Protein AF-0000000082835661 (afdb_homodimer)

Organism: NCBI:txid1287738

Structure (mmCIF, N/CA/C/O backbone):
data_AF-0000000082835661-model_v1
#
loop_
_entity.id
_entity.type
_entity.pdbx_description
1 polymer 'Putative HTH-type transcriptional regulator'
#
loop_
_atom_site.group_PDB
_atom_site.id
_atom_site.type_symbol
_atom_site.label_atom_id
_atom_site.label_alt_id
_atom_site.label_comp_id
_atom_site.label_asym_id
_atom_site.label_entity_id
_atom_site.label_seq_id
_atom_site.pdbx_PDB_ins_code
_atom_site.Cartn_x
_atom_site.Cartn_y
_atom_site.Cartn_z
_atom_site.occupancy
_atom_site.B_iso_or_equiv
_atom_site.auth_seq_id
_atom_site.auth_comp_id
_atom_site.auth_asym_id
_atom_site.auth_atom_id
_atom_site.pdbx_PDB_model_num
ATOM 1 N N . MET A 1 1 ? 3.049 42.062 -9.664 1 43.53 1 MET A N 1
ATOM 2 C CA . MET A 1 1 ? 1.678 41.594 -9.812 1 43.53 1 MET A CA 1
ATOM 3 C C . MET A 1 1 ? 1.308 40.625 -8.672 1 43.53 1 MET A C 1
ATOM 5 O O . MET A 1 1 ? 2.068 39.719 -8.344 1 43.53 1 MET A O 1
ATOM 9 N N . LYS A 1 2 ? 0.375 41.031 -7.73 1 69.31 2 LYS A N 1
ATOM 10 C CA . LYS A 1 2 ? 0.129 40.438 -6.422 1 69.31 2 LYS A CA 1
ATOM 11 C C . LYS A 1 2 ? -0.75 39.188 -6.543 1 69.31 2 LYS A C 1
ATOM 13 O O . LYS A 1 2 ? -1.845 39.25 -7.105 1 69.31 2 LYS A O 1
ATOM 18 N N . ILE A 1 3 ? -0.264 38 -6.688 1 73.69 3 ILE A N 1
ATOM 19 C CA . ILE A 1 3 ? -1.029 36.75 -6.645 1 73.69 3 ILE A CA 1
ATOM 20 C C . ILE A 1 3 ? -1.834 36.688 -5.352 1 73.69 3 ILE A C 1
ATOM 22 O O . ILE A 1 3 ? -1.287 36.875 -4.262 1 73.69 3 ILE A O 1
ATOM 26 N N . ASP A 1 4 ? -3.166 36.656 -5.594 1 86.62 4 ASP A N 1
ATOM 27 C CA . ASP A 1 4 ? -4.059 36.531 -4.441 1 86.62 4 ASP A CA 1
ATOM 28 C C . ASP A 1 4 ? -3.84 35.219 -3.725 1 86.62 4 ASP A C 1
ATOM 30 O O . ASP A 1 4 ? -3.916 34.156 -4.34 1 86.62 4 ASP A O 1
ATOM 34 N N . HIS A 1 5 ? -3.609 35.312 -2.51 1 85.31 5 HIS A N 1
ATOM 35 C CA . HIS A 1 5 ? -3.301 34.125 -1.708 1 85.31 5 HIS A CA 1
ATOM 36 C C . HIS A 1 5 ? -4.484 33.156 -1.66 1 85.31 5 HIS A C 1
ATOM 38 O O . HIS A 1 5 ? -4.301 31.938 -1.654 1 85.31 5 HIS A O 1
ATOM 44 N N . GLY A 1 6 ? -5.629 33.688 -1.641 1 89.12 6 GLY A N 1
ATOM 45 C CA . GLY A 1 6 ? -6.82 32.875 -1.661 1 89.12 6 GLY A CA 1
ATOM 46 C C . GLY A 1 6 ? -6.945 32.031 -2.922 1 89.12 6 GLY A C 1
ATOM 47 O O . GLY A 1 6 ? -7.32 30.859 -2.863 1 89.12 6 GLY A O 1
ATOM 48 N N . ASN A 1 7 ? -6.605 32.656 -4.012 1 92.81 7 ASN A N 1
ATOM 49 C CA . ASN A 1 7 ? -6.652 31.969 -5.293 1 92.81 7 ASN A CA 1
ATOM 50 C C . ASN A 1 7 ? -5.609 30.844 -5.367 1 92.81 7 ASN A C 1
ATOM 52 O O . ASN A 1 7 ? -5.883 29.766 -5.883 1 92.81 7 ASN A O 1
ATOM 56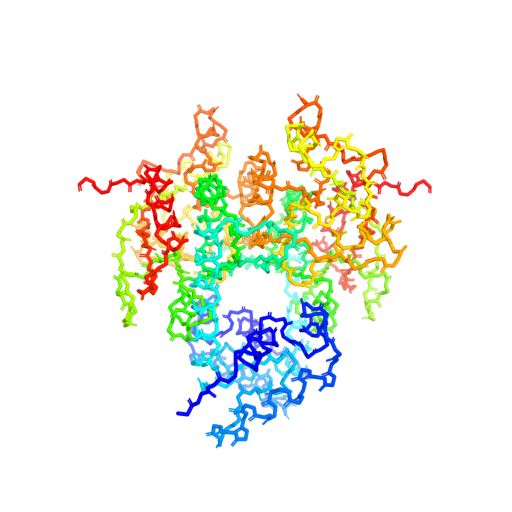 N N . LEU A 1 8 ? -4.48 31.125 -4.828 1 90.88 8 LEU A N 1
ATOM 57 C CA . LEU A 1 8 ? -3.406 30.141 -4.793 1 90.88 8 LEU A CA 1
ATOM 58 C C . LEU A 1 8 ? -3.795 28.938 -3.936 1 90.88 8 LEU A C 1
ATOM 60 O O . LEU A 1 8 ? -3.551 27.797 -4.32 1 90.88 8 LEU A O 1
ATOM 64 N N . ARG A 1 9 ? -4.395 29.219 -2.881 1 89.88 9 ARG A N 1
ATOM 65 C CA . ARG A 1 9 ? -4.84 28.156 -1.976 1 89.88 9 ARG A CA 1
ATOM 66 C C . ARG A 1 9 ? -5.918 27.297 -2.625 1 89.88 9 ARG A C 1
ATOM 68 O O . ARG A 1 9 ? -5.938 26.078 -2.443 1 89.88 9 ARG A O 1
ATOM 75 N N . ALA A 1 10 ? -6.762 27.953 -3.301 1 93.38 10 ALA A N 1
ATOM 76 C CA . ALA A 1 10 ? -7.816 27.234 -4.004 1 93.38 10 ALA A CA 1
ATOM 77 C C . ALA A 1 10 ? -7.23 26.281 -5.039 1 93.38 10 ALA A C 1
ATOM 79 O O . ALA A 1 10 ? -7.672 25.141 -5.16 1 93.38 10 ALA A O 1
ATOM 80 N N . LEU A 1 11 ? -6.258 26.75 -5.781 1 93.75 11 LEU A N 1
ATOM 81 C CA . LEU A 1 11 ? -5.59 25.922 -6.781 1 93.75 11 LEU A CA 1
ATOM 82 C C . LEU A 1 11 ? -4.953 24.688 -6.137 1 93.75 11 LEU A C 1
ATOM 84 O O . LEU A 1 11 ? -5.156 23.562 -6.598 1 93.75 11 LEU A O 1
ATOM 88 N N . ALA A 1 12 ? -4.234 24.922 -5.086 1 91.12 12 ALA A N 1
ATOM 89 C CA . ALA A 1 12 ? -3.566 23.828 -4.387 1 91.12 12 ALA A CA 1
ATOM 90 C C . ALA A 1 12 ? -4.578 22.812 -3.863 1 91.12 12 ALA A C 1
ATOM 92 O O . ALA A 1 12 ? -4.352 21.609 -3.943 1 91.12 12 ALA A O 1
ATOM 93 N N . ALA A 1 13 ? -5.664 23.281 -3.369 1 91 13 ALA A N 1
ATOM 94 C CA . ALA A 1 13 ? -6.699 22.406 -2.818 1 91 13 ALA A CA 1
ATOM 95 C C . ALA A 1 13 ? -7.324 21.547 -3.91 1 91 13 ALA A C 1
ATOM 97 O O . ALA A 1 13 ? -7.555 20.359 -3.709 1 91 13 ALA A O 1
ATOM 98 N N . VAL A 1 14 ? -7.609 22.156 -5.027 1 93.88 14 VAL A N 1
ATOM 99 C CA . VAL A 1 14 ? -8.219 21.422 -6.137 1 93.88 14 VAL A CA 1
ATOM 100 C C . VAL A 1 14 ? -7.297 20.297 -6.594 1 93.88 14 VAL A C 1
ATOM 102 O O . VAL A 1 14 ? -7.746 19.172 -6.84 1 93.88 14 VAL A O 1
ATOM 105 N N . VAL A 1 15 ? -6.059 20.609 -6.695 1 91.44 15 VAL A N 1
ATOM 106 C CA . VAL A 1 15 ? -5.09 19.625 -7.168 1 91.44 15 VAL A CA 1
ATOM 107 C C . VAL A 1 15 ? -4.906 18.531 -6.117 1 91.44 15 VAL A C 1
ATOM 109 O O . VAL A 1 15 ? -4.891 17.344 -6.449 1 91.44 15 VAL A O 1
ATOM 112 N N . ARG A 1 16 ? -4.816 18.906 -4.891 1 87.25 16 ARG A N 1
ATOM 113 C CA . ARG A 1 16 ? -4.609 17.969 -3.789 1 87.25 16 ARG A CA 1
ATOM 114 C C . ARG A 1 16 ? -5.797 17.031 -3.645 1 87.25 16 ARG A C 1
ATOM 116 O O . ARG A 1 16 ? -5.617 15.82 -3.486 1 87.25 16 ARG A O 1
ATOM 123 N N . GLU A 1 17 ? -6.98 17.594 -3.73 1 88 17 GLU A N 1
ATOM 124 C CA . GLU A 1 17 ? -8.195 16.812 -3.518 1 88 17 GLU A CA 1
ATOM 125 C C . GLU A 1 17 ? -8.648 16.125 -4.805 1 88 17 GLU A C 1
ATOM 127 O O . GLU A 1 17 ? -9.477 15.219 -4.77 1 88 17 GLU A O 1
ATOM 132 N N . GLY A 1 18 ? -8.148 16.609 -5.922 1 90.12 18 GLY A N 1
ATOM 133 C CA . GLY A 1 18 ? -8.492 16.062 -7.227 1 90.12 18 GLY A CA 1
ATOM 134 C C . GLY A 1 18 ? -9.898 16.438 -7.672 1 90.12 18 GLY A C 1
ATOM 135 O O . GLY A 1 18 ? -10.461 15.805 -8.562 1 90.12 18 GLY A O 1
ATOM 136 N N . SER A 1 19 ? -10.5 17.391 -6.969 1 92.69 19 SER A N 1
ATOM 137 C CA . SER A 1 19 ? -11.883 17.766 -7.25 1 92.69 19 SER A CA 1
ATOM 138 C C . SER A 1 19 ? -12.18 19.188 -6.773 1 92.69 19 SER A C 1
ATOM 140 O O . SER A 1 19 ? -11.719 19.594 -5.711 1 92.69 19 SER A O 1
ATOM 142 N N . PHE A 1 20 ? -13.062 19.906 -7.559 1 93.44 20 PHE A N 1
ATOM 143 C CA . PHE A 1 20 ? -13.492 21.25 -7.18 1 93.44 20 PHE A CA 1
ATOM 144 C C . PHE A 1 20 ? -14.438 21.188 -5.98 1 93.44 20 PHE A C 1
ATOM 146 O O . PHE A 1 20 ? -14.352 22.031 -5.082 1 93.44 20 PHE A O 1
ATOM 153 N N . GLU A 1 21 ? -15.195 20.172 -5.957 1 91.44 21 GLU A N 1
ATOM 154 C CA . GLU A 1 21 ? -16.172 20.016 -4.875 1 91.44 21 GLU A CA 1
ATOM 155 C C . GLU A 1 21 ? -15.477 19.688 -3.555 1 91.44 21 GLU A C 1
ATOM 157 O O . GLU A 1 21 ? -15.789 20.281 -2.521 1 91.44 21 GLU A O 1
ATOM 162 N N . ARG A 1 22 ? -14.539 18.844 -3.607 1 89.06 22 ARG A N 1
ATOM 163 C CA . ARG A 1 22 ? -13.82 18.484 -2.393 1 89.06 22 ARG A CA 1
ATOM 164 C C . ARG A 1 22 ? -12.945 19.625 -1.907 1 89.06 22 ARG A C 1
ATOM 166 O O . ARG A 1 22 ? -12.773 19.812 -0.701 1 89.06 22 ARG A O 1
ATOM 173 N N . ALA A 1 23 ? -12.406 20.281 -2.85 1 92.06 23 ALA A N 1
ATOM 174 C CA . ALA A 1 23 ? -11.617 21.453 -2.494 1 92.06 23 ALA A CA 1
ATOM 175 C C . ALA A 1 23 ? -12.477 22.484 -1.778 1 92.06 23 ALA A C 1
ATOM 177 O O . ALA A 1 23 ? -12.039 23.094 -0.8 1 92.06 23 ALA A O 1
ATOM 178 N N . ALA A 1 24 ? -13.68 22.703 -2.258 1 92.62 24 ALA A N 1
ATOM 179 C CA . ALA A 1 24 ? -14.602 23.656 -1.65 1 92.62 24 ALA A CA 1
ATOM 180 C C . ALA A 1 24 ? -14.906 23.281 -0.205 1 92.62 24 ALA A C 1
ATOM 182 O O . ALA A 1 24 ? -14.914 24.141 0.68 1 92.62 24 ALA A O 1
ATOM 183 N N . LEU A 1 25 ? -15.078 22 0.034 1 84.75 25 LEU A N 1
ATOM 184 C CA . LEU A 1 25 ? -15.336 21.5 1.38 1 84.75 25 LEU A CA 1
ATOM 185 C C . LEU A 1 25 ? -14.125 21.719 2.281 1 84.75 25 LEU A C 1
ATOM 187 O O . LEU A 1 25 ? -14.266 22.203 3.41 1 84.75 25 LEU A O 1
ATOM 191 N N . ALA A 1 26 ? -13.008 21.438 1.757 1 83.62 26 ALA A N 1
ATOM 192 C CA . ALA A 1 26 ? -11.773 21.578 2.527 1 83.62 26 ALA A CA 1
ATOM 193 C C . ALA A 1 26 ? -11.508 23.031 2.906 1 83.62 26 ALA A C 1
ATOM 195 O O . ALA A 1 26 ? -10.961 23.312 3.975 1 83.62 26 ALA A O 1
ATOM 196 N N . LEU A 1 27 ? -11.961 23.953 2.029 1 87.12 27 LEU A N 1
ATOM 197 C CA . LEU A 1 27 ? -11.695 25.359 2.236 1 87.12 27 LEU A CA 1
ATOM 198 C C . LEU A 1 27 ? -12.891 26.047 2.889 1 87.12 27 LEU A C 1
ATOM 200 O O . LEU A 1 27 ? -12.828 27.234 3.213 1 87.12 27 LEU A O 1
ATOM 204 N N . SER A 1 28 ? -13.922 25.25 3.072 1 86.19 28 SER A N 1
ATOM 205 C CA . SER A 1 28 ? -15.156 25.766 3.646 1 86.19 28 SER A CA 1
ATOM 206 C C . SER A 1 28 ? -15.711 26.922 2.816 1 86.19 28 SER A C 1
ATOM 208 O O . SER A 1 28 ? -16.031 27.984 3.355 1 86.19 28 SER A O 1
ATOM 210 N N . VAL A 1 29 ? -15.75 26.781 1.509 1 91.44 29 VAL A N 1
ATOM 211 C CA . VAL A 1 29 ? -16.344 27.703 0.554 1 91.44 29 VAL A CA 1
ATOM 212 C C . VAL A 1 29 ? -17.219 26.953 -0.434 1 91.44 29 VAL A C 1
ATOM 214 O O . VAL A 1 29 ? -17.328 25.719 -0.358 1 91.44 29 VAL A O 1
ATOM 217 N N . THR A 1 30 ? -17.938 27.641 -1.215 1 91.62 30 THR A N 1
ATOM 218 C CA . THR A 1 30 ? -18.766 26.984 -2.215 1 91.62 30 THR A CA 1
ATOM 219 C C . THR A 1 30 ? -17.938 26.547 -3.418 1 91.62 30 THR A C 1
ATOM 221 O O . THR A 1 30 ? -16.906 27.156 -3.721 1 91.62 30 THR A O 1
ATOM 224 N N . PRO A 1 31 ? -18.375 25.516 -4.094 1 92.31 31 PRO A N 1
ATOM 225 C CA . PRO A 1 31 ? -17.688 25.125 -5.316 1 92.31 31 PRO A CA 1
ATOM 226 C C . PRO A 1 31 ? -17.578 26.25 -6.336 1 92.31 31 PRO A C 1
ATOM 228 O O . PRO A 1 31 ? -16.562 26.391 -7.016 1 92.31 31 PRO A O 1
ATOM 231 N N . SER A 1 32 ? -18.562 27.016 -6.367 1 94.06 32 SER A N 1
ATOM 232 C CA . SER A 1 32 ? -18.547 28.156 -7.281 1 94.06 32 SER A CA 1
ATOM 233 C C . SER A 1 32 ? -17.438 29.141 -6.926 1 94.06 32 SER A C 1
ATOM 235 O O . SER A 1 32 ? -16.797 29.703 -7.812 1 94.06 32 SER A O 1
ATOM 237 N N . ALA A 1 33 ? -17.234 29.328 -5.691 1 94.88 33 ALA A N 1
ATOM 238 C CA . ALA A 1 33 ? -16.156 30.219 -5.234 1 94.88 33 ALA A CA 1
ATOM 239 C C . ALA A 1 33 ? -14.789 29.672 -5.633 1 94.88 33 ALA A C 1
ATOM 241 O O . ALA A 1 33 ? -13.914 30.438 -6.043 1 94.88 33 ALA A O 1
ATOM 242 N N . VAL A 1 34 ? -14.648 28.406 -5.516 1 95.44 34 VAL A N 1
ATOM 243 C CA . VAL A 1 34 ? -13.398 27.781 -5.906 1 95.44 34 VAL A CA 1
ATOM 244 C C . VAL A 1 34 ? -13.164 27.969 -7.406 1 95.44 34 VAL A C 1
ATOM 246 O O . VAL A 1 34 ? -12.07 28.344 -7.828 1 95.44 34 VAL A O 1
ATOM 249 N N . SER A 1 35 ? -14.188 27.703 -8.195 1 95.94 35 SER A N 1
ATOM 250 C CA . SER A 1 35 ? -14.086 27.844 -9.641 1 95.94 35 SER A CA 1
ATOM 251 C C . SER A 1 35 ? -13.734 29.266 -10.039 1 95.94 35 SER A C 1
ATOM 253 O O . SER A 1 35 ? -12.922 29.484 -10.938 1 95.94 35 SER A O 1
ATOM 255 N N . GLN A 1 36 ? -14.312 30.188 -9.383 1 95.75 36 GLN A N 1
ATOM 256 C CA . GLN A 1 36 ? -14.062 31.609 -9.672 1 95.75 36 GLN A CA 1
ATOM 257 C C . GLN A 1 36 ? -12.633 31.984 -9.328 1 95.75 36 GLN A C 1
ATOM 259 O O . GLN A 1 36 ? -11.992 32.75 -10.07 1 95.75 36 GLN A O 1
ATOM 264 N N . ARG A 1 37 ? -12.211 31.516 -8.266 1 95.12 37 ARG A N 1
ATOM 265 C CA . ARG A 1 37 ? -10.844 31.797 -7.836 1 95.12 37 ARG A CA 1
ATOM 266 C C . ARG A 1 37 ? -9.828 31.234 -8.82 1 95.12 37 ARG A C 1
ATOM 268 O O . ARG A 1 37 ? -8.852 31.906 -9.164 1 95.12 37 ARG A O 1
ATOM 275 N N . ILE A 1 38 ? -10.102 30.047 -9.266 1 95.5 38 ILE A N 1
ATOM 276 C CA . ILE A 1 38 ? -9.211 29.406 -10.227 1 95.5 38 ILE A CA 1
ATOM 277 C C . ILE A 1 38 ? -9.227 30.188 -11.547 1 95.5 38 ILE A C 1
ATOM 279 O O . ILE A 1 38 ? -8.18 30.438 -12.141 1 95.5 38 ILE A O 1
ATOM 283 N N . LYS A 1 39 ? -10.414 30.484 -11.977 1 95.44 39 LYS A N 1
ATOM 284 C CA . LYS A 1 39 ? -10.555 31.25 -13.211 1 95.44 39 LYS A CA 1
ATOM 285 C C . LYS A 1 39 ? -9.812 32.562 -13.125 1 95.44 39 LYS A C 1
ATOM 287 O O . LYS A 1 39 ? -9.141 32.969 -14.078 1 95.44 39 LYS A O 1
ATOM 292 N N . ALA A 1 40 ? -10.016 33.219 -12.023 1 95.12 40 ALA A N 1
ATOM 293 C CA . ALA A 1 40 ? -9.344 34.5 -11.828 1 95.12 40 ALA A CA 1
ATOM 294 C C . ALA A 1 40 ? -7.828 34.344 -11.906 1 95.12 40 ALA A C 1
ATOM 296 O O . ALA A 1 40 ? -7.133 35.188 -12.492 1 95.12 40 ALA A O 1
ATOM 297 N N . LEU A 1 41 ? -7.34 33.344 -11.281 1 94.06 41 LEU A N 1
ATOM 298 C CA . LEU A 1 41 ? -5.91 33.062 -11.289 1 94.06 41 LEU A CA 1
ATOM 299 C C . LEU A 1 41 ? -5.43 32.719 -12.703 1 94.06 41 LEU A C 1
ATOM 301 O O . LEU A 1 41 ? -4.371 33.188 -13.125 1 94.06 41 LEU A O 1
ATOM 305 N N . GLU A 1 42 ? -6.16 31.906 -13.43 1 95.94 42 GLU A N 1
ATOM 306 C CA . GLU A 1 42 ? -5.824 31.562 -14.805 1 95.94 42 GLU A CA 1
ATOM 307 C C . GLU A 1 42 ? -5.84 32.781 -15.711 1 95.94 42 GLU A C 1
ATOM 309 O O . GLU A 1 42 ? -4.953 32.969 -16.547 1 95.94 42 GLU A O 1
ATOM 314 N N . ASP A 1 43 ? -6.855 33.625 -15.516 1 94.44 43 ASP A N 1
ATOM 315 C CA . ASP A 1 43 ? -6.949 34.875 -16.297 1 94.44 43 ASP A CA 1
ATOM 316 C C . ASP A 1 43 ? -5.727 35.75 -16.062 1 94.44 43 ASP A C 1
ATOM 318 O O . ASP A 1 43 ? -5.156 36.312 -17 1 94.44 43 ASP A O 1
ATOM 322 N N . ARG A 1 44 ? -5.414 35.875 -14.883 1 92.88 44 ARG A N 1
ATOM 323 C CA . ARG A 1 44 ? -4.285 36.719 -14.516 1 92.88 44 ARG A CA 1
ATOM 324 C C . ARG A 1 44 ? -2.984 36.188 -15.094 1 92.88 44 ARG A C 1
ATOM 326 O O . ARG A 1 44 ? -2.135 36.938 -15.555 1 92.88 44 ARG A O 1
ATOM 333 N N . MET A 1 45 ? -2.828 34.875 -15.07 1 92.06 45 MET A N 1
ATOM 334 C CA . MET A 1 45 ? -1.601 34.25 -15.539 1 92.06 45 MET A CA 1
ATOM 335 C C . MET A 1 45 ? -1.62 34.062 -17.047 1 92.06 45 MET A C 1
ATOM 337 O O . MET A 1 45 ? -0.58 33.812 -17.672 1 92.06 45 MET A O 1
ATOM 341 N N . GLY A 1 46 ? -2.787 34.125 -17.641 1 93.31 46 GLY A N 1
ATOM 342 C CA . GLY A 1 46 ? -2.938 33.906 -19.062 1 93.31 46 GLY A CA 1
ATOM 343 C C . GLY A 1 46 ? -2.73 32.469 -19.484 1 93.31 46 GLY A C 1
ATOM 344 O O . GLY A 1 46 ? -2.264 32.219 -20.609 1 93.31 46 GLY A O 1
ATOM 345 N N . ARG A 1 47 ? -2.879 31.625 -18.562 1 94.25 47 ARG A N 1
ATOM 346 C CA . ARG A 1 47 ? -2.686 30.203 -18.828 1 94.25 47 ARG A CA 1
ATOM 347 C C . ARG A 1 47 ? -3.672 29.344 -18.031 1 94.25 47 ARG A C 1
ATOM 349 O O . ARG A 1 47 ? -4.172 29.781 -17 1 94.25 47 ARG A O 1
ATOM 356 N N . LEU A 1 48 ? -3.932 28.219 -18.594 1 95 48 LEU A N 1
ATOM 357 C CA . LEU A 1 48 ? -4.699 27.234 -17.844 1 95 48 LEU A CA 1
ATOM 358 C C . LEU A 1 48 ? -3.836 26.578 -16.766 1 95 48 LEU A C 1
ATOM 360 O O . LEU A 1 48 ? -2.664 26.266 -17 1 95 48 LEU A O 1
ATOM 364 N N . LEU A 1 49 ? -4.469 26.422 -15.648 1 95.94 49 LEU A N 1
ATOM 365 C CA . LEU A 1 49 ? -3.684 25.938 -14.523 1 95.94 49 LEU A CA 1
ATOM 366 C C . LEU A 1 49 ? -4.184 24.562 -14.07 1 95.94 49 LEU A C 1
ATOM 368 O O . LEU A 1 49 ? -3.469 23.828 -13.383 1 95.94 49 LEU A O 1
ATOM 372 N N . VAL A 1 50 ? -5.434 24.234 -14.391 1 96.06 50 VAL A N 1
ATOM 373 C CA . VAL A 1 50 ? -6.031 22.969 -13.969 1 96.06 50 VAL A CA 1
ATOM 374 C C . VAL A 1 50 ? -6.527 22.203 -15.188 1 96.06 50 VAL A C 1
ATOM 376 O O . VAL A 1 50 ? -7.141 22.781 -16.094 1 96.06 50 VAL A O 1
ATOM 379 N N . GLN A 1 51 ? -6.082 20.969 -15.227 1 94.06 51 GLN A N 1
ATOM 380 C CA . GLN A 1 51 ? -6.691 20.031 -16.156 1 94.06 51 GLN A CA 1
ATOM 381 C C . GLN A 1 51 ? -7.961 19.422 -15.578 1 94.06 51 GLN A C 1
ATOM 383 O O . GLN A 1 51 ? -7.918 18.797 -14.508 1 94.06 51 GLN A O 1
ATOM 388 N N . ARG A 1 52 ? -9.047 19.531 -16.266 1 86.69 52 ARG A N 1
ATOM 389 C CA . ARG A 1 52 ? -10.328 19.062 -15.75 1 86.69 52 ARG A CA 1
ATOM 390 C C . ARG A 1 52 ? -10.523 17.578 -16.031 1 86.69 52 ARG A C 1
ATOM 392 O O . ARG A 1 52 ? -11.516 17.172 -16.641 1 86.69 52 ARG A O 1
ATOM 399 N N . THR A 1 53 ? -9.57 16.828 -15.664 1 88.06 53 THR A N 1
ATOM 400 C CA . THR A 1 53 ? -9.656 15.375 -15.688 1 88.06 53 THR A CA 1
ATOM 401 C C . THR A 1 53 ? -10.281 14.852 -14.398 1 88.06 53 THR A C 1
ATOM 403 O O . 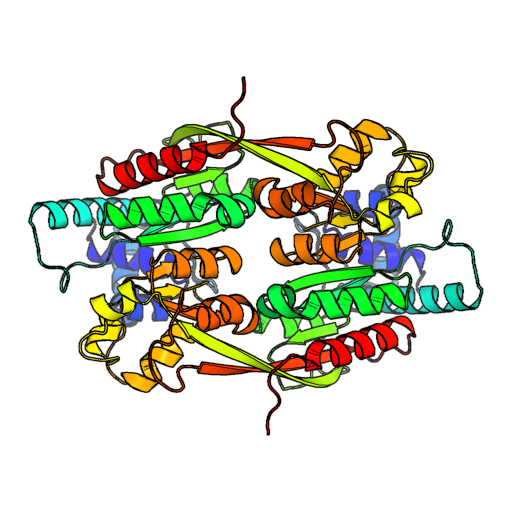THR A 1 53 ? -10.586 15.617 -13.492 1 88.06 53 THR A O 1
ATOM 406 N N . VAL A 1 54 ? -10.617 13.633 -14.461 1 83.56 54 VAL A N 1
ATOM 407 C CA . VAL A 1 54 ? -11.062 12.953 -13.25 1 83.56 54 VAL A CA 1
ATOM 408 C C . VAL A 1 54 ? -10.008 11.938 -12.805 1 83.56 54 VAL A C 1
ATOM 410 O O . VAL A 1 54 ? -9.867 10.875 -13.406 1 83.56 54 VAL A O 1
ATOM 413 N N . PRO A 1 55 ? -9.258 12.352 -11.859 1 88.25 55 PRO A N 1
ATOM 414 C CA . PRO A 1 55 ? -9.32 13.516 -10.977 1 88.25 55 PRO A CA 1
ATOM 415 C C . PRO A 1 55 ? -8.719 14.766 -11.602 1 88.25 55 PRO A C 1
ATOM 417 O O . PRO A 1 55 ? -7.945 14.672 -12.555 1 88.25 55 PRO A O 1
ATOM 420 N N . ALA A 1 56 ? -9.102 15.867 -11.031 1 92.81 56 ALA A N 1
ATOM 421 C CA . ALA A 1 56 ? -8.5 17.125 -11.461 1 92.81 56 ALA A CA 1
ATOM 422 C C . ALA A 1 56 ? -7 17.141 -11.195 1 92.81 56 ALA A C 1
ATOM 424 O O . ALA A 1 56 ? -6.539 16.656 -10.156 1 92.81 56 ALA A O 1
ATOM 425 N N . ALA A 1 57 ? -6.242 17.656 -12.164 1 92.25 57 ALA A N 1
ATOM 426 C CA . ALA A 1 57 ? -4.789 17.703 -12.039 1 92.25 57 ALA A CA 1
ATOM 427 C C . ALA A 1 57 ? -4.242 19.062 -12.469 1 92.25 57 ALA A C 1
ATOM 429 O O . ALA A 1 57 ? -4.914 19.812 -13.18 1 92.25 57 ALA A O 1
ATOM 430 N N . ALA A 1 58 ? -3.068 19.344 -11.992 1 93.5 58 ALA A N 1
ATOM 431 C CA . ALA A 1 58 ? -2.424 20.594 -12.391 1 93.5 58 ALA A CA 1
ATOM 432 C C . ALA A 1 58 ? -1.776 20.453 -13.766 1 93.5 58 ALA A C 1
ATOM 434 O O . ALA A 1 58 ? -1.247 19.391 -14.109 1 93.5 58 ALA A O 1
ATOM 435 N N . THR A 1 59 ? -1.861 21.516 -14.555 1 93 59 THR A N 1
ATOM 436 C CA . THR A 1 59 ? -0.955 21.641 -15.688 1 93 59 THR A CA 1
ATOM 437 C C . THR A 1 59 ? 0.478 21.859 -15.211 1 93 59 THR A C 1
ATOM 439 O O . THR A 1 59 ? 0.724 22.016 -14.016 1 93 59 THR A O 1
ATOM 442 N N . ALA A 1 60 ? 1.356 21.906 -16.172 1 89.56 60 ALA A N 1
ATOM 443 C CA . ALA A 1 60 ? 2.746 22.188 -15.812 1 89.56 60 ALA A CA 1
ATOM 444 C C . ALA A 1 60 ? 2.873 23.531 -15.117 1 89.56 60 ALA A C 1
ATOM 446 O O . ALA A 1 60 ? 3.547 23.656 -14.086 1 89.56 60 ALA A O 1
ATOM 447 N N . ASP A 1 61 ? 2.182 24.547 -15.664 1 91.62 61 ASP A N 1
ATOM 448 C CA . ASP A 1 61 ? 2.184 25.875 -15.062 1 91.62 61 ASP A CA 1
ATOM 449 C C . ASP A 1 61 ? 1.448 25.875 -13.727 1 91.62 61 ASP A C 1
ATOM 451 O O . ASP A 1 61 ? 1.862 26.547 -12.781 1 91.62 61 ASP A O 1
ATOM 455 N N . GLY A 1 62 ? 0.417 25.078 -13.695 1 93.25 62 GLY A N 1
ATOM 456 C CA . GLY A 1 62 ? -0.327 24.953 -12.453 1 93.25 62 GLY A CA 1
ATOM 457 C C . GLY A 1 62 ? 0.505 24.391 -11.32 1 93.25 62 GLY A C 1
ATOM 458 O O . GLY A 1 62 ? 0.376 24.828 -10.172 1 93.25 62 GLY A O 1
ATOM 459 N N . GLN A 1 63 ? 1.367 23.531 -11.648 1 91.38 63 GLN A N 1
ATOM 460 C CA . GLN A 1 63 ? 2.191 22.875 -10.633 1 91.38 63 GLN A CA 1
ATOM 461 C C . GLN A 1 63 ? 3.154 23.875 -9.984 1 91.38 63 GLN A C 1
ATOM 463 O O . GLN A 1 63 ? 3.445 23.766 -8.797 1 91.38 63 GLN A O 1
ATOM 468 N N . VAL A 1 64 ? 3.602 24.781 -10.75 1 88.88 64 VAL A N 1
ATOM 469 C CA . VAL A 1 64 ? 4.484 25.812 -10.227 1 88.88 64 VAL A CA 1
ATOM 470 C C . VAL A 1 64 ? 3.752 26.625 -9.156 1 88.88 64 VAL A C 1
ATOM 472 O O . VAL A 1 64 ? 4.301 26.891 -8.086 1 88.88 64 VAL A O 1
ATOM 475 N N . LEU A 1 65 ? 2.545 26.906 -9.453 1 91.62 65 LEU A N 1
ATOM 476 C CA . LEU A 1 65 ? 1.768 27.719 -8.531 1 91.62 65 LEU A CA 1
ATOM 477 C C . LEU A 1 65 ? 1.305 26.906 -7.332 1 91.62 65 LEU A C 1
ATOM 479 O O . LEU A 1 65 ? 1.188 27.422 -6.223 1 91.62 65 LEU A O 1
ATOM 483 N N . VAL A 1 66 ? 1.069 25.625 -7.551 1 91.62 66 VAL A N 1
ATOM 484 C CA . VAL A 1 66 ? 0.743 24.734 -6.438 1 91.62 66 VAL A CA 1
ATOM 485 C C . VAL A 1 66 ? 1.911 24.688 -5.453 1 91.62 66 VAL A C 1
ATOM 487 O O . VAL A 1 66 ? 1.714 24.781 -4.238 1 91.62 66 VAL A O 1
ATOM 490 N N . GLN A 1 67 ? 3.084 24.594 -5.965 1 88.44 67 GLN A N 1
ATOM 491 C CA . GLN A 1 67 ? 4.273 24.578 -5.117 1 88.44 67 GLN A CA 1
ATOM 492 C C . GLN A 1 67 ? 4.387 25.875 -4.316 1 88.44 67 GLN A C 1
ATOM 494 O O . GLN A 1 67 ? 4.688 25.844 -3.121 1 88.44 67 GLN A O 1
ATOM 499 N N . LEU A 1 68 ? 4.141 26.938 -4.973 1 88.75 68 LEU A N 1
ATOM 500 C CA . LEU A 1 68 ? 4.176 28.219 -4.297 1 88.75 68 LEU A CA 1
ATOM 501 C C . LEU A 1 68 ? 3.148 28.266 -3.166 1 88.75 68 LEU A C 1
ATOM 503 O O . LEU A 1 68 ? 3.447 28.75 -2.07 1 88.75 68 LEU A O 1
ATOM 507 N N . ALA A 1 69 ? 2.006 27.781 -3.49 1 89.62 69 ALA A N 1
ATOM 508 C CA . ALA A 1 69 ? 0.946 27.781 -2.486 1 89.62 69 ALA A CA 1
ATOM 509 C C . ALA A 1 69 ? 1.367 26.984 -1.255 1 89.62 69 ALA A C 1
ATOM 511 O O . ALA A 1 69 ? 1.168 27.422 -0.122 1 89.62 69 ALA A O 1
ATOM 512 N N . GLU A 1 70 ? 1.946 25.844 -1.462 1 88.38 70 GLU A N 1
ATOM 513 C CA . GLU A 1 70 ? 2.359 24.969 -0.367 1 88.38 70 GLU A CA 1
ATOM 514 C C . GLU A 1 70 ? 3.465 25.609 0.465 1 88.38 70 GLU A C 1
ATOM 516 O O . GLU A 1 70 ? 3.432 25.547 1.696 1 88.38 70 GLU A O 1
ATOM 521 N N . GLN A 1 71 ? 4.402 26.188 -0.159 1 86.75 71 GLN A N 1
ATOM 522 C CA . GLN A 1 71 ? 5.504 26.844 0.543 1 86.75 71 GLN A CA 1
ATOM 523 C C . GLN A 1 71 ? 5.008 28.031 1.354 1 86.75 71 GLN A C 1
ATOM 525 O O . GLN A 1 71 ? 5.398 28.219 2.508 1 86.75 71 GLN A O 1
ATOM 530 N N . THR A 1 72 ? 4.148 28.766 0.748 1 86.5 72 THR A N 1
ATOM 531 C CA . THR A 1 72 ? 3.59 29.938 1.421 1 86.5 72 THR A CA 1
ATOM 532 C C . THR A 1 72 ? 2.787 29.516 2.65 1 86.5 72 THR A C 1
ATOM 534 O O . THR A 1 72 ? 2.852 30.172 3.691 1 86.5 72 THR A O 1
ATOM 537 N N . ALA A 1 73 ? 2.051 28.484 2.492 1 85.75 73 ALA A N 1
ATOM 538 C CA . ALA A 1 73 ? 1.268 27.984 3.617 1 85.75 73 ALA A CA 1
ATOM 539 C C . ALA A 1 73 ? 2.166 27.641 4.801 1 85.75 73 ALA A C 1
ATOM 541 O O . ALA A 1 73 ? 1.812 27.906 5.953 1 85.75 73 ALA A O 1
ATOM 542 N N . LEU A 1 74 ? 3.309 27.125 4.574 1 86.62 74 LEU A N 1
ATOM 543 C CA . LEU A 1 74 ? 4.25 26.766 5.629 1 86.62 74 LEU A CA 1
ATOM 544 C C . LEU A 1 74 ? 4.816 28.016 6.301 1 86.62 74 LEU A C 1
ATOM 546 O O . LEU A 1 74 ? 4.945 28.062 7.527 1 86.62 74 LEU A O 1
ATOM 550 N N . LEU A 1 75 ? 5.09 28.938 5.469 1 85.25 75 LEU A N 1
ATOM 551 C CA . LEU A 1 75 ? 5.621 30.188 6.004 1 85.25 75 LEU A CA 1
ATOM 552 C C . LEU A 1 75 ? 4.586 30.891 6.871 1 85.25 75 LEU A C 1
ATOM 554 O O . LEU A 1 75 ? 4.918 31.438 7.93 1 85.25 75 LEU A O 1
ATOM 558 N N . GLU A 1 76 ? 3.441 30.844 6.367 1 83.88 76 GLU A N 1
ATOM 559 C CA . GLU A 1 76 ? 2.352 31.438 7.145 1 83.88 76 GLU A CA 1
ATOM 560 C C . GLU A 1 76 ? 2.17 30.703 8.477 1 83.88 76 GLU A C 1
ATOM 562 O O . GLU A 1 76 ? 1.981 31.344 9.516 1 83.88 76 GLU A O 1
ATOM 567 N N . HIS A 1 77 ? 2.199 29.453 8.43 1 84.81 77 HIS A N 1
ATOM 568 C CA . HIS A 1 77 ? 2.105 28.641 9.633 1 84.81 77 HIS A CA 1
ATOM 569 C C . HIS A 1 77 ? 3.195 29.016 10.633 1 84.81 77 HIS A C 1
ATOM 571 O O . HIS A 1 77 ? 2.916 29.203 11.82 1 84.81 77 HIS A O 1
ATOM 577 N N . ASP A 1 78 ? 4.348 29.188 10.203 1 87 78 ASP A N 1
ATOM 578 C CA . ASP A 1 78 ? 5.473 29.562 11.055 1 87 78 ASP A CA 1
ATOM 579 C C . ASP A 1 78 ? 5.242 30.922 11.703 1 87 78 ASP A C 1
ATOM 581 O O . ASP A 1 78 ? 5.496 31.109 12.891 1 87 78 ASP A O 1
ATOM 585 N N . ALA A 1 79 ? 4.812 31.781 10.867 1 84.44 79 ALA A N 1
ATOM 586 C CA . ALA A 1 79 ? 4.574 33.125 11.344 1 84.44 79 ALA A CA 1
ATOM 587 C C . ALA A 1 79 ? 3.504 33.156 12.43 1 84.44 79 ALA A C 1
ATOM 589 O O . ALA A 1 79 ? 3.672 33.812 13.461 1 84.44 79 ALA A O 1
ATOM 590 N N . LEU A 1 80 ? 2.5 32.469 12.164 1 83 80 LEU A N 1
ATOM 591 C CA . LEU A 1 80 ? 1.398 32.406 13.125 1 83 80 LEU A CA 1
ATOM 592 C C . LEU A 1 80 ? 1.832 31.75 14.422 1 83 80 LEU A C 1
ATOM 594 O O . LEU A 1 80 ? 1.427 32.188 15.508 1 83 80 LEU A O 1
ATOM 598 N N . ASN A 1 81 ? 2.564 30.734 14.297 1 82.06 81 ASN A N 1
ATOM 599 C CA . ASN A 1 81 ? 3.1 30.062 15.484 1 82.06 81 ASN A CA 1
ATOM 600 C C . ASN A 1 81 ? 3.975 31.016 16.312 1 82.06 81 ASN A C 1
ATOM 602 O O . ASN A 1 81 ? 3.896 31.016 17.531 1 82.06 81 ASN A O 1
ATOM 606 N N . ARG A 1 82 ? 4.742 31.797 15.672 1 82.19 82 ARG A N 1
ATOM 607 C CA . ARG A 1 82 ? 5.609 32.75 16.359 1 82.19 82 ARG A CA 1
ATOM 608 C C . ARG A 1 82 ? 4.789 33.812 17.062 1 82.19 82 ARG A C 1
ATOM 610 O O . ARG A 1 82 ? 5.184 34.312 18.141 1 82.19 82 ARG A O 1
ATOM 617 N N . LEU A 1 83 ? 3.652 34.094 16.484 1 83.5 83 LEU A N 1
ATOM 618 C CA . LEU A 1 83 ? 2.791 35.125 17.047 1 83.5 83 LEU A CA 1
ATOM 619 C C . LEU A 1 83 ? 1.924 34.562 18.156 1 83.5 83 LEU A C 1
ATOM 621 O O . LEU A 1 83 ? 1.248 35.312 18.875 1 83.5 83 LEU A O 1
ATOM 625 N N . GLY A 1 84 ? 1.953 33.281 18.359 1 75.38 84 GLY A N 1
ATOM 626 C CA . GLY A 1 84 ? 1.199 32.656 19.422 1 75.38 84 GLY A CA 1
ATOM 627 C C . GLY A 1 84 ? -0.295 32.625 19.156 1 75.38 84 GLY A C 1
ATOM 628 O O . GLY A 1 84 ? -1.095 32.625 20.094 1 75.38 84 GLY A O 1
ATOM 629 N N . VAL A 1 85 ? -0.664 32.906 17.906 1 66.94 85 VAL A N 1
ATOM 630 C CA . VAL A 1 85 ? -2.086 32.875 17.578 1 66.94 85 VAL A CA 1
ATOM 631 C C . VAL A 1 85 ? -2.668 31.5 17.906 1 66.94 85 VAL A C 1
ATOM 633 O O . VAL A 1 85 ? -2.025 30.484 17.672 1 66.94 85 VAL A O 1
ATOM 636 N N . ALA A 1 86 ? -3.787 31.641 18.75 1 58.88 86 ALA A N 1
ATOM 637 C CA . ALA A 1 86 ? -4.434 30.438 19.266 1 58.88 86 ALA A CA 1
ATOM 638 C C . ALA A 1 86 ? -4.887 29.516 18.141 1 58.88 86 ALA A C 1
ATOM 640 O O . ALA A 1 86 ? -5.137 29.969 17.016 1 58.88 86 ALA A O 1
ATOM 641 N N . ASP A 1 87 ? -4.918 28.094 18.281 1 56.12 87 ASP A N 1
ATOM 642 C CA . ASP A 1 87 ? -5.062 26.875 17.5 1 56.12 87 ASP A CA 1
ATOM 643 C C . ASP A 1 87 ? -6.324 26.922 16.641 1 56.12 87 ASP A C 1
ATOM 645 O O . ASP A 1 87 ? -6.316 26.469 15.484 1 56.12 87 ASP A O 1
ATOM 649 N N . ASP A 1 88 ? -7.418 27.562 17.234 1 54.88 88 ASP A N 1
ATOM 650 C CA . ASP A 1 88 ? -8.734 27.359 16.625 1 54.88 88 ASP A CA 1
ATOM 651 C C . ASP A 1 88 ? -8.852 28.094 15.297 1 54.88 88 ASP A C 1
ATOM 653 O O . ASP A 1 88 ? -9.688 27.734 14.461 1 54.88 88 ASP A O 1
ATOM 657 N N . ASP A 1 89 ? -7.91 29.062 15.062 1 53.81 89 ASP A N 1
ATOM 658 C CA . ASP A 1 89 ? -8.141 29.891 13.891 1 53.81 89 ASP A CA 1
ATOM 659 C C . ASP A 1 89 ? -7.074 29.656 12.828 1 53.81 89 ASP A C 1
ATOM 661 O O . ASP A 1 89 ? -7.109 30.266 11.758 1 53.81 89 ASP A O 1
ATOM 665 N N . VAL A 1 90 ? -6.141 28.891 13.156 1 54.88 90 VAL A N 1
ATOM 666 C CA . VAL A 1 90 ? -5.039 28.734 12.211 1 54.88 90 VAL A CA 1
ATOM 667 C C . VAL A 1 90 ? -5.254 27.484 11.352 1 54.88 90 VAL A C 1
ATOM 669 O O . VAL A 1 90 ? -5.539 26.406 11.875 1 54.88 90 VAL A O 1
ATOM 672 N N . PRO A 1 91 ? -5.359 27.719 10.062 1 60.41 91 PRO A N 1
ATOM 673 C CA . PRO A 1 91 ? -5.406 26.531 9.195 1 60.41 91 PRO A CA 1
ATOM 674 C C . PRO A 1 91 ? -4.266 25.562 9.484 1 60.41 91 PRO A C 1
ATOM 676 O O . PRO A 1 91 ? -3.129 25.984 9.711 1 60.41 91 PRO A O 1
ATOM 679 N N . HIS A 1 92 ? -4.637 24.406 9.789 1 70.94 92 HIS A N 1
ATOM 680 C CA . HIS A 1 92 ? -3.623 23.375 10.031 1 70.94 92 HIS A CA 1
ATOM 681 C C . HIS A 1 92 ? -2.773 23.141 8.789 1 70.94 92 HIS A C 1
ATOM 683 O O . HIS A 1 92 ? -3.305 22.984 7.688 1 70.94 92 HIS A O 1
ATOM 689 N N . ALA A 1 93 ? -1.49 23.484 8.945 1 84.56 93 ALA A N 1
ATOM 690 C CA . ALA A 1 93 ? -0.578 23.234 7.836 1 84.56 93 ALA A CA 1
ATOM 691 C C . ALA A 1 93 ? -0.243 21.75 7.73 1 84.56 93 ALA A C 1
ATOM 693 O O . ALA A 1 93 ? -0.124 21.062 8.75 1 84.56 93 ALA A O 1
ATOM 694 N N . SER A 1 94 ? -0.234 21.25 6.551 1 92.12 94 SER A N 1
ATOM 695 C CA . SER A 1 94 ? 0.146 19.875 6.246 1 92.12 94 SER A CA 1
ATOM 696 C C . SER A 1 94 ? 1.218 19.812 5.16 1 92.12 94 SER A C 1
ATOM 698 O O . SER A 1 94 ? 1.062 20.422 4.098 1 92.12 94 SER A O 1
ATOM 700 N N . ILE A 1 95 ? 2.32 19.234 5.43 1 94.19 95 ILE A N 1
ATOM 701 C CA . ILE A 1 95 ? 3.432 19.188 4.488 1 94.19 95 ILE A CA 1
ATOM 702 C C . ILE A 1 95 ? 3.318 17.938 3.617 1 94.19 95 ILE A C 1
ATOM 704 O O . ILE A 1 95 ? 3.396 16.812 4.117 1 94.19 95 ILE A O 1
ATOM 708 N N . PRO A 1 96 ? 3.172 18.078 2.283 1 94.94 96 PRO A N 1
ATOM 709 C CA . PRO A 1 96 ? 3.188 16.891 1.405 1 94.94 96 PRO A CA 1
ATOM 710 C C . PRO A 1 96 ? 4.586 16.312 1.233 1 94.94 96 PRO A C 1
ATOM 712 O O . PRO A 1 96 ? 5.52 17.031 0.863 1 94.94 96 PRO A O 1
ATOM 715 N N . ILE A 1 97 ? 4.695 15.039 1.52 1 96.5 97 ILE A N 1
ATOM 716 C CA . ILE A 1 97 ? 5.98 14.375 1.348 1 96.5 97 ILE A CA 1
ATOM 717 C C . ILE A 1 97 ? 5.773 13.008 0.698 1 96.5 97 ILE A C 1
ATOM 719 O O . ILE A 1 97 ? 4.699 12.414 0.818 1 96.5 97 ILE A O 1
ATOM 723 N N . ALA A 1 98 ? 6.773 12.562 -0.003 1 96.38 98 ALA A N 1
ATOM 724 C CA . ALA A 1 98 ? 6.797 11.211 -0.545 1 96.38 98 ALA A CA 1
ATOM 725 C C . ALA A 1 98 ? 7.77 10.328 0.231 1 96.38 98 ALA A C 1
ATOM 727 O O . ALA A 1 98 ? 8.891 10.742 0.532 1 96.38 98 ALA A O 1
ATOM 728 N N . VAL A 1 99 ? 7.273 9.188 0.638 1 95.88 99 VAL A N 1
ATOM 729 C CA . VAL A 1 99 ? 8.094 8.227 1.368 1 95.88 99 VAL A CA 1
ATOM 730 C C . VAL A 1 99 ? 8.031 6.863 0.683 1 95.88 99 VAL A C 1
ATOM 732 O O . VAL A 1 99 ? 6.945 6.387 0.338 1 95.88 99 VAL A O 1
ATOM 735 N N . ASN A 1 100 ? 9.195 6.34 0.415 1 92.12 100 ASN A N 1
ATOM 736 C CA . ASN A 1 100 ? 9.125 4.984 -0.123 1 92.12 100 ASN A CA 1
ATOM 737 C C . ASN A 1 100 ? 8.422 4.035 0.843 1 92.12 100 ASN A C 1
ATOM 739 O O . ASN A 1 100 ? 8.531 4.195 2.061 1 92.12 100 ASN A O 1
ATOM 743 N N . HIS A 1 101 ? 7.836 3.062 0.348 1 90.5 101 HIS A N 1
ATOM 744 C CA . HIS A 1 101 ? 6.898 2.203 1.063 1 90.5 101 HIS A CA 1
ATOM 745 C C . HIS A 1 101 ? 7.562 1.553 2.273 1 90.5 101 HIS A C 1
ATOM 747 O O . HIS A 1 101 ? 7.039 1.629 3.389 1 90.5 101 HIS A O 1
ATOM 753 N N . ASP A 1 102 ? 8.703 0.969 2.152 1 92.12 102 ASP A N 1
ATOM 754 C CA . ASP A 1 102 ? 9.359 0.232 3.229 1 92.12 102 ASP A CA 1
ATOM 755 C C . ASP A 1 102 ? 9.766 1.166 4.363 1 92.12 102 ASP A C 1
ATOM 757 O O . ASP A 1 102 ? 9.758 0.774 5.535 1 92.12 102 ASP A O 1
ATOM 761 N N . SER A 1 103 ? 10.141 2.395 3.99 1 95 103 SER A N 1
ATOM 762 C CA . SER A 1 103 ? 10.453 3.357 5.039 1 95 103 SER A CA 1
ATOM 763 C C . SER A 1 103 ? 9.219 3.699 5.867 1 95 103 SER A C 1
ATOM 765 O O . SER A 1 103 ? 9.289 3.803 7.094 1 95 103 SER A O 1
ATOM 767 N N . LEU A 1 104 ? 8.117 3.863 5.199 1 94.5 104 LEU A N 1
ATOM 768 C CA . LEU A 1 104 ? 6.863 4.133 5.895 1 94.5 104 LEU A CA 1
ATOM 769 C C . LEU A 1 104 ? 6.504 2.99 6.836 1 94.5 104 LEU A C 1
ATOM 771 O O . LEU A 1 104 ? 5.98 3.223 7.93 1 94.5 104 LEU A O 1
ATOM 775 N N . GLU A 1 105 ? 6.844 1.805 6.434 1 93.56 105 GLU A N 1
ATOM 776 C CA . GLU A 1 105 ? 6.477 0.604 7.18 1 93.56 105 GLU A CA 1
ATOM 777 C C . GLU A 1 105 ? 7.453 0.341 8.32 1 93.56 105 GLU A C 1
ATOM 779 O O . GLU A 1 105 ? 7.191 -0.494 9.188 1 93.56 105 GLU A O 1
ATOM 784 N N . THR A 1 106 ? 8.539 0.986 8.344 1 95 106 THR A N 1
ATOM 785 C CA . THR A 1 106 ? 9.57 0.629 9.312 1 95 106 THR A CA 1
ATOM 786 C C . THR A 1 106 ? 9.93 1.83 10.18 1 95 106 THR A C 1
ATOM 788 O O . THR A 1 106 ? 9.305 2.07 11.211 1 95 106 THR A O 1
ATOM 791 N N . TRP A 1 107 ? 10.672 2.791 9.711 1 96.75 107 TRP A N 1
ATOM 792 C CA . TRP A 1 107 ? 11.32 3.748 10.602 1 96.75 107 TRP A CA 1
ATOM 793 C C . TRP A 1 107 ? 10.68 5.125 10.484 1 96.75 107 TRP A C 1
ATOM 795 O O . TRP A 1 107 ? 10.852 5.973 11.359 1 96.75 107 TRP A O 1
ATOM 805 N N . PHE A 1 108 ? 9.914 5.395 9.492 1 97.94 108 PHE A N 1
ATOM 806 C CA . PHE A 1 108 ? 9.531 6.773 9.219 1 97.94 108 PHE A CA 1
ATOM 807 C C . PHE A 1 108 ? 8.477 7.246 10.211 1 97.94 108 PHE A C 1
ATOM 809 O O . PHE A 1 108 ? 8.328 8.445 10.445 1 97.94 108 PHE A O 1
ATOM 816 N N . VAL A 1 109 ? 7.68 6.363 10.75 1 97.81 109 VAL A N 1
ATOM 817 C CA . VAL A 1 109 ? 6.688 6.754 11.742 1 97.81 109 VAL A CA 1
ATOM 818 C C . VAL A 1 109 ? 7.379 7.426 12.93 1 97.81 109 VAL A C 1
ATOM 820 O O . VAL A 1 109 ? 6.836 8.359 13.523 1 97.81 109 VAL A O 1
ATOM 823 N N . ASP A 1 110 ? 8.562 6.961 13.25 1 98.19 110 ASP A N 1
ATOM 824 C CA . ASP A 1 110 ? 9.336 7.602 14.312 1 98.19 110 ASP A CA 1
ATOM 825 C C . ASP A 1 110 ? 9.648 9.055 13.961 1 98.19 110 ASP A C 1
ATOM 827 O O . ASP A 1 110 ? 9.625 9.93 14.828 1 98.19 110 ASP A O 1
ATOM 831 N N . ALA A 1 111 ? 9.961 9.289 12.727 1 98.62 111 ALA A N 1
ATOM 832 C CA . ALA A 1 111 ? 10.195 10.656 12.273 1 98.62 111 ALA A CA 1
ATOM 833 C C . ALA A 1 111 ? 8.93 11.508 12.422 1 98.62 111 ALA A C 1
ATOM 835 O O . ALA A 1 111 ? 8.992 12.648 12.891 1 98.62 111 ALA A O 1
ATOM 836 N N . ALA A 1 112 ? 7.801 10.938 12.07 1 98.56 112 ALA A N 1
ATOM 837 C CA . ALA A 1 112 ? 6.527 11.648 12.172 1 98.56 112 ALA A CA 1
ATOM 838 C C . ALA A 1 112 ? 6.207 11.984 13.625 1 98.56 112 ALA A C 1
ATOM 840 O O . ALA A 1 112 ? 5.719 13.078 13.914 1 98.56 112 ALA A O 1
ATOM 841 N N . LEU A 1 113 ? 6.5 11.039 14.516 1 98.31 113 LEU A N 1
ATOM 842 C CA . LEU A 1 113 ? 6.246 11.258 15.938 1 98.31 113 LEU A CA 1
ATOM 843 C C . LEU A 1 113 ? 7.137 12.367 16.484 1 98.31 113 LEU A C 1
ATOM 845 O O . LEU A 1 113 ? 6.672 13.234 17.219 1 98.31 113 LEU A O 1
ATOM 849 N N . GLN A 1 114 ? 8.359 12.359 16.109 1 98.31 114 GLN A N 1
ATOM 850 C CA . GLN A 1 114 ? 9.281 13.414 16.516 1 98.31 114 GLN A CA 1
ATOM 851 C C . GLN A 1 114 ? 8.844 14.766 15.977 1 98.31 114 GLN A C 1
ATOM 853 O O . GLN A 1 114 ? 8.875 15.766 16.688 1 98.31 114 GLN A O 1
ATOM 858 N N . PHE A 1 115 ? 8.43 14.797 14.766 1 98.19 115 PHE A N 1
ATOM 859 C CA . PHE A 1 115 ? 7.953 16.016 14.125 1 98.19 115 PHE A CA 1
ATOM 860 C C . PHE A 1 115 ? 6.738 16.578 14.859 1 98.19 115 PHE A C 1
ATOM 862 O O . PHE A 1 115 ? 6.664 17.781 15.125 1 98.19 115 PHE A O 1
ATOM 869 N N . SER A 1 116 ? 5.848 15.664 15.219 1 96.62 116 SER A N 1
ATOM 870 C CA . SER A 1 116 ? 4.609 16.062 15.875 1 96.62 116 SER A CA 1
ATOM 871 C C . SER A 1 116 ? 4.883 16.672 17.25 1 96.62 116 SER A C 1
ATOM 873 O O . SER A 1 116 ? 4.109 17.5 17.734 1 96.62 116 SER A O 1
ATOM 875 N N . SER A 1 117 ? 5.926 16.297 17.844 1 95.44 117 SER A N 1
ATOM 876 C CA . SER A 1 117 ? 6.273 16.797 19.156 1 95.44 117 SER A CA 1
ATOM 877 C C . SER A 1 117 ? 6.867 18.203 19.078 1 95.44 117 SER A C 1
ATOM 879 O O . SER A 1 117 ? 6.922 18.922 20.062 1 95.44 117 SER A O 1
ATOM 881 N N . ARG A 1 118 ? 7.18 18.609 17.875 1 93.06 118 ARG A N 1
ATOM 882 C CA . ARG A 1 118 ? 7.898 19.875 17.703 1 93.06 118 ARG A CA 1
ATOM 883 C C . ARG A 1 118 ? 7.023 20.922 17.031 1 93.06 118 ARG A C 1
ATOM 885 O O . ARG A 1 118 ? 7.305 22.109 17.094 1 93.06 118 ARG A O 1
ATOM 892 N N . THR A 1 119 ? 6.09 20.438 16.328 1 91.06 119 THR A N 1
ATOM 893 C CA . THR A 1 119 ? 5.281 21.328 15.516 1 91.06 119 THR A CA 1
ATOM 894 C C . THR A 1 119 ? 3.805 20.953 15.602 1 91.06 119 THR A C 1
ATOM 896 O O . THR A 1 119 ? 3.463 19.844 16 1 91.06 119 THR A O 1
ATOM 899 N N . ARG A 1 120 ? 3 21.844 15.18 1 88.81 120 ARG A N 1
ATOM 900 C CA . ARG A 1 120 ? 1.57 21.578 15.07 1 88.81 120 ARG A CA 1
ATOM 901 C C . ARG A 1 120 ? 1.194 21.172 13.656 1 88.81 120 ARG A C 1
ATOM 903 O O . ARG A 1 120 ? 0.046 20.812 13.391 1 88.81 120 ARG A O 1
ATOM 910 N N . ALA A 1 121 ? 2.123 21.25 12.773 1 92.56 121 ALA A N 1
ATOM 911 C CA . ALA A 1 121 ? 1.882 20.844 11.391 1 92.56 121 ALA A CA 1
ATOM 912 C C . ALA A 1 121 ? 1.772 19.328 11.281 1 92.56 121 ALA A C 1
ATOM 914 O O . ALA A 1 121 ? 2.311 18.594 12.109 1 92.56 121 ALA A O 1
ATOM 915 N N . THR A 1 122 ? 0.993 18.875 10.359 1 96.06 122 THR A N 1
ATOM 916 C CA . THR A 1 122 ? 0.881 17.453 10.055 1 96.06 122 THR A CA 1
ATOM 917 C C . THR A 1 122 ? 1.597 17.125 8.75 1 96.06 122 THR A C 1
ATOM 919 O O . THR A 1 122 ? 2.154 18 8.102 1 96.06 122 THR A O 1
ATOM 922 N N . LEU A 1 123 ? 1.648 15.906 8.438 1 97.38 123 LEU A N 1
ATOM 923 C CA . LEU A 1 123 ? 2.244 15.469 7.176 1 97.38 123 LEU A CA 1
ATOM 924 C C . LEU A 1 123 ? 1.19 14.852 6.262 1 97.38 123 LEU A C 1
ATOM 926 O O . LEU A 1 123 ? 0.303 14.133 6.727 1 97.38 123 LEU A O 1
ATOM 930 N N . ASP A 1 124 ? 1.311 15.219 5.031 1 95.69 124 ASP A N 1
ATOM 931 C CA . ASP A 1 124 ? 0.573 14.562 3.955 1 95.69 124 ASP A CA 1
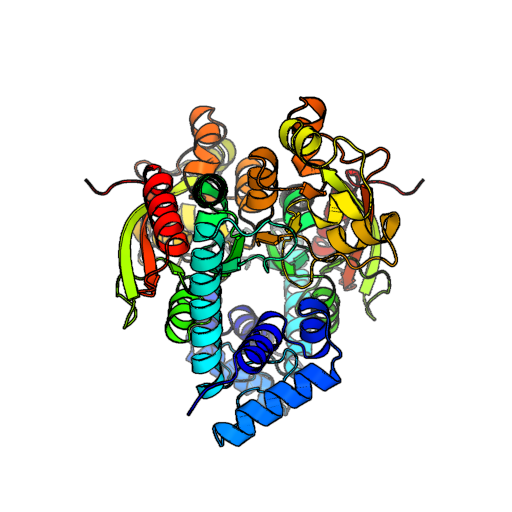ATOM 932 C C . ASP A 1 124 ? 1.465 13.578 3.197 1 95.69 124 ASP A C 1
ATOM 934 O O . ASP A 1 124 ? 2.006 13.914 2.141 1 95.69 124 ASP A O 1
ATOM 938 N N . MET A 1 125 ? 1.463 12.359 3.719 1 96.44 125 MET A N 1
ATOM 939 C CA . MET A 1 125 ? 2.42 11.375 3.213 1 96.44 125 MET A CA 1
ATOM 940 C C . MET A 1 125 ? 1.852 10.633 2.01 1 96.44 125 MET A C 1
ATOM 942 O O . MET A 1 125 ? 0.684 10.234 2.014 1 96.44 125 MET A O 1
ATOM 946 N N . GLN A 1 126 ? 2.711 10.461 1.074 1 93.81 126 GLN A N 1
ATOM 947 C CA . GLN A 1 126 ? 2.451 9.617 -0.086 1 93.81 126 GLN A CA 1
ATOM 948 C C . GLN A 1 126 ? 3.449 8.461 -0.16 1 93.81 126 GLN A C 1
ATOM 950 O O . GLN A 1 126 ? 4.637 8.641 0.114 1 93.81 126 GLN A O 1
ATOM 955 N N . SER A 1 127 ? 2.869 7.289 -0.446 1 92.44 127 SER A N 1
ATOM 956 C CA . SER A 1 127 ? 3.73 6.121 -0.613 1 92.44 127 SER A CA 1
ATOM 957 C C . SER A 1 127 ? 4.098 5.91 -2.078 1 92.44 127 SER A C 1
ATOM 959 O O . SER A 1 127 ? 3.232 5.602 -2.902 1 92.44 127 SER A O 1
ATOM 961 N N . GLU A 1 128 ? 5.344 6.113 -2.445 1 80.94 128 GLU A N 1
ATOM 962 C CA . GLU A 1 128 ? 5.758 6.066 -3.844 1 80.94 128 GLU A CA 1
ATOM 963 C C . GLU A 1 128 ? 7.035 5.258 -4.016 1 80.94 128 GLU A C 1
ATOM 965 O O . GLU A 1 128 ? 7.836 5.141 -3.082 1 80.94 128 GLU A O 1
ATOM 970 N N . ASP A 1 129 ? 7.098 4.617 -5.164 1 70.94 129 ASP A N 1
ATOM 971 C CA . ASP A 1 129 ? 8.328 3.92 -5.523 1 70.94 129 ASP A CA 1
ATOM 972 C C . ASP A 1 129 ? 9.367 4.891 -6.078 1 70.94 129 ASP A C 1
ATOM 974 O O . ASP A 1 129 ? 9.102 6.09 -6.199 1 70.94 129 ASP A O 1
ATOM 978 N N . GLN A 1 130 ? 10.578 4.422 -6.23 1 60.88 130 GLN A N 1
ATOM 979 C CA . GLN A 1 130 ? 11.75 5.199 -6.621 1 60.88 130 GLN A CA 1
ATOM 980 C C . GLN A 1 130 ? 11.445 6.09 -7.824 1 60.88 130 GLN A C 1
ATOM 982 O O . GLN A 1 130 ? 11.68 7.297 -7.785 1 60.88 130 GLN A O 1
ATOM 987 N N . ASP A 1 131 ? 10.953 5.547 -8.82 1 63.16 131 ASP A N 1
ATOM 988 C CA . ASP A 1 131 ? 10.844 6.301 -10.062 1 63.16 131 ASP A CA 1
ATOM 989 C C . ASP A 1 131 ? 9.82 7.426 -9.938 1 63.16 131 ASP A C 1
ATOM 991 O O . ASP A 1 131 ? 9.984 8.492 -10.531 1 63.16 131 ASP A O 1
ATOM 995 N N . HIS A 1 132 ? 9.055 7.332 -8.977 1 79.06 132 HIS A N 1
ATOM 996 C CA . HIS A 1 132 ? 7.973 8.312 -8.922 1 79.06 132 HIS A CA 1
ATOM 997 C C . HIS A 1 132 ? 8.297 9.445 -7.957 1 79.06 132 HIS A C 1
ATOM 999 O O . HIS A 1 132 ? 7.906 10.594 -8.18 1 79.06 132 HIS A O 1
ATOM 1005 N N . THR A 1 133 ? 9.227 9.195 -7.125 1 82.5 133 THR A N 1
ATOM 1006 C CA . THR A 1 133 ? 9.531 10.188 -6.102 1 82.5 133 THR A CA 1
ATOM 1007 C C . THR A 1 133 ? 10.234 11.398 -6.711 1 82.5 133 THR A C 1
ATOM 1009 O O . THR A 1 133 ? 9.938 12.539 -6.352 1 82.5 133 THR A O 1
ATOM 1012 N N . ALA A 1 134 ? 11.094 11.18 -7.676 1 82.62 134 ALA A N 1
ATOM 1013 C CA . ALA A 1 134 ? 11.805 12.273 -8.328 1 82.62 134 ALA A CA 1
ATOM 1014 C C . ALA A 1 134 ? 10.836 13.195 -9.07 1 82.62 134 ALA A C 1
ATOM 1016 O O . ALA A 1 134 ? 10.961 14.422 -9 1 82.62 134 ALA A O 1
ATOM 1017 N N . ALA A 1 135 ? 9.969 12.578 -9.727 1 85.88 135 ALA A N 1
ATOM 1018 C CA . ALA A 1 135 ? 8.984 13.344 -10.492 1 85.88 135 ALA A CA 1
ATOM 1019 C C . ALA A 1 135 ? 8.133 14.211 -9.57 1 85.88 135 ALA A C 1
ATOM 1021 O O . ALA A 1 135 ? 7.848 15.367 -9.891 1 85.88 135 ALA A O 1
ATOM 1022 N N . LEU A 1 136 ? 7.805 13.688 -8.453 1 88.75 136 LEU A N 1
ATOM 1023 C CA . LEU A 1 136 ? 6.98 14.414 -7.488 1 88.75 136 LEU A CA 1
ATOM 1024 C C . LEU A 1 136 ? 7.738 15.609 -6.918 1 88.75 136 LEU A C 1
ATOM 1026 O O . LEU A 1 136 ? 7.16 16.688 -6.73 1 88.75 136 LEU A O 1
ATOM 1030 N N . LEU A 1 137 ? 9.008 15.422 -6.691 1 88.19 137 LEU A N 1
ATOM 1031 C CA . LEU A 1 137 ? 9.844 16.516 -6.211 1 88.19 137 LEU A CA 1
ATOM 1032 C C . LEU A 1 137 ? 10.016 17.594 -7.281 1 88.19 137 LEU A C 1
ATOM 1034 O O . LEU A 1 137 ? 9.852 18.781 -7.008 1 88.19 137 LEU A O 1
ATOM 1038 N N . ARG A 1 138 ? 10.227 17.141 -8.461 1 85.31 138 ARG A N 1
ATOM 1039 C CA . ARG A 1 138 ? 10.508 18.062 -9.562 1 85.31 138 ARG A CA 1
ATOM 1040 C C . ARG A 1 138 ? 9.297 18.938 -9.859 1 85.31 138 ARG A C 1
ATOM 1042 O O . ARG A 1 138 ? 9.438 20.141 -10.117 1 85.31 138 ARG A O 1
ATOM 1049 N N . ASN A 1 139 ? 8.211 18.25 -9.766 1 82.62 139 ASN A N 1
ATOM 1050 C CA . ASN A 1 139 ? 7.027 19.031 -10.133 1 82.62 139 ASN A CA 1
ATOM 1051 C C . ASN A 1 139 ? 6.43 19.734 -8.922 1 82.62 139 ASN A C 1
ATOM 1053 O O . ASN A 1 139 ? 5.414 20.422 -9.039 1 82.62 139 ASN A O 1
ATOM 1057 N N . GLY A 1 140 ? 6.98 19.516 -7.809 1 83.56 140 GLY A N 1
ATOM 1058 C CA . GLY A 1 140 ? 6.605 20.266 -6.621 1 83.56 140 GLY A CA 1
ATOM 1059 C C . GLY A 1 140 ? 5.379 19.719 -5.922 1 83.56 140 GLY A C 1
ATOM 1060 O O . GLY A 1 140 ? 4.84 20.344 -5.008 1 83.56 140 GLY A O 1
ATOM 1061 N N . SER A 1 141 ? 4.898 18.594 -6.32 1 86.69 141 SER A N 1
ATOM 1062 C CA . SER A 1 141 ? 3.758 17.953 -5.676 1 86.69 141 SER A CA 1
ATOM 1063 C C . SER A 1 141 ? 4.074 17.594 -4.227 1 86.69 141 SER A C 1
ATOM 1065 O O . SER A 1 141 ? 3.168 17.5 -3.393 1 86.69 141 SER A O 1
ATOM 1067 N N . VAL A 1 142 ? 5.348 17.422 -3.98 1 93.38 142 VAL A N 1
ATOM 1068 C CA . VAL A 1 142 ? 5.809 17.188 -2.613 1 93.38 142 VAL A CA 1
ATOM 1069 C C . VAL A 1 142 ? 6.969 18.141 -2.299 1 93.38 142 VAL A C 1
ATOM 1071 O O . VAL A 1 142 ? 7.684 18.578 -3.203 1 93.38 142 VAL A O 1
ATOM 1074 N N . LEU A 1 143 ? 7.086 18.469 -1.002 1 94.06 143 LEU A N 1
ATOM 1075 C CA . LEU A 1 143 ? 8.133 19.391 -0.577 1 94.06 143 LEU A CA 1
ATOM 1076 C C . LEU A 1 143 ? 9.367 18.641 -0.097 1 94.06 143 LEU A C 1
ATOM 1078 O O . LEU A 1 143 ? 10.445 19.219 0.044 1 94.06 143 LEU A O 1
ATOM 1082 N N . GLY A 1 144 ? 9.203 17.359 0.187 1 95.94 144 GLY A N 1
ATOM 1083 C CA . GLY A 1 144 ? 10.281 16.469 0.569 1 95.94 144 GLY A CA 1
ATOM 1084 C C . GLY A 1 144 ? 9.992 15.008 0.244 1 95.94 144 GLY A C 1
ATOM 1085 O O . GLY A 1 144 ? 8.844 14.633 0.021 1 95.94 144 GLY A O 1
ATOM 1086 N N . ALA A 1 145 ? 11.094 14.242 0.211 1 97 145 ALA A N 1
ATOM 1087 C CA . ALA A 1 145 ? 10.906 12.828 -0.127 1 97 145 ALA A CA 1
ATOM 1088 C C . ALA A 1 145 ? 12.031 11.977 0.45 1 97 145 ALA A C 1
ATOM 1090 O O . ALA A 1 145 ? 13.195 12.383 0.451 1 97 145 ALA A O 1
ATOM 1091 N N . VAL A 1 146 ? 11.641 10.867 1.001 1 96.75 146 VAL A N 1
ATOM 1092 C CA . VAL A 1 146 ? 12.586 9.773 1.2 1 96.75 146 VAL A CA 1
ATOM 1093 C C . VAL A 1 146 ? 12.672 8.93 -0.068 1 96.75 146 VAL A C 1
ATOM 1095 O O . VAL A 1 146 ? 11.672 8.359 -0.514 1 96.75 146 VAL A O 1
ATOM 1098 N N . THR A 1 147 ? 13.906 8.852 -0.646 1 93.31 147 THR A N 1
ATOM 1099 C CA . THR A 1 147 ? 14.039 8.234 -1.962 1 93.31 147 THR A CA 1
ATOM 1100 C C . THR A 1 147 ? 15.352 7.469 -2.07 1 93.31 147 THR A C 1
ATOM 1102 O O . THR A 1 147 ? 16.234 7.609 -1.215 1 93.31 147 THR A O 1
ATOM 1105 N N . THR A 1 148 ? 15.398 6.625 -3.047 1 91.94 148 THR A N 1
ATOM 1106 C CA . THR A 1 148 ? 16.625 5.906 -3.334 1 91.94 148 THR A CA 1
ATOM 1107 C C . THR A 1 148 ? 17.484 6.672 -4.34 1 91.94 148 THR A C 1
ATOM 1109 O O . THR A 1 148 ? 18.625 6.293 -4.613 1 91.94 148 THR A O 1
ATOM 1112 N N . LEU A 1 149 ? 17 7.742 -4.832 1 88.94 149 LEU A N 1
ATOM 1113 C CA . LEU A 1 149 ? 17.734 8.531 -5.816 1 88.94 149 LEU A CA 1
ATOM 1114 C C . LEU A 1 149 ? 18.859 9.305 -5.156 1 88.94 149 LEU A C 1
ATOM 1116 O O . LEU A 1 149 ? 18.625 10.156 -4.297 1 88.94 149 LEU A O 1
ATOM 1120 N N . ALA A 1 150 ? 20 9.078 -5.672 1 90.69 150 ALA A N 1
ATOM 1121 C CA . ALA A 1 150 ? 21.188 9.688 -5.078 1 90.69 150 ALA A CA 1
ATOM 1122 C C . ALA A 1 150 ? 21.453 11.07 -5.676 1 90.69 150 ALA A C 1
ATOM 1124 O O . ALA A 1 150 ? 22.125 11.898 -5.062 1 90.69 150 ALA A O 1
ATOM 1125 N N . ASP A 1 151 ? 20.906 11.258 -6.867 1 91.25 151 ASP A N 1
ATOM 1126 C CA . ASP A 1 151 ? 21.109 12.547 -7.52 1 91.25 151 ASP A CA 1
ATOM 1127 C C . ASP A 1 151 ? 20.078 13.57 -7.047 1 91.25 151 ASP A C 1
ATOM 1129 O O . ASP A 1 151 ? 18.875 13.328 -7.137 1 91.25 151 ASP A O 1
ATOM 1133 N N . PRO A 1 152 ? 20.547 14.656 -6.688 1 90.19 152 PRO A N 1
ATOM 1134 C CA . PRO A 1 152 ? 19.609 15.672 -6.211 1 90.19 152 PRO A CA 1
ATOM 1135 C C . PRO A 1 152 ? 18.719 16.219 -7.324 1 90.19 152 PRO A C 1
ATOM 1137 O O . PRO A 1 152 ? 19.172 16.391 -8.453 1 90.19 152 PRO A O 1
ATOM 1140 N N . VAL A 1 153 ? 17.516 16.328 -6.984 1 90.81 153 VAL A N 1
ATOM 1141 C CA . VAL A 1 153 ? 16.625 17.094 -7.852 1 90.81 153 VAL A CA 1
ATOM 1142 C C . VAL A 1 153 ? 17.016 18.578 -7.805 1 90.81 153 VAL A C 1
ATOM 1144 O O . VAL A 1 153 ? 17.328 19.109 -6.738 1 90.81 153 VAL A O 1
ATOM 1147 N N . GLN A 1 154 ? 16.984 19.188 -8.922 1 89.94 154 GLN A N 1
ATOM 1148 C CA . GLN A 1 154 ? 17.391 20.578 -8.977 1 89.94 154 GLN A CA 1
ATOM 1149 C C . GLN A 1 154 ? 16.594 21.438 -7.992 1 89.94 154 GLN A C 1
ATOM 1151 O O . GLN A 1 154 ? 15.359 21.328 -7.941 1 89.94 154 GLN A O 1
ATOM 1156 N N . GLY A 1 155 ? 17.281 22.281 -7.195 1 88.94 155 GLY A N 1
ATOM 1157 C CA . GLY A 1 155 ? 16.625 23.156 -6.238 1 88.94 155 GLY A CA 1
ATOM 1158 C C . GLY A 1 155 ? 16.453 22.516 -4.871 1 88.94 155 GLY A C 1
ATOM 1159 O O . GLY A 1 155 ? 16.125 23.203 -3.902 1 88.94 155 GLY A O 1
ATOM 1160 N N . CYS A 1 156 ? 16.719 21.203 -4.781 1 93.75 156 CYS A N 1
ATOM 1161 C CA . CYS A 1 156 ? 16.516 20.5 -3.529 1 93.75 156 CYS A CA 1
ATOM 1162 C C . CYS A 1 156 ? 17.828 20.281 -2.797 1 93.75 156 CYS A C 1
ATOM 1164 O O . CYS A 1 156 ? 18.891 20.219 -3.42 1 93.75 156 CYS A O 1
ATOM 1166 N N . ARG A 1 157 ? 17.766 20.25 -1.501 1 95.44 157 ARG A N 1
ATOM 1167 C CA . ARG A 1 157 ? 18.828 19.734 -0.658 1 95.44 157 ARG A CA 1
ATOM 1168 C C . ARG A 1 157 ? 18.75 18.219 -0.53 1 95.44 157 ARG A C 1
ATOM 1170 O O . ARG A 1 157 ? 17.656 17.641 -0.635 1 95.44 157 ARG A O 1
ATOM 1177 N N . ILE A 1 158 ? 19.906 17.625 -0.329 1 96.5 158 ILE A N 1
ATOM 1178 C CA . ILE A 1 158 ? 19.938 16.172 -0.205 1 96.5 158 ILE A CA 1
ATOM 1179 C C . ILE A 1 158 ? 20.734 15.781 1.037 1 96.5 158 ILE A C 1
ATOM 1181 O O . ILE A 1 158 ? 21.766 16.391 1.343 1 96.5 158 ILE A O 1
ATOM 1185 N N . HIS A 1 159 ? 20.25 14.789 1.76 1 97.38 159 HIS A N 1
ATOM 1186 C CA . HIS A 1 159 ? 20.906 14.18 2.906 1 97.38 159 HIS A CA 1
ATOM 1187 C C . HIS A 1 159 ? 20.953 12.664 2.77 1 97.38 159 HIS A C 1
ATOM 1189 O O . HIS A 1 159 ? 19.938 12.023 2.535 1 97.38 159 HIS A O 1
ATOM 1195 N N . ALA A 1 160 ? 22.141 12.125 2.941 1 97.12 160 ALA A N 1
ATOM 1196 C CA . ALA A 1 160 ? 22.234 10.672 3.043 1 97.12 160 ALA A CA 1
ATOM 1197 C C . ALA A 1 160 ? 21.641 10.172 4.363 1 97.12 160 ALA A C 1
ATOM 1199 O O . ALA A 1 160 ? 21.953 10.719 5.426 1 97.12 160 ALA A O 1
ATOM 1200 N N . LEU A 1 161 ? 20.828 9.156 4.277 1 97.5 161 LEU A N 1
ATOM 1201 C CA . LEU A 1 161 ? 20.156 8.695 5.48 1 97.5 161 LEU A CA 1
ATOM 1202 C C . LEU A 1 161 ? 20.766 7.395 5.996 1 97.5 161 LEU A C 1
ATOM 1204 O O . LEU A 1 161 ? 20.594 7.043 7.164 1 97.5 161 LEU A O 1
ATOM 1208 N N . GLY A 1 162 ? 21.469 6.645 5.234 1 97.38 162 GLY A N 1
ATOM 1209 C CA . GLY A 1 162 ? 21.875 5.27 5.469 1 97.38 162 GLY A CA 1
ATOM 1210 C C . GLY A 1 162 ? 21.25 4.289 4.5 1 97.38 162 GLY A C 1
ATOM 1211 O O . GLY A 1 162 ? 20.859 4.664 3.395 1 97.38 162 GLY A O 1
ATOM 1212 N N . SER A 1 163 ? 21.297 3.031 4.875 1 97.44 163 SER A N 1
ATOM 1213 C CA . SER A 1 163 ? 20.781 2.016 3.963 1 97.44 163 SER A CA 1
ATOM 1214 C C . SER A 1 163 ? 19.75 1.128 4.648 1 97.44 163 SER A C 1
ATOM 1216 O O . SER A 1 163 ? 19.906 0.779 5.82 1 97.44 163 SER A O 1
ATOM 1218 N N . MET A 1 164 ? 18.703 0.891 3.914 1 96 164 MET A N 1
ATOM 1219 C CA . MET A 1 164 ? 17.766 -0.16 4.309 1 96 164 MET A CA 1
ATOM 1220 C C . MET A 1 164 ? 18.328 -1.539 3.973 1 96 164 MET A C 1
ATOM 1222 O O . MET A 1 164 ? 18.656 -1.816 2.816 1 96 164 MET A O 1
ATOM 1226 N N . ARG A 1 165 ? 18.562 -2.398 4.965 1 96.94 165 ARG A N 1
ATOM 1227 C CA . ARG A 1 165 ? 19.047 -3.752 4.711 1 96.94 165 ARG A CA 1
ATOM 1228 C C . ARG A 1 165 ? 17.875 -4.715 4.5 1 96.94 165 ARG A C 1
ATOM 1230 O O . ARG A 1 165 ? 16.953 -4.77 5.312 1 96.94 165 ARG A O 1
ATOM 1237 N N . TYR A 1 166 ? 17.875 -5.363 3.371 1 97.19 166 TYR A N 1
ATOM 1238 C CA . TYR A 1 166 ? 16.984 -6.469 3.062 1 97.19 166 TYR A CA 1
ATOM 1239 C C . TYR A 1 166 ? 17.688 -7.809 3.221 1 97.19 166 TYR A C 1
ATOM 1241 O O . TYR A 1 166 ? 18.844 -7.957 2.836 1 97.19 166 TYR A O 1
ATOM 1249 N N . VAL A 1 167 ? 17.016 -8.742 3.795 1 97.75 167 VAL A N 1
ATOM 1250 C CA . VAL A 1 167 ? 17.609 -10.047 4.043 1 97.75 167 VAL A CA 1
ATOM 1251 C C . VAL A 1 167 ? 16.766 -11.141 3.377 1 97.75 167 VAL A C 1
ATOM 1253 O O . VAL A 1 167 ? 15.539 -11.10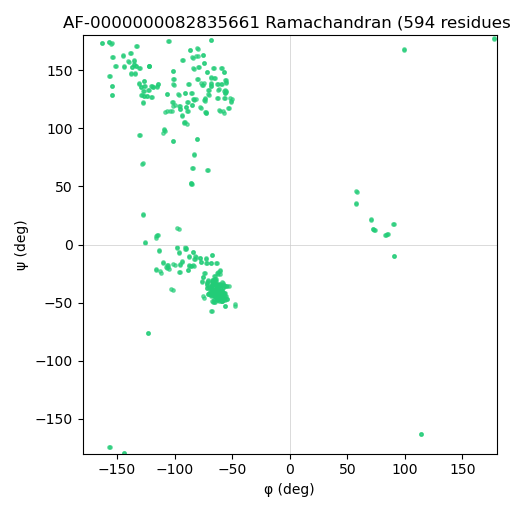2 3.43 1 97.75 167 VAL A O 1
ATOM 1256 N N . ALA A 1 168 ? 17.422 -12.023 2.686 1 98.19 168 ALA A N 1
ATOM 1257 C CA . ALA A 1 168 ? 16.766 -13.195 2.119 1 98.19 168 ALA A CA 1
ATOM 1258 C C . ALA A 1 168 ? 16.422 -14.211 3.205 1 98.19 168 ALA A C 1
ATOM 1260 O O . ALA A 1 168 ? 17.312 -14.828 3.791 1 98.19 168 ALA A O 1
ATOM 1261 N N . THR A 1 169 ? 15.141 -14.422 3.426 1 98.38 169 THR A N 1
ATOM 1262 C CA . THR A 1 169 ? 14.742 -15.234 4.57 1 98.38 169 THR A CA 1
ATOM 1263 C C . THR A 1 169 ? 13.664 -16.234 4.176 1 98.38 169 THR A C 1
ATOM 1265 O O . THR A 1 169 ? 12.953 -16.031 3.186 1 98.38 169 THR A O 1
ATOM 1268 N N . CYS A 1 170 ? 13.586 -17.266 4.871 1 98.69 170 CYS A N 1
ATOM 1269 C CA . CYS A 1 170 ? 12.531 -18.281 4.824 1 98.69 170 CYS A CA 1
ATOM 1270 C C . CYS A 1 170 ? 12.414 -19 6.156 1 98.69 170 CYS A C 1
ATOM 1272 O O . CYS A 1 170 ? 13.172 -18.734 7.086 1 98.69 170 CYS A O 1
ATOM 1274 N N . THR A 1 171 ? 11.414 -19.844 6.309 1 98.75 171 THR A N 1
ATOM 1275 C CA . THR A 1 171 ? 11.297 -20.672 7.504 1 98.75 171 THR A CA 1
ATOM 1276 C C . THR A 1 171 ? 12.312 -21.812 7.469 1 98.75 171 THR A C 1
ATOM 1278 O O . THR A 1 171 ? 12.742 -22.234 6.395 1 98.75 171 THR A O 1
ATOM 1281 N N . PRO A 1 172 ? 12.664 -22.328 8.656 1 98.5 172 PRO A N 1
ATOM 1282 C CA . PRO A 1 172 ? 13.555 -23.5 8.688 1 98.5 172 PRO A CA 1
ATOM 1283 C C . PRO A 1 172 ? 13.008 -24.672 7.891 1 98.5 172 PRO A C 1
ATOM 1285 O O . PRO A 1 172 ? 13.758 -25.344 7.184 1 98.5 172 PRO A O 1
ATOM 1288 N N . ALA A 1 173 ? 11.766 -24.922 8 1 98.38 173 ALA A N 1
ATOM 1289 C CA . ALA A 1 173 ? 11.156 -26.031 7.273 1 98.38 173 ALA A CA 1
ATOM 1290 C C . ALA A 1 173 ? 11.273 -25.828 5.766 1 98.38 173 ALA A C 1
ATOM 1292 O O . ALA A 1 173 ? 11.57 -26.766 5.027 1 98.38 173 ALA A O 1
ATOM 1293 N N . PHE A 1 174 ? 10.992 -24.656 5.34 1 98.38 174 PHE A N 1
ATOM 1294 C CA . PHE A 1 174 ? 11.133 -24.328 3.928 1 98.38 174 PHE A CA 1
ATOM 1295 C C . PHE A 1 174 ? 12.578 -24.516 3.471 1 98.38 174 PHE A C 1
ATOM 1297 O O . PHE A 1 174 ? 12.828 -25.062 2.393 1 98.38 174 PHE A O 1
ATOM 1304 N N . HIS A 1 175 ? 13.5 -24.031 4.25 1 98.38 175 HIS A N 1
ATOM 1305 C CA . HIS A 1 175 ? 14.922 -24.156 3.941 1 98.38 175 HIS A CA 1
ATOM 1306 C C . HIS A 1 175 ? 15.32 -25.609 3.76 1 98.38 175 HIS A C 1
ATOM 1308 O O . HIS A 1 175 ? 15.992 -25.953 2.787 1 98.38 175 HIS A O 1
ATOM 1314 N N . LYS A 1 176 ? 14.914 -26.422 4.656 1 98.06 176 LYS A N 1
ATOM 1315 C CA . LYS A 1 176 ? 15.227 -27.844 4.605 1 98.06 176 LYS A CA 1
ATOM 1316 C C . LYS A 1 176 ? 14.641 -28.5 3.357 1 98.06 176 LYS A C 1
ATOM 1318 O O . LYS A 1 176 ? 15.266 -29.359 2.752 1 98.06 176 LYS A O 1
ATOM 1323 N N . ARG A 1 177 ? 13.547 -28.047 2.988 1 97.19 177 ARG A N 1
ATOM 1324 C CA . ARG A 1 177 ? 12.836 -28.641 1.864 1 97.19 177 ARG A CA 1
ATOM 1325 C C . ARG A 1 177 ? 13.477 -28.25 0.538 1 97.19 177 ARG A C 1
ATOM 1327 O O . ARG A 1 177 ? 13.656 -29.094 -0.343 1 97.19 177 ARG A O 1
ATOM 1334 N N . TYR A 1 178 ? 13.805 -27.031 0.383 1 97.38 178 TYR A N 1
ATOM 1335 C CA . TYR A 1 178 ? 14.156 -26.547 -0.947 1 97.38 178 TYR A CA 1
ATOM 1336 C C . TYR A 1 178 ? 15.656 -26.312 -1.068 1 97.38 178 TYR A C 1
ATOM 1338 O O . TYR A 1 178 ? 16.188 -26.25 -2.178 1 97.38 178 TYR A O 1
ATOM 1346 N N . PHE A 1 179 ? 16.344 -26.219 0.083 1 97.25 179 PHE A N 1
ATOM 1347 C CA . PHE A 1 179 ? 17.734 -25.828 0 1 97.25 179 PHE A CA 1
ATOM 1348 C C . PHE A 1 179 ? 18.625 -26.828 0.745 1 97.25 179 PHE A C 1
ATOM 1350 O O . PHE A 1 179 ? 19.688 -26.453 1.255 1 97.25 179 PHE A O 1
ATOM 1357 N N . ALA A 1 180 ? 18.188 -28.016 0.865 1 95.62 180 ALA A N 1
ATOM 1358 C CA . ALA A 1 180 ? 18.953 -29.078 1.507 1 95.62 180 ALA A CA 1
ATOM 1359 C C . ALA A 1 180 ? 20.312 -29.281 0.821 1 95.62 180 ALA A C 1
ATOM 1361 O O . ALA A 1 180 ? 21.297 -29.609 1.472 1 95.62 180 ALA A O 1
ATOM 1362 N N . GLN A 1 181 ? 20.359 -29.078 -0.416 1 95.19 181 GLN A N 1
ATOM 1363 C CA . GLN A 1 181 ? 21.578 -29.234 -1.192 1 95.19 181 GLN A CA 1
ATOM 1364 C C . GLN A 1 181 ? 22.297 -27.906 -1.388 1 95.19 181 GLN A C 1
ATOM 1366 O O . GLN A 1 181 ? 23.094 -27.734 -2.316 1 95.19 181 GLN A O 1
ATOM 1371 N N . GLY A 1 182 ? 21.859 -26.938 -0.612 1 94.75 182 GLY A N 1
ATOM 1372 C CA . GLY A 1 182 ? 22.484 -25.625 -0.688 1 94.75 182 GLY A CA 1
ATOM 1373 C C . GLY A 1 182 ? 21.703 -24.641 -1.536 1 94.75 182 GLY A C 1
ATOM 1374 O O . GLY A 1 182 ? 20.75 -25.016 -2.227 1 94.75 182 GLY A O 1
ATOM 1375 N N . VAL A 1 183 ? 22.062 -23.391 -1.443 1 95.75 183 VAL A N 1
ATOM 1376 C CA . VAL A 1 183 ? 21.484 -22.312 -2.242 1 95.75 183 VAL A CA 1
ATOM 1377 C C . VAL A 1 183 ? 22.266 -22.156 -3.545 1 95.75 183 VAL A C 1
ATOM 1379 O O . VAL A 1 183 ? 23.359 -21.609 -3.549 1 95.75 183 VAL A O 1
ATOM 1382 N N . ASN A 1 184 ? 21.703 -22.625 -4.609 1 94.06 184 ASN A N 1
ATOM 1383 C CA . ASN A 1 184 ? 22.328 -22.594 -5.926 1 94.06 184 ASN A CA 1
ATOM 1384 C C . ASN A 1 184 ? 21.297 -22.359 -7.031 1 94.06 184 ASN A C 1
ATOM 1386 O O . ASN A 1 184 ? 20.125 -22.172 -6.754 1 94.06 184 ASN A O 1
ATOM 1390 N N . ALA A 1 185 ? 21.719 -22.328 -8.242 1 92.31 185 ALA A N 1
ATOM 1391 C CA . ALA A 1 185 ? 20.859 -22 -9.375 1 92.31 185 ALA A CA 1
ATOM 1392 C C . ALA A 1 185 ? 19.672 -22.953 -9.453 1 92.31 185 ALA A C 1
ATOM 1394 O O . ALA A 1 185 ? 18.531 -22.5 -9.641 1 92.31 185 ALA A O 1
ATOM 1395 N N . GLN A 1 186 ? 19.953 -24.172 -9.289 1 91.5 186 GLN A N 1
ATOM 1396 C CA . GLN A 1 186 ? 18.906 -25.188 -9.422 1 91.5 186 GLN A CA 1
ATOM 1397 C C . GLN A 1 186 ? 17.875 -25.062 -8.305 1 91.5 186 GLN A C 1
ATOM 1399 O O . GLN A 1 186 ? 16.672 -25.047 -8.57 1 91.5 186 GLN A O 1
ATOM 1404 N N . THR A 1 187 ? 18.375 -24.969 -7.055 1 94.75 187 THR A N 1
ATOM 1405 C CA . THR A 1 187 ? 17.453 -24.891 -5.922 1 94.75 187 THR A CA 1
ATOM 1406 C C . THR A 1 187 ? 16.672 -23.578 -5.945 1 94.75 187 THR A C 1
ATOM 1408 O O . THR A 1 187 ? 15.492 -23.562 -5.594 1 94.75 187 THR A O 1
ATOM 1411 N N . LEU A 1 188 ? 17.266 -22.469 -6.383 1 94.88 188 LEU A N 1
ATOM 1412 C CA . LEU A 1 188 ? 16.578 -21.188 -6.473 1 94.88 188 LEU A CA 1
ATOM 1413 C C . LEU A 1 188 ? 15.492 -21.219 -7.547 1 94.88 188 LEU A C 1
ATOM 1415 O O . LEU A 1 188 ? 14.453 -20.578 -7.406 1 94.88 188 LEU A O 1
ATOM 1419 N N . ALA A 1 189 ? 15.719 -21.984 -8.531 1 90.44 189 ALA A N 1
ATOM 1420 C CA . ALA A 1 189 ? 14.766 -22.078 -9.633 1 90.44 189 ALA A CA 1
ATOM 1421 C C . ALA A 1 189 ? 13.531 -22.891 -9.219 1 90.44 189 ALA A C 1
ATOM 1423 O O . ALA A 1 189 ? 12.438 -22.688 -9.75 1 90.44 189 ALA A O 1
ATOM 1424 N N . GLN A 1 190 ? 13.75 -23.734 -8.25 1 91.56 190 GLN A N 1
ATOM 1425 C CA . GLN A 1 190 ? 12.664 -24.625 -7.844 1 91.56 190 GLN A CA 1
ATOM 1426 C C . GLN A 1 190 ? 11.898 -24.047 -6.652 1 91.56 190 GLN A C 1
ATOM 1428 O O . GLN A 1 190 ? 10.734 -24.391 -6.434 1 91.56 190 GLN A O 1
ATOM 1433 N N . ALA A 1 191 ? 12.523 -23.188 -5.895 1 95.75 191 ALA A N 1
ATOM 1434 C CA . ALA A 1 191 ? 11.953 -22.703 -4.645 1 95.75 191 ALA A CA 1
ATOM 1435 C C . ALA A 1 191 ? 10.977 -21.562 -4.898 1 95.75 191 ALA A C 1
ATOM 1437 O O . ALA A 1 191 ? 11.328 -20.562 -5.52 1 95.75 191 ALA A O 1
ATOM 1438 N N . PRO A 1 192 ? 9.664 -21.719 -4.363 1 97.06 192 PRO A N 1
ATOM 1439 C CA . PRO A 1 192 ? 8.727 -20.594 -4.457 1 97.06 192 PRO A CA 1
ATOM 1440 C C . PRO A 1 192 ? 9.281 -19.312 -3.842 1 97.06 192 PRO A C 1
ATOM 1442 O O . PRO A 1 192 ? 9.953 -19.359 -2.811 1 97.06 192 PRO A O 1
ATOM 1445 N N . VAL A 1 193 ? 9.008 -18.203 -4.52 1 97.75 193 VAL A N 1
ATOM 1446 C CA . VAL A 1 193 ? 9.508 -16.906 -4.082 1 97.75 193 VAL A CA 1
ATOM 1447 C C . VAL A 1 193 ? 8.352 -15.922 -3.971 1 97.75 193 VAL A C 1
ATOM 1449 O O . VAL A 1 193 ? 7.391 -15.992 -4.738 1 97.75 193 VAL A O 1
ATOM 1452 N N . LEU A 1 194 ? 8.398 -15.078 -2.928 1 98.06 194 LEU A N 1
ATOM 1453 C CA . LEU A 1 194 ? 7.461 -13.969 -2.809 1 98.06 194 LEU A CA 1
ATOM 1454 C C . LEU A 1 194 ? 8.023 -12.703 -3.453 1 98.06 194 LEU A C 1
ATOM 1456 O O . LEU A 1 194 ? 9.18 -12.344 -3.211 1 98.06 194 LEU A O 1
ATOM 1460 N N . VAL A 1 195 ? 7.219 -12.094 -4.277 1 96.75 195 VAL A N 1
ATOM 1461 C CA . VAL A 1 195 ? 7.605 -10.852 -4.926 1 96.75 195 VAL A CA 1
ATOM 1462 C C . VAL A 1 195 ? 6.508 -9.805 -4.73 1 96.75 195 VAL A C 1
ATOM 1464 O O . VAL A 1 195 ? 5.316 -10.125 -4.801 1 96.75 195 VAL A O 1
ATOM 1467 N N . PHE A 1 196 ? 6.848 -8.625 -4.41 1 94.5 196 PHE A N 1
ATOM 1468 C CA . PHE A 1 196 ? 5.902 -7.574 -4.059 1 94.5 196 PHE A CA 1
ATOM 1469 C C . PHE A 1 196 ? 5.074 -7.16 -5.27 1 94.5 196 PHE A C 1
ATOM 1471 O O . PHE A 1 196 ? 3.842 -7.156 -5.215 1 94.5 196 PHE A O 1
ATOM 1478 N N . ASN A 1 197 ? 5.75 -6.73 -6.336 1 90.12 197 ASN A N 1
ATOM 1479 C CA . ASN A 1 197 ? 5.16 -6.395 -7.629 1 90.12 197 ASN A CA 1
ATOM 1480 C C . ASN A 1 197 ? 6.184 -6.508 -8.758 1 90.12 197 ASN A C 1
ATOM 1482 O O . ASN A 1 197 ? 7.309 -6.953 -8.539 1 90.12 197 ASN A O 1
ATOM 1486 N N . ARG A 1 198 ? 5.801 -6.102 -9.992 1 87.19 198 ARG A N 1
ATOM 1487 C CA . ARG A 1 198 ? 6.629 -6.344 -11.172 1 87.19 198 ARG A CA 1
ATOM 1488 C C . ARG A 1 198 ? 7.855 -5.434 -11.18 1 87.19 198 ARG A C 1
ATOM 1490 O O . ARG A 1 198 ? 8.812 -5.676 -11.914 1 87.19 198 ARG A O 1
ATOM 1497 N N . LYS A 1 199 ? 7.863 -4.426 -10.305 1 84.12 199 LYS A N 1
ATOM 1498 C CA . LYS A 1 199 ? 9.008 -3.525 -10.211 1 84.12 199 LYS A CA 1
ATOM 1499 C C . LYS A 1 199 ? 9.992 -3.996 -9.141 1 84.12 199 LYS A C 1
ATOM 1501 O O . LYS A 1 199 ? 11.109 -3.48 -9.047 1 84.12 199 LYS A O 1
ATOM 1506 N N . ASP A 1 200 ? 9.508 -4.891 -8.336 1 87.94 200 ASP A N 1
ATOM 1507 C CA . ASP A 1 200 ? 10.359 -5.43 -7.277 1 87.94 200 ASP A CA 1
ATOM 1508 C C . ASP A 1 200 ? 11.422 -6.367 -7.848 1 87.94 200 ASP A C 1
ATOM 1510 O O . ASP A 1 200 ? 11.109 -7.492 -8.25 1 87.94 200 ASP A O 1
ATOM 1514 N N . ALA A 1 201 ? 12.688 -5.977 -7.773 1 89.81 201 ALA A N 1
ATOM 1515 C CA . ALA A 1 201 ? 13.758 -6.742 -8.406 1 89.81 201 ALA A CA 1
ATOM 1516 C C . ALA A 1 201 ? 14.703 -7.328 -7.363 1 89.81 201 ALA A C 1
ATOM 1518 O O . ALA A 1 201 ? 15.742 -7.906 -7.707 1 89.81 201 ALA A O 1
ATOM 1519 N N . LEU A 1 202 ? 14.375 -7.227 -6.16 1 93.56 202 LEU A N 1
ATOM 1520 C CA . LEU A 1 202 ? 15.305 -7.598 -5.102 1 93.56 202 LEU A CA 1
ATOM 1521 C C . LEU A 1 202 ? 15.602 -9.094 -5.137 1 93.56 202 LEU A C 1
ATOM 1523 O O . LEU A 1 202 ? 16.766 -9.508 -5.043 1 93.56 202 LEU A O 1
ATOM 1527 N N . GLN A 1 203 ? 14.578 -9.898 -5.32 1 95.56 203 GLN A N 1
ATOM 1528 C CA . GLN A 1 203 ? 14.742 -11.352 -5.316 1 95.56 203 GLN A CA 1
ATOM 1529 C C . GLN A 1 203 ? 15.523 -11.82 -6.539 1 95.56 203 GLN A C 1
ATOM 1531 O O . GLN A 1 203 ? 16.422 -12.648 -6.422 1 95.56 203 GLN A O 1
ATOM 1536 N N . ALA A 1 204 ? 15.141 -11.195 -7.645 1 92.62 204 ALA A N 1
ATOM 1537 C CA . ALA A 1 204 ? 15.844 -11.539 -8.875 1 92.62 204 ALA A CA 1
ATOM 1538 C C . ALA A 1 204 ? 17.312 -11.148 -8.789 1 92.62 204 ALA A C 1
ATOM 1540 O O . ALA A 1 204 ? 18.188 -11.914 -9.195 1 92.62 204 ALA A O 1
ATOM 1541 N N . ARG A 1 205 ? 17.609 -10 -8.273 1 92.44 205 ARG A N 1
ATOM 1542 C CA . ARG A 1 205 ? 18.984 -9.547 -8.109 1 92.44 205 ARG A CA 1
ATOM 1543 C C . ARG A 1 205 ? 19.766 -10.492 -7.199 1 92.44 205 ARG A C 1
ATOM 1545 O O . ARG A 1 205 ? 20.906 -10.836 -7.488 1 92.44 205 ARG A O 1
ATOM 1552 N N . PHE A 1 206 ? 19.172 -10.883 -6.168 1 93.81 206 PHE A N 1
ATOM 1553 C CA . PHE A 1 206 ? 19.812 -11.82 -5.25 1 93.81 206 PHE A CA 1
ATOM 1554 C C . PHE A 1 206 ? 20.094 -13.148 -5.949 1 93.81 206 PHE A C 1
ATOM 1556 O O . PHE A 1 206 ? 21.203 -13.68 -5.855 1 93.81 206 PHE A O 1
ATOM 1563 N N . ALA A 1 207 ? 19.078 -13.641 -6.641 1 93.62 207 ALA A N 1
ATOM 1564 C CA . ALA A 1 207 ? 19.219 -14.914 -7.34 1 93.62 207 ALA A CA 1
ATOM 1565 C C . ALA A 1 207 ? 20.312 -14.844 -8.391 1 93.62 207 ALA A C 1
ATOM 1567 O O . ALA A 1 207 ? 21.094 -15.789 -8.547 1 93.62 207 ALA A O 1
ATOM 1568 N N . HIS A 1 208 ? 20.375 -13.758 -9.094 1 91.5 208 HIS A N 1
ATOM 1569 C CA . HIS A 1 208 ? 21.344 -13.602 -10.172 1 91.5 208 HIS A CA 1
ATOM 1570 C C . HIS A 1 208 ? 22.766 -13.555 -9.641 1 91.5 208 HIS A C 1
ATOM 1572 O O . HIS A 1 208 ? 23.703 -14.016 -10.305 1 91.5 208 HIS A O 1
ATOM 1578 N N . LYS A 1 209 ? 22.953 -13.023 -8.477 1 90.88 209 LYS A N 1
ATOM 1579 C CA . LYS A 1 209 ? 24.266 -13.016 -7.848 1 90.88 209 LYS A CA 1
ATOM 1580 C C . LYS A 1 209 ? 24.781 -14.43 -7.621 1 90.88 209 LYS A C 1
ATOM 1582 O O . LYS A 1 209 ? 26 -14.664 -7.598 1 90.88 209 LYS A O 1
ATOM 1587 N N . ILE A 1 210 ? 23.938 -15.32 -7.516 1 88.62 210 ILE A N 1
ATOM 1588 C CA . ILE A 1 210 ? 24.297 -16.688 -7.184 1 88.62 210 ILE A CA 1
ATOM 1589 C C . ILE A 1 210 ? 24.281 -17.547 -8.453 1 88.62 210 ILE A C 1
ATOM 1591 O O . ILE A 1 210 ? 25.094 -18.453 -8.609 1 88.62 210 ILE A O 1
ATOM 1595 N N . SER A 1 211 ? 23.312 -17.281 -9.281 1 83.19 211 SER A N 1
ATOM 1596 C CA . SER A 1 211 ? 23.016 -18.234 -10.352 1 83.19 211 SER A CA 1
ATOM 1597 C C . SER A 1 211 ? 23.484 -17.703 -11.703 1 83.19 211 SER A C 1
ATOM 1599 O O . SER A 1 211 ? 23.516 -18.438 -12.688 1 83.19 211 SER A O 1
ATOM 1601 N N . ASP A 1 212 ? 23.719 -16.484 -12.008 1 76.88 212 ASP A N 1
ATOM 1602 C CA . ASP A 1 212 ? 24.031 -15.977 -13.344 1 76.88 212 ASP A CA 1
ATOM 1603 C C . ASP A 1 212 ? 25.141 -16.781 -14 1 76.88 212 ASP A C 1
ATOM 1605 O O . ASP A 1 212 ? 26.109 -17.156 -13.344 1 76.88 212 ASP A O 1
ATOM 1609 N N . PRO A 1 213 ? 24.594 -17.141 -15.125 1 72.38 213 PRO A N 1
ATOM 1610 C CA . PRO A 1 213 ? 23.578 -16.578 -16.016 1 72.38 213 PRO A CA 1
ATOM 1611 C C . PRO A 1 213 ? 22.344 -17.453 -16.125 1 72.38 213 PRO A C 1
ATOM 1613 O O . PRO A 1 213 ? 21.5 -17.234 -17 1 72.38 213 PRO A O 1
ATOM 1616 N N . ALA A 1 214 ? 22.203 -18.469 -15.422 1 73.31 214 ALA A N 1
ATOM 1617 C CA . ALA A 1 214 ? 21.078 -19.391 -15.547 1 73.31 214 ALA A CA 1
ATOM 1618 C C . ALA A 1 214 ? 19.75 -18.656 -15.414 1 73.31 214 ALA A C 1
ATOM 1620 O O . ALA A 1 214 ? 19.641 -17.688 -14.656 1 73.31 214 ALA A O 1
ATOM 1621 N N . PRO A 1 215 ? 18.797 -19.156 -16.281 1 78.12 215 PRO A N 1
ATOM 1622 C CA . PRO A 1 215 ? 17.469 -18.562 -16.156 1 78.12 215 PRO A CA 1
ATOM 1623 C C . PRO A 1 215 ? 16.844 -18.812 -14.781 1 78.12 215 PRO A C 1
ATOM 1625 O O . PRO A 1 215 ? 17.062 -19.859 -14.18 1 78.12 215 PRO A O 1
ATOM 1628 N N . TRP A 1 216 ? 16.344 -17.875 -14.203 1 83.69 216 TRP A N 1
ATOM 1629 C CA . TRP A 1 216 ? 15.641 -17.953 -12.93 1 83.69 216 TRP A CA 1
ATOM 1630 C C . TRP A 1 216 ? 14.141 -17.75 -13.133 1 83.69 216 TRP A C 1
ATOM 1632 O O . TRP A 1 216 ? 13.664 -16.625 -13.242 1 83.69 216 TRP A O 1
ATOM 1642 N N . GLN A 1 217 ? 13.406 -18.859 -13.203 1 85.25 217 GLN A N 1
ATOM 1643 C CA . GLN A 1 217 ? 11.961 -18.844 -13.391 1 85.25 217 GLN A CA 1
ATOM 1644 C C . GLN A 1 217 ? 11.266 -19.703 -12.336 1 85.25 217 GLN A C 1
ATOM 1646 O O . GLN A 1 217 ? 10.656 -20.719 -12.656 1 85.25 217 GLN A O 1
ATOM 1651 N N . PRO A 1 218 ? 11.312 -19.203 -11.078 1 91.75 218 PRO A N 1
ATOM 1652 C CA . PRO A 1 218 ? 10.68 -19.938 -9.984 1 91.75 218 PRO A CA 1
ATOM 1653 C C . PRO A 1 218 ? 9.164 -19.734 -9.938 1 91.75 218 PRO A C 1
ATOM 1655 O O . PRO A 1 218 ? 8.633 -18.875 -10.625 1 91.75 218 PRO A O 1
ATOM 1658 N N . PRO A 1 219 ? 8.445 -20.641 -9.211 1 93.06 219 PRO A N 1
ATOM 1659 C CA . PRO A 1 219 ? 7.078 -20.266 -8.859 1 93.06 219 PRO A CA 1
ATOM 1660 C C . PRO A 1 219 ? 7.02 -18.953 -8.078 1 93.06 219 PRO A C 1
ATOM 1662 O O . PRO A 1 219 ? 7.789 -18.75 -7.125 1 93.06 219 PRO A O 1
ATOM 1665 N N . VAL A 1 220 ? 6.148 -18.047 -8.477 1 95.19 220 VAL A N 1
ATOM 1666 C CA . VAL A 1 220 ? 6.133 -16.719 -7.871 1 95.19 220 VAL A CA 1
ATOM 1667 C C . VAL A 1 220 ? 4.777 -16.469 -7.219 1 95.19 220 VAL A C 1
ATOM 1669 O O . VAL A 1 220 ? 3.732 -16.703 -7.828 1 95.19 220 VAL A O 1
ATOM 1672 N N . TRP A 1 221 ? 4.828 -16.109 -5.969 1 97.25 221 TRP A N 1
ATOM 1673 C CA . TRP A 1 221 ? 3.695 -15.5 -5.281 1 97.25 221 TRP A CA 1
ATOM 1674 C C . TRP A 1 221 ? 3.799 -13.977 -5.305 1 97.25 221 TRP A C 1
ATOM 1676 O O . TRP A 1 221 ? 4.75 -13.406 -4.766 1 97.25 221 TRP A O 1
ATOM 1686 N N . TRP A 1 222 ? 2.863 -13.336 -5.949 1 96.19 222 TRP A N 1
ATOM 1687 C CA . TRP A 1 222 ? 2.824 -11.883 -5.941 1 96.19 222 TRP A CA 1
ATOM 1688 C C . TRP A 1 222 ? 2.014 -11.367 -4.758 1 96.19 222 TRP A C 1
ATOM 1690 O O . TRP A 1 222 ? 0.806 -11.602 -4.672 1 96.19 222 TRP A O 1
ATOM 1700 N N . VAL A 1 223 ? 2.691 -10.672 -3.852 1 96.5 223 VAL A N 1
ATOM 1701 C CA . VAL A 1 223 ? 2.09 -10.258 -2.59 1 96.5 223 VAL A CA 1
ATOM 1702 C C . VAL A 1 223 ? 2.348 -8.766 -2.365 1 96.5 223 VAL A C 1
ATOM 1704 O O . VAL A 1 223 ? 3.322 -8.391 -1.708 1 96.5 223 VAL A O 1
ATOM 1707 N N . PRO A 1 224 ? 1.404 -7.914 -2.76 1 93.88 224 PRO A N 1
ATOM 1708 C CA . PRO A 1 224 ? 1.632 -6.469 -2.705 1 93.88 224 PRO A CA 1
ATOM 1709 C C . PRO A 1 224 ? 1.304 -5.871 -1.338 1 93.88 224 PRO A C 1
ATOM 1711 O O . PRO A 1 224 ? 0.561 -4.891 -1.252 1 93.88 224 PRO A O 1
ATOM 1714 N N . SER A 1 225 ? 1.858 -6.398 -0.312 1 92 225 SER A N 1
ATOM 1715 C CA . SER A 1 225 ? 1.752 -5.934 1.066 1 92 225 SER A CA 1
ATOM 1716 C C . SER A 1 225 ? 2.965 -6.359 1.889 1 92 225 SER A C 1
ATOM 1718 O O . SER A 1 225 ? 3.324 -7.539 1.908 1 92 225 SER A O 1
ATOM 1720 N N . THR A 1 226 ? 3.547 -5.371 2.555 1 90.56 226 THR A N 1
ATOM 1721 C CA . THR A 1 226 ? 4.723 -5.668 3.367 1 90.56 226 THR A CA 1
ATOM 1722 C C . THR A 1 226 ? 4.363 -6.59 4.527 1 90.56 226 THR A C 1
ATOM 1724 O O . THR A 1 226 ? 5.082 -7.547 4.812 1 90.56 226 THR A O 1
ATOM 1727 N N . ARG A 1 227 ? 3.279 -6.32 5.16 1 91.56 227 ARG A N 1
ATOM 1728 C CA . ARG A 1 227 ? 2.844 -7.168 6.266 1 91.56 227 ARG A CA 1
ATOM 1729 C C . ARG A 1 227 ? 2.531 -8.578 5.785 1 91.56 227 ARG A C 1
ATOM 1731 O O . ARG A 1 227 ? 2.928 -9.562 6.418 1 91.56 227 ARG A O 1
ATOM 1738 N N . ALA A 1 228 ? 1.803 -8.602 4.699 1 94 228 ALA A N 1
ATOM 1739 C CA . ALA A 1 228 ? 1.485 -9.914 4.145 1 94 228 ALA A CA 1
ATOM 1740 C C . ALA A 1 228 ? 2.754 -10.672 3.76 1 94 228 ALA A C 1
ATOM 1742 O O . ALA A 1 228 ? 2.818 -11.898 3.885 1 94 228 ALA A O 1
ATOM 1743 N N . PHE A 1 229 ? 3.754 -9.922 3.289 1 94.69 229 PHE A N 1
ATOM 1744 C CA . PHE A 1 229 ? 5.047 -10.508 2.955 1 94.69 229 PHE A CA 1
ATOM 1745 C C . PHE A 1 229 ? 5.629 -11.25 4.152 1 94.69 229 PHE A C 1
ATOM 1747 O O . PHE A 1 229 ? 6.035 -12.406 4.031 1 94.69 229 PHE A O 1
ATOM 1754 N N . VAL A 1 230 ? 5.68 -10.547 5.188 1 96.88 230 VAL A N 1
ATOM 1755 C CA . VAL A 1 230 ? 6.27 -11.117 6.395 1 96.88 230 VAL A CA 1
ATOM 1756 C C . VAL A 1 230 ? 5.434 -12.305 6.871 1 96.88 230 VAL A C 1
ATOM 1758 O O . VAL A 1 230 ? 5.973 -13.375 7.164 1 96.88 230 VAL A O 1
ATOM 1761 N N . GLN A 1 231 ? 4.117 -12.18 6.883 1 96.94 231 GLN A N 1
ATOM 1762 C CA . GLN A 1 231 ? 3.232 -13.242 7.348 1 96.94 231 GLN A CA 1
ATOM 1763 C C . GLN A 1 231 ? 3.32 -14.469 6.441 1 96.94 231 GLN A C 1
ATOM 1765 O O . GLN A 1 231 ? 3.316 -15.602 6.926 1 96.94 231 GLN A O 1
ATOM 1770 N N . ALA A 1 232 ? 3.354 -14.188 5.16 1 98.31 232 ALA A N 1
ATOM 1771 C CA . ALA A 1 232 ? 3.459 -15.281 4.199 1 98.31 232 ALA A CA 1
ATOM 1772 C C . ALA A 1 232 ? 4.785 -16.031 4.355 1 98.31 232 ALA A C 1
ATOM 1774 O O . ALA A 1 232 ? 4.84 -17.25 4.223 1 98.31 232 ALA A O 1
ATOM 1775 N N . THR A 1 233 ? 5.883 -15.281 4.609 1 98.44 233 THR A N 1
ATOM 1776 C CA . THR A 1 233 ? 7.188 -15.891 4.848 1 98.44 233 THR A CA 1
ATOM 1777 C C . THR A 1 233 ? 7.152 -16.766 6.098 1 98.44 233 THR A C 1
ATOM 1779 O O . THR A 1 233 ? 7.609 -17.922 6.07 1 98.44 233 THR A O 1
ATOM 1782 N N . LEU A 1 234 ? 6.562 -16.25 7.121 1 98.38 234 LEU A N 1
ATOM 1783 C CA . LEU A 1 234 ? 6.461 -16.969 8.383 1 98.38 234 LEU A CA 1
ATOM 1784 C C . LEU A 1 234 ? 5.609 -18.219 8.234 1 98.38 234 LEU A C 1
ATOM 1786 O O . LEU A 1 234 ? 5.824 -19.203 8.938 1 98.38 234 LEU A O 1
ATOM 1790 N N . GLY A 1 235 ? 4.668 -18.141 7.316 1 97.94 235 GLY A N 1
ATOM 1791 C CA . GLY A 1 235 ? 3.799 -19.281 7.066 1 97.94 235 GLY A CA 1
ATOM 1792 C C . GLY A 1 235 ? 4.43 -20.328 6.164 1 97.94 235 GLY A C 1
ATOM 1793 O O . GLY A 1 235 ? 3.859 -21.406 5.957 1 97.94 235 GLY A O 1
ATOM 1794 N N . GLY A 1 236 ? 5.551 -19.969 5.559 1 98.06 236 GLY A N 1
ATOM 1795 C CA . GLY A 1 236 ? 6.281 -20.938 4.742 1 98.06 236 GLY A CA 1
ATOM 1796 C C . GLY A 1 236 ? 5.855 -20.922 3.287 1 98.06 236 GLY A C 1
ATOM 1797 O O . GLY A 1 236 ? 6.07 -21.891 2.562 1 98.06 236 GLY A O 1
ATOM 1798 N N . LEU A 1 237 ? 5.211 -19.891 2.865 1 97.94 237 LEU A N 1
ATOM 1799 C CA . LEU A 1 237 ? 4.742 -19.797 1.484 1 97.94 237 LEU A CA 1
ATOM 1800 C C . LEU A 1 237 ? 5.922 -19.719 0.518 1 97.94 237 LEU A C 1
ATOM 1802 O O . LEU A 1 237 ? 5.816 -20.141 -0.635 1 97.94 237 LEU A O 1
ATOM 1806 N N . GLY A 1 238 ? 6.996 -19.141 0.944 1 98.31 238 GLY A N 1
ATOM 1807 C CA . GLY A 1 238 ? 8.18 -18.953 0.114 1 98.31 238 GLY A CA 1
ATOM 1808 C C . GLY A 1 238 ? 9.289 -18.203 0.814 1 98.31 238 GLY A C 1
ATOM 1809 O O . GLY A 1 238 ? 9.172 -17.859 1.991 1 98.31 238 GLY A O 1
ATOM 1810 N N . TRP A 1 239 ? 10.438 -18.078 0.073 1 98.38 239 TRP A N 1
ATOM 1811 C CA . TRP A 1 239 ? 11.492 -17.172 0.514 1 98.38 239 TRP A CA 1
ATOM 1812 C C . TRP A 1 239 ? 11.328 -15.797 -0.124 1 98.38 239 TRP A C 1
ATOM 1814 O O . TRP A 1 239 ? 10.609 -15.648 -1.115 1 98.38 239 TRP A O 1
ATOM 1824 N N . THR A 1 240 ? 11.883 -14.797 0.45 1 98.12 240 THR A N 1
ATOM 1825 C CA . THR A 1 240 ? 11.844 -13.453 -0.125 1 98.12 240 THR A CA 1
ATOM 1826 C C . THR A 1 240 ? 12.906 -12.562 0.516 1 98.12 240 THR A C 1
ATOM 1828 O O . THR A 1 240 ? 13.664 -13.016 1.375 1 98.12 240 THR A O 1
ATOM 1831 N N . MET A 1 241 ? 13.062 -11.406 0.003 1 97.25 241 MET A N 1
ATOM 1832 C CA . MET A 1 241 ? 13.875 -10.344 0.596 1 97.25 241 MET A CA 1
ATOM 1833 C C . MET A 1 241 ? 13.023 -9.453 1.491 1 97.25 241 MET A C 1
ATOM 1835 O O . MET A 1 241 ? 12.25 -8.625 0.998 1 97.25 241 MET A O 1
ATOM 1839 N N . ASN A 1 242 ? 13.148 -9.578 2.828 1 97.31 242 ASN A N 1
ATOM 1840 C CA . ASN A 1 242 ? 12.414 -8.75 3.779 1 97.31 242 ASN A CA 1
ATOM 1841 C C . ASN A 1 242 ? 13.281 -7.637 4.348 1 97.31 242 ASN A C 1
ATOM 1843 O O . ASN A 1 242 ? 14.477 -7.836 4.59 1 97.31 242 ASN A O 1
ATOM 1847 N N . PRO A 1 243 ? 12.648 -6.41 4.559 1 96.31 243 PRO A N 1
ATOM 1848 C CA . PRO A 1 243 ? 13.383 -5.445 5.383 1 96.31 243 PRO A CA 1
ATOM 1849 C C . PRO A 1 243 ? 13.758 -6.004 6.754 1 96.31 243 PRO A C 1
ATOM 1851 O O . PRO A 1 243 ? 12.891 -6.512 7.473 1 96.31 243 PRO A O 1
ATOM 1854 N N . LEU A 1 244 ? 15.008 -5.875 7.137 1 96.81 244 LEU A N 1
ATOM 1855 C CA . LEU A 1 244 ? 15.547 -6.492 8.344 1 96.81 244 LEU A CA 1
ATOM 1856 C C . LEU A 1 244 ? 14.766 -6.051 9.578 1 96.81 244 LEU A C 1
ATOM 1858 O O . LEU A 1 244 ? 14.406 -6.879 10.414 1 96.81 244 LEU A O 1
ATOM 1862 N N . PRO A 1 245 ? 14.375 -4.758 9.719 1 95.44 245 PRO A N 1
ATOM 1863 C CA . PRO A 1 245 ? 13.688 -4.34 10.938 1 95.44 245 PRO A CA 1
ATOM 1864 C C . PRO A 1 245 ? 12.367 -5.082 11.156 1 95.44 245 PRO A C 1
ATOM 1866 O O . PRO A 1 245 ? 11.914 -5.223 12.289 1 95.44 245 PRO A O 1
ATOM 1869 N N . LEU A 1 246 ? 11.773 -5.609 10.141 1 96.5 246 LEU A N 1
ATOM 1870 C CA . LEU A 1 246 ? 10.461 -6.238 10.25 1 96.5 246 LEU A CA 1
ATOM 1871 C C . LEU A 1 246 ? 10.594 -7.707 10.641 1 96.5 246 LEU A C 1
ATOM 1873 O O . LEU A 1 246 ? 9.617 -8.336 11.055 1 96.5 246 LEU A O 1
ATOM 1877 N N . VAL A 1 247 ? 11.773 -8.266 10.453 1 97.69 247 VAL A N 1
ATOM 1878 C CA . VAL A 1 247 ? 11.867 -9.711 10.648 1 97.69 247 VAL A CA 1
ATOM 1879 C C . VAL A 1 247 ? 12.969 -10.031 11.656 1 97.69 247 VAL A C 1
ATOM 1881 O O . VAL A 1 247 ? 13.258 -11.203 11.922 1 97.69 247 VAL A O 1
ATOM 1884 N N . GLN A 1 248 ? 13.641 -9 12.219 1 97.31 248 GLN A N 1
ATOM 1885 C CA . GLN A 1 248 ? 14.75 -9.203 13.148 1 97.31 248 GLN A CA 1
ATOM 1886 C C . GLN A 1 248 ? 14.328 -10.102 14.312 1 97.31 248 GLN A C 1
ATOM 1888 O O . GLN A 1 248 ? 15.047 -11.047 14.656 1 97.31 248 GLN A O 1
ATOM 1893 N N . GLU A 1 249 ? 13.203 -9.859 14.906 1 97.12 249 GLU A N 1
ATOM 1894 C CA . GLU A 1 249 ? 12.727 -10.648 16.047 1 97.12 249 GLU A CA 1
ATOM 1895 C C . GLU A 1 249 ? 12.492 -12.102 15.648 1 97.12 249 GLU A C 1
ATOM 1897 O O . GLU A 1 249 ? 12.719 -13.008 16.453 1 97.12 249 GLU A O 1
ATOM 1902 N N . HIS A 1 250 ? 12.008 -12.305 14.43 1 98.31 250 HIS A N 1
ATOM 1903 C CA . HIS A 1 250 ? 11.742 -13.656 13.953 1 98.31 250 HIS A CA 1
ATOM 1904 C C . HIS A 1 250 ? 13.039 -14.406 13.664 1 98.31 250 HIS A C 1
ATOM 1906 O O . HIS A 1 250 ? 13.109 -15.625 13.844 1 98.31 250 HIS A O 1
ATOM 1912 N N . LEU A 1 251 ? 14.055 -13.664 13.219 1 98.06 251 LEU A N 1
ATOM 1913 C CA . LEU A 1 251 ? 15.375 -14.25 13.039 1 98.06 251 LEU A CA 1
ATOM 1914 C C . LEU A 1 251 ? 15.992 -14.633 14.375 1 98.06 251 LEU A C 1
ATOM 1916 O O . LEU A 1 251 ? 16.516 -15.742 14.531 1 98.06 251 LEU A O 1
ATOM 1920 N N . ASP A 1 252 ? 15.859 -13.75 15.312 1 98.25 252 ASP A N 1
ATOM 1921 C CA . ASP A 1 252 ? 16.406 -13.992 16.641 1 98.25 252 ASP A CA 1
ATOM 1922 C C . ASP A 1 252 ? 15.742 -15.195 17.312 1 98.25 252 ASP A C 1
ATOM 1924 O O . ASP A 1 252 ? 16.391 -15.969 18 1 98.25 252 ASP A O 1
ATOM 1928 N N . ALA A 1 253 ? 14.469 -15.383 17.047 1 98.31 253 ALA A N 1
ATOM 1929 C CA . ALA A 1 253 ? 13.68 -16.453 17.672 1 98.31 253 ALA A CA 1
ATOM 1930 C C . ALA A 1 253 ? 13.789 -17.75 16.875 1 98.31 253 ALA A C 1
ATOM 1932 O O . ALA A 1 253 ? 13.273 -18.781 17.297 1 98.31 253 ALA A O 1
ATOM 1933 N N . GLY A 1 254 ? 14.336 -17.672 15.727 1 98.12 254 GLY A N 1
ATOM 1934 C CA . GLY A 1 254 ? 14.539 -18.859 14.906 1 98.12 254 GLY A CA 1
ATOM 1935 C C . GLY A 1 254 ? 13.32 -19.219 14.07 1 98.12 254 GLY A C 1
ATOM 1936 O O . GLY A 1 254 ? 13.273 -20.281 13.461 1 98.12 254 GLY A O 1
ATOM 1937 N N . HIS A 1 255 ? 12.352 -18.328 14.062 1 98.56 255 HIS A N 1
ATOM 1938 C CA . HIS A 1 255 ? 11.18 -18.562 13.219 1 98.56 255 HIS A CA 1
ATOM 1939 C C . HIS A 1 255 ? 11.523 -18.406 11.742 1 98.56 255 HIS A C 1
ATOM 1941 O O . HIS A 1 255 ? 10.883 -19.016 10.883 1 98.56 255 HIS A O 1
ATOM 1947 N N . LEU A 1 256 ? 12.484 -17.531 11.445 1 98.56 256 LEU A N 1
ATOM 1948 C CA . LEU A 1 256 ? 13.055 -17.359 10.117 1 98.56 256 LEU A CA 1
ATOM 1949 C C . LEU A 1 256 ? 14.562 -17.578 10.133 1 98.56 256 LEU A C 1
ATOM 1951 O O . LEU A 1 256 ? 15.203 -17.438 11.18 1 98.56 256 LEU A O 1
ATOM 1955 N N . VAL A 1 257 ? 15.109 -17.969 9.023 1 98.38 257 VAL A N 1
ATOM 1956 C CA . VAL A 1 257 ? 16.547 -18.125 8.852 1 98.38 257 VAL A CA 1
ATOM 1957 C C . VAL A 1 257 ? 16.984 -17.469 7.539 1 98.38 257 VAL A C 1
ATOM 1959 O O . VAL A 1 257 ? 16.172 -17.312 6.621 1 98.38 257 VAL A O 1
ATOM 1962 N N . LEU A 1 258 ? 18.25 -17.047 7.508 1 98.12 258 LEU A N 1
ATOM 1963 C CA . LEU A 1 258 ? 18.812 -16.578 6.25 1 98.12 258 LEU A CA 1
ATOM 1964 C C . LEU A 1 258 ? 18.969 -17.719 5.258 1 98.12 258 LEU A C 1
ATOM 1966 O O . LEU A 1 258 ? 19.297 -18.844 5.648 1 98.12 258 LEU A O 1
ATOM 1970 N N . LEU A 1 259 ? 18.75 -17.453 3.994 1 97.62 259 LEU A N 1
ATOM 1971 C CA . LEU A 1 259 ? 18.922 -18.484 2.977 1 97.62 259 LEU A CA 1
ATOM 1972 C C . LEU A 1 259 ? 20.344 -19.031 2.988 1 97.62 259 LEU A C 1
ATOM 1974 O O . LEU A 1 259 ? 20.562 -20.219 2.727 1 97.62 259 LEU A O 1
ATOM 1978 N N . ARG A 1 260 ? 21.266 -18.125 3.174 1 93.69 260 ARG A N 1
ATOM 1979 C CA . ARG A 1 260 ? 22.688 -18.422 3.268 1 93.69 260 ARG A CA 1
ATOM 1980 C C . ARG A 1 260 ? 23.422 -17.328 4.023 1 93.69 260 ARG A C 1
ATOM 1982 O O . ARG A 1 260 ? 22.828 -16.328 4.422 1 93.69 260 ARG A O 1
ATOM 1989 N N . GLY A 1 261 ? 24.688 -17.594 4.25 1 89 261 GLY A N 1
ATOM 1990 C CA . GLY A 1 261 ? 25.484 -16.547 4.883 1 89 261 GLY A CA 1
ATOM 1991 C C . GLY A 1 261 ? 25.516 -15.266 4.078 1 89 261 GLY A C 1
ATOM 1992 O O . GLY A 1 261 ? 25.594 -15.297 2.848 1 89 261 GLY A O 1
ATOM 1993 N N . ARG A 1 262 ? 25.406 -14.109 4.66 1 86.44 262 ARG A N 1
ATOM 1994 C CA . ARG A 1 262 ? 25.484 -12.773 4.086 1 86.44 262 ARG A CA 1
ATOM 1995 C C . ARG A 1 262 ? 24.453 -12.586 2.979 1 86.44 262 ARG A C 1
ATOM 1997 O O . ARG A 1 262 ? 24.766 -11.992 1.939 1 86.44 262 ARG A O 1
ATOM 2004 N N . ALA A 1 263 ? 23.328 -13.172 3.162 1 93 263 ALA A N 1
ATOM 2005 C CA . ALA A 1 263 ? 22.266 -13.062 2.176 1 93 263 ALA A CA 1
ATOM 2006 C C . ALA A 1 263 ? 21.438 -11.797 2.396 1 93 263 ALA A C 1
ATOM 2008 O O . ALA A 1 263 ? 20.266 -11.859 2.773 1 93 263 ALA A O 1
ATOM 2009 N N . TRP A 1 264 ? 22.125 -10.625 2.197 1 93.62 264 TRP A N 1
ATOM 2010 C CA . TRP A 1 264 ? 21.406 -9.367 2.367 1 93.62 264 TRP A CA 1
ATOM 2011 C C . TRP A 1 264 ? 21.812 -8.367 1.289 1 93.62 264 TRP A C 1
ATOM 2013 O O . TRP A 1 264 ? 22.797 -8.578 0.566 1 93.62 264 TRP A O 1
ATOM 2023 N N . GLU A 1 265 ? 20.969 -7.469 1.076 1 94.75 265 GLU A N 1
ATOM 2024 C CA . GLU A 1 265 ? 21.203 -6.316 0.209 1 94.75 265 GLU A CA 1
ATOM 2025 C C . GLU A 1 265 ? 20.906 -5.012 0.938 1 94.75 265 GLU A C 1
ATOM 2027 O O . GLU A 1 265 ? 19.891 -4.891 1.622 1 94.75 265 GLU A O 1
ATOM 2032 N N . ASP A 1 266 ? 21.828 -4.051 0.847 1 95 266 ASP A N 1
ATOM 2033 C CA . ASP A 1 266 ? 21.641 -2.727 1.43 1 95 266 ASP A CA 1
ATOM 2034 C C . ASP A 1 266 ? 21.266 -1.706 0.361 1 95 266 ASP A C 1
ATOM 2036 O O . ASP A 1 266 ? 21.969 -1.539 -0.631 1 95 266 ASP A O 1
ATOM 2040 N N . VAL A 1 267 ? 20.141 -1.087 0.557 1 94.44 267 VAL A N 1
ATOM 2041 C CA . VAL A 1 267 ? 19.656 -0.083 -0.386 1 94.44 267 VAL A CA 1
ATOM 2042 C C . VAL A 1 267 ? 19.812 1.31 0.22 1 94.44 267 VAL A C 1
ATOM 2044 O O . VAL A 1 267 ? 19.141 1.644 1.198 1 94.44 267 VAL A O 1
ATOM 2047 N N . PRO A 1 268 ? 20.641 2.107 -0.361 1 95.5 268 PRO A N 1
ATOM 2048 C CA . PRO A 1 268 ? 20.828 3.453 0.186 1 95.5 268 PRO A CA 1
ATOM 2049 C C . PRO A 1 268 ? 19.578 4.316 0.068 1 95.5 268 PRO A C 1
ATOM 2051 O O . PRO A 1 268 ? 18.859 4.234 -0.931 1 95.5 268 PRO A O 1
ATOM 2054 N N . LEU A 1 269 ? 19.344 5.137 1.069 1 96.06 269 LEU A N 1
ATOM 2055 C CA . LEU A 1 269 ? 18.219 6.062 1.098 1 96.06 269 LEU A CA 1
ATOM 2056 C C . LEU A 1 269 ? 18.703 7.5 1.254 1 96.06 269 LEU A C 1
ATOM 2058 O O . LEU A 1 269 ? 19.734 7.75 1.878 1 96.06 269 LEU A O 1
ATOM 2062 N N . TYR A 1 270 ? 17.906 8.406 0.767 1 96.62 270 TYR A N 1
ATOM 2063 C CA . TYR A 1 270 ? 18.203 9.836 0.832 1 96.62 270 TYR A CA 1
ATOM 2064 C C . TYR A 1 270 ? 16.953 10.633 1.193 1 96.62 270 TYR A C 1
ATOM 2066 O O . TYR A 1 270 ? 15.844 10.266 0.814 1 96.62 270 TYR A O 1
ATOM 2074 N N . TRP A 1 271 ? 17.172 11.68 1.904 1 97.44 271 TRP A N 1
ATOM 2075 C CA . TRP A 1 271 ? 16.172 12.703 2.131 1 97.44 271 TRP A CA 1
ATOM 2076 C C . TRP A 1 271 ? 16.422 13.93 1.257 1 97.44 271 TRP A C 1
ATOM 2078 O O . TRP A 1 271 ? 17.484 14.547 1.346 1 97.44 271 TRP A O 1
ATOM 2088 N N . GLN A 1 272 ? 15.539 14.172 0.383 1 96.88 272 GLN A N 1
ATOM 2089 C CA . GLN A 1 272 ? 15.617 15.359 -0.452 1 96.88 272 GLN A CA 1
ATOM 2090 C C . GLN A 1 272 ? 14.445 16.297 -0.185 1 96.88 272 GLN A C 1
ATOM 2092 O O . GLN A 1 272 ? 13.312 15.852 -0.006 1 96.88 272 GLN A O 1
ATOM 2097 N N . HIS A 1 273 ? 14.688 17.547 -0.065 1 96 273 HIS A N 1
ATOM 2098 C CA . HIS A 1 273 ? 13.602 18.5 0.197 1 96 273 HIS A CA 1
ATOM 2099 C C . HIS A 1 273 ? 13.914 19.875 -0.379 1 96 273 HIS A C 1
ATOM 2101 O O . HIS A 1 273 ? 15.078 20.234 -0.519 1 96 273 HIS A O 1
ATOM 2107 N N . TRP A 1 274 ? 12.891 20.625 -0.685 1 91.94 274 TRP A N 1
ATOM 2108 C CA . TRP A 1 274 ? 13.016 21.984 -1.178 1 91.94 274 TRP A CA 1
ATOM 2109 C C . TRP A 1 274 ? 13.586 22.906 -0.101 1 91.94 274 TRP A C 1
ATOM 2111 O O . TRP A 1 274 ? 13.398 22.656 1.093 1 91.94 274 TRP A O 1
ATOM 2121 N N . ARG A 1 275 ? 14.266 23.938 -0.588 1 89.12 275 ARG A N 1
ATOM 2122 C CA . ARG A 1 275 ? 14.844 24.938 0.315 1 89.12 275 ARG A CA 1
ATOM 2123 C C . ARG A 1 275 ? 13.812 25.969 0.72 1 89.12 275 ARG A C 1
ATOM 2125 O O . ARG A 1 275 ? 13.656 27 0.05 1 89.12 275 ARG A O 1
ATOM 2132 N N . VAL A 1 276 ? 12.992 25.547 1.645 1 85.06 276 VAL A N 1
ATOM 2133 C CA . VAL A 1 276 ? 12.023 26.484 2.199 1 85.06 276 VAL A CA 1
ATOM 2134 C C . VAL A 1 276 ? 12.508 26.984 3.553 1 85.06 276 VAL A C 1
ATOM 2136 O O . VAL A 1 276 ? 12.875 26.203 4.426 1 85.06 276 VAL A O 1
ATOM 2139 N N . ASN A 1 277 ? 12.727 28.219 3.736 1 84.69 277 ASN A N 1
ATOM 2140 C CA . ASN A 1 277 ? 13.133 28.781 5.02 1 84.69 277 ASN A CA 1
ATOM 2141 C C . ASN A 1 277 ? 11.992 28.766 6.031 1 84.69 277 ASN A C 1
ATOM 2143 O O . ASN A 1 277 ? 11.492 29.812 6.434 1 84.69 277 ASN A O 1
ATOM 2147 N N . SER A 1 278 ? 11.57 27.578 6.367 1 90.31 278 SER A N 1
ATOM 2148 C CA . SER A 1 278 ? 10.469 27.328 7.289 1 90.31 278 SER A CA 1
ATOM 2149 C C . SER A 1 278 ? 10.922 26.531 8.5 1 90.31 278 SER A C 1
ATOM 2151 O O . SER A 1 278 ? 11.688 25.578 8.359 1 90.31 278 SER A O 1
ATOM 2153 N N . GLU A 1 279 ? 10.461 26.938 9.672 1 91.38 279 GLU A N 1
ATOM 2154 C CA . GLU A 1 279 ? 10.75 26.203 10.898 1 91.38 279 GLU A CA 1
ATOM 2155 C C . GLU A 1 279 ? 10.172 24.797 10.844 1 91.38 279 GLU A C 1
ATOM 2157 O O . GLU A 1 279 ? 10.781 23.844 11.344 1 91.38 279 GLU A O 1
ATOM 2162 N N . ALA A 1 280 ? 9.062 24.672 10.258 1 92.31 280 ALA A N 1
ATOM 2163 C CA . ALA A 1 280 ? 8.414 23.375 10.133 1 92.31 280 ALA A CA 1
ATOM 2164 C C . ALA A 1 280 ? 9.25 22.422 9.273 1 92.31 280 ALA A C 1
ATOM 2166 O O . ALA A 1 280 ? 9.422 21.25 9.625 1 92.31 280 ALA A O 1
ATOM 2167 N N . MET A 1 281 ? 9.805 22.922 8.195 1 94.38 281 MET A N 1
ATOM 2168 C CA . MET A 1 281 ? 10.633 22.109 7.316 1 94.38 281 MET A CA 1
ATOM 2169 C C . MET A 1 281 ? 11.938 21.719 8 1 94.38 281 MET A C 1
ATOM 2171 O O . MET A 1 281 ? 12.422 20.594 7.828 1 94.38 281 MET A O 1
ATOM 2175 N N . GLU A 1 282 ? 12.438 22.641 8.711 1 95.62 282 GLU A N 1
ATOM 2176 C CA . GLU A 1 282 ? 13.641 22.328 9.477 1 95.62 282 GLU A CA 1
ATOM 2177 C C . GLU A 1 282 ? 13.367 21.25 10.516 1 95.62 282 GLU A C 1
ATOM 2179 O O . GLU A 1 282 ? 14.156 20.312 10.664 1 95.62 282 GLU A O 1
ATOM 2184 N N . ALA A 1 283 ? 12.273 21.406 11.195 1 96.5 283 ALA A N 1
ATOM 2185 C CA . ALA A 1 283 ? 11.883 20.422 12.188 1 96.5 283 ALA A CA 1
ATOM 2186 C C . ALA A 1 283 ? 11.688 19.047 11.547 1 96.5 283 ALA A C 1
ATOM 2188 O O . ALA A 1 283 ? 12.078 18.031 12.117 1 96.5 283 ALA A O 1
ATOM 2189 N N . LEU A 1 284 ? 11.086 19.016 10.375 1 97.75 284 LEU A N 1
ATOM 2190 C CA . LEU A 1 284 ? 10.867 17.766 9.656 1 97.75 284 LEU A CA 1
ATOM 2191 C C . LEU A 1 284 ? 12.188 17.125 9.258 1 97.75 284 LEU A C 1
ATOM 2193 O O . LEU A 1 284 ? 12.398 15.922 9.469 1 97.75 284 LEU A O 1
ATOM 2197 N N . THR A 1 285 ? 13.07 17.938 8.758 1 98.12 285 THR A N 1
ATOM 2198 C CA . THR A 1 285 ? 14.375 17.422 8.344 1 98.12 285 THR A CA 1
ATOM 2199 C C . THR A 1 285 ? 15.133 16.844 9.531 1 98.12 285 THR A C 1
ATOM 2201 O O . THR A 1 285 ? 15.664 15.742 9.453 1 98.12 285 THR A O 1
ATOM 2204 N N . ASP A 1 286 ? 15.117 17.547 10.602 1 98.25 286 ASP A N 1
ATOM 2205 C CA . ASP A 1 286 ? 15.781 17.078 11.812 1 98.25 286 ASP A CA 1
ATOM 2206 C C . ASP A 1 286 ? 15.172 15.75 12.281 1 98.25 286 ASP A C 1
ATOM 2208 O O . ASP A 1 286 ? 15.898 14.844 12.688 1 98.25 286 ASP A O 1
ATOM 2212 N N . SER A 1 287 ? 13.898 15.672 12.25 1 98.69 287 SER A N 1
ATOM 2213 C CA . SER A 1 287 ? 13.195 14.469 12.672 1 98.69 287 SER A CA 1
ATOM 2214 C C . SER A 1 287 ? 13.539 13.281 11.781 1 98.69 287 SER A C 1
ATOM 2216 O O . SER A 1 287 ? 13.758 12.172 12.266 1 98.69 287 SER A O 1
ATOM 2218 N N . VAL A 1 288 ? 13.578 13.516 10.453 1 98.62 288 VAL A N 1
ATOM 2219 C CA . VAL A 1 288 ? 13.914 12.469 9.484 1 98.62 288 VAL A CA 1
ATOM 2220 C C . VAL A 1 288 ? 15.336 11.977 9.727 1 98.62 288 VAL A C 1
ATOM 2222 O O . VAL A 1 288 ? 15.578 10.773 9.805 1 98.62 288 VAL A O 1
ATOM 2225 N N . LEU A 1 289 ? 16.234 12.922 9.891 1 98.38 289 LEU A N 1
ATOM 2226 C CA . LEU A 1 289 ? 17.641 12.57 10.102 1 98.38 289 LEU A CA 1
ATOM 2227 C C . LEU A 1 289 ? 17.812 11.812 11.414 1 98.38 289 LEU A C 1
ATOM 2229 O O . LEU A 1 289 ? 18.578 10.844 11.477 1 98.38 289 LEU A O 1
ATOM 2233 N N . SER A 1 290 ? 17.156 12.211 12.375 1 98.25 290 SER A N 1
ATOM 2234 C CA . SER A 1 290 ? 17.234 11.555 13.68 1 98.25 290 SER A CA 1
ATOM 2235 C C . SER A 1 290 ? 16.688 10.125 13.609 1 98.25 290 SER A C 1
ATOM 2237 O O . SER A 1 290 ? 17.344 9.188 14.07 1 98.25 290 SER A O 1
ATOM 2239 N N . ALA A 1 291 ? 15.516 9.906 13.055 1 98.19 291 ALA A N 1
ATOM 2240 C CA . ALA A 1 291 ? 14.875 8.594 12.977 1 98.19 291 ALA A CA 1
ATOM 2241 C C . ALA A 1 291 ? 15.688 7.645 12.102 1 98.19 291 ALA A C 1
ATOM 2243 O O . ALA A 1 291 ? 15.742 6.441 12.367 1 98.19 291 ALA A O 1
ATOM 2244 N N . ALA A 1 292 ? 16.297 8.211 11.094 1 97.56 292 ALA A N 1
ATOM 2245 C CA . ALA A 1 292 ? 17.047 7.41 10.125 1 97.56 292 ALA A CA 1
ATOM 2246 C C . ALA A 1 292 ? 18.281 6.793 10.758 1 97.56 292 ALA A C 1
ATOM 2248 O O . ALA A 1 292 ? 18.922 5.918 10.164 1 97.56 292 ALA A O 1
ATOM 2249 N N . ARG A 1 293 ? 18.656 7.133 11.953 1 95.5 293 ARG A N 1
ATOM 2250 C CA . ARG A 1 293 ? 19.828 6.582 12.641 1 95.5 293 ARG A CA 1
ATOM 2251 C C . ARG A 1 293 ? 19.656 5.086 12.883 1 95.5 293 ARG A C 1
ATOM 2253 O O . ARG A 1 293 ? 20.641 4.387 13.164 1 95.5 293 ARG A O 1
ATOM 2260 N N . SER A 1 294 ? 18.484 4.59 12.766 1 92.94 294 SER A N 1
ATOM 2261 C CA . SER A 1 294 ? 18.219 3.166 12.938 1 92.94 294 SER A CA 1
ATOM 2262 C C . SER A 1 294 ? 18.641 2.375 11.703 1 92.94 294 SER A C 1
ATOM 2264 O O . SER A 1 294 ? 18.75 1.147 11.75 1 92.94 294 SER A O 1
ATOM 2266 N N . LEU A 1 295 ? 18.875 3.088 10.578 1 94.25 295 LEU A N 1
ATOM 2267 C CA . LEU A 1 295 ? 19.281 2.451 9.336 1 94.25 295 LEU A CA 1
ATOM 2268 C C . LEU A 1 295 ? 20.75 2.027 9.398 1 94.25 295 LEU A C 1
ATOM 2270 O O . LEU A 1 295 ? 21.5 2.484 10.273 1 94.25 295 LEU A O 1
ATOM 2274 N N . VAL A 1 296 ? 21.094 1.13 8.461 1 89.81 296 VAL A N 1
ATOM 2275 C CA . VAL A 1 296 ? 22.469 0.653 8.391 1 89.81 296 VAL A CA 1
ATOM 2276 C C . VAL A 1 296 ? 23.375 1.771 7.883 1 89.81 296 VAL A C 1
ATOM 2278 O O . VAL A 1 296 ? 23.062 2.436 6.891 1 89.81 296 VAL A O 1
ATOM 2281 N N . ARG A 1 297 ? 24.453 1.983 8.648 1 84.19 297 ARG A N 1
ATOM 2282 C CA . ARG A 1 297 ? 25.391 3.029 8.258 1 84.19 297 ARG A CA 1
ATOM 2283 C C . ARG A 1 297 ? 26.562 2.447 7.484 1 84.19 297 ARG A C 1
ATOM 2285 O O . ARG A 1 297 ? 26.953 1.304 7.711 1 84.19 297 ARG A O 1
ATOM 2292 N N . ARG A 1 298 ? 26.719 3.105 6.406 1 65.06 298 ARG A N 1
ATOM 2293 C CA . ARG A 1 298 ? 27.938 2.688 5.703 1 65.06 298 ARG A CA 1
ATOM 2294 C C . ARG A 1 298 ? 29.172 2.859 6.582 1 65.06 298 ARG A C 1
ATOM 2296 O O . ARG A 1 298 ? 29.328 3.895 7.23 1 65.06 298 ARG A O 1
ATOM 2303 N N . ARG A 1 299 ? 29.797 1.831 6.934 1 44.03 299 ARG A N 1
ATOM 2304 C CA . ARG A 1 299 ? 31.141 2.039 7.434 1 44.03 299 ARG A CA 1
ATOM 2305 C C . ARG A 1 299 ? 32.031 2.695 6.371 1 44.03 299 ARG A C 1
ATOM 2307 O O . ARG A 1 299 ? 31.812 2.512 5.172 1 44.03 299 ARG A O 1
ATOM 2314 N N . MET B 1 1 ? -12.562 -21.969 -35.656 1 43.88 1 MET B N 1
ATOM 2315 C CA . MET B 1 1 ? -11.273 -21.312 -35.875 1 43.88 1 MET B CA 1
ATOM 2316 C C . MET B 1 1 ? -10.375 -21.453 -34.625 1 43.88 1 MET B C 1
ATOM 2318 O O . MET B 1 1 ? -10.82 -21.203 -33.5 1 43.88 1 MET B O 1
ATOM 2322 N N . LYS B 1 2 ? -9.258 -22.266 -34.688 1 69 2 LYS B N 1
ATOM 2323 C CA . LYS B 1 2 ? -8.484 -22.766 -33.562 1 69 2 LYS B CA 1
ATOM 2324 C C . LYS B 1 2 ? -7.512 -21.719 -33.031 1 69 2 LYS B C 1
ATOM 2326 O O . LYS B 1 2 ? -6.695 -21.188 -33.812 1 69 2 LYS B O 1
ATOM 2331 N N . ILE B 1 3 ? -7.805 -20.875 -32.094 1 73.62 3 ILE B N 1
ATOM 2332 C CA . ILE B 1 3 ? -6.879 -19.953 -31.438 1 73.62 3 ILE B CA 1
ATOM 2333 C C . ILE B 1 3 ? -5.668 -20.734 -30.922 1 73.62 3 ILE B C 1
ATOM 2335 O O . ILE B 1 3 ? -5.82 -21.734 -30.219 1 73.62 3 ILE B O 1
ATOM 2339 N N . ASP B 1 4 ? -4.523 -20.328 -31.531 1 86.62 4 ASP B N 1
ATOM 2340 C CA . ASP B 1 4 ? -3.277 -20.938 -31.078 1 86.62 4 ASP B CA 1
ATOM 2341 C C . ASP B 1 4 ? -3.008 -20.609 -29.609 1 86.62 4 ASP B C 1
ATOM 2343 O O . ASP B 1 4 ? -2.982 -19.438 -29.219 1 86.62 4 ASP B O 1
ATOM 2347 N N . HIS B 1 5 ? -2.814 -21.594 -28.891 1 85.38 5 HIS B N 1
ATOM 2348 C CA . HIS B 1 5 ? -2.625 -21.453 -27.438 1 85.38 5 HIS B CA 1
ATOM 2349 C C . HIS B 1 5 ? -1.36 -20.656 -27.141 1 85.38 5 HIS B C 1
ATOM 2351 O O . HIS B 1 5 ? -1.33 -19.875 -26.188 1 85.38 5 HIS B O 1
ATOM 2357 N N . GLY B 1 6 ? -0.381 -20.844 -27.906 1 89 6 GLY B N 1
ATOM 2358 C CA . GLY B 1 6 ? 0.847 -20.078 -27.734 1 89 6 GLY B CA 1
ATOM 2359 C C . GLY B 1 6 ? 0.653 -18.594 -27.922 1 89 6 GLY B C 1
ATOM 2360 O O . GLY B 1 6 ? 1.212 -17.797 -27.156 1 89 6 GLY B O 1
ATOM 2361 N N . ASN B 1 7 ? -0.142 -18.266 -28.891 1 92.75 7 ASN B N 1
ATOM 2362 C CA . ASN B 1 7 ? -0.436 -16.859 -29.156 1 92.75 7 ASN B CA 1
ATOM 2363 C C . ASN B 1 7 ? -1.241 -16.234 -28.016 1 92.75 7 ASN B C 1
ATOM 2365 O O . ASN B 1 7 ? -0.991 -15.094 -27.625 1 92.75 7 ASN B O 1
ATOM 2369 N N . LEU B 1 8 ? -2.137 -16.984 -27.5 1 90.81 8 LEU B N 1
ATOM 2370 C CA . LEU B 1 8 ? -2.955 -16.531 -26.391 1 90.81 8 LEU B CA 1
ATOM 2371 C C . LEU B 1 8 ? -2.1 -16.312 -25.141 1 90.81 8 LEU B C 1
ATOM 2373 O O . LEU B 1 8 ? -2.27 -15.305 -24.453 1 90.81 8 LEU B O 1
ATOM 2377 N N . ARG B 1 9 ? -1.213 -17.172 -24.938 1 89.88 9 ARG B N 1
ATOM 2378 C CA . ARG B 1 9 ? -0.313 -17.047 -23.797 1 89.88 9 ARG B CA 1
ATOM 2379 C C . ARG B 1 9 ? 0.593 -15.836 -23.922 1 89.88 9 ARG B C 1
ATOM 2381 O O . ARG B 1 9 ? 0.876 -15.156 -22.938 1 89.88 9 ARG B O 1
ATOM 2388 N N . ALA B 1 10 ? 1.023 -15.641 -25.109 1 93.31 10 ALA B N 1
ATOM 2389 C CA . ALA B 1 10 ? 1.866 -14.469 -25.359 1 93.31 10 ALA B CA 1
ATOM 2390 C C . ALA B 1 10 ? 1.114 -13.18 -25.062 1 93.31 10 ALA B C 1
ATOM 2392 O O . ALA B 1 10 ? 1.667 -12.258 -24.453 1 93.31 10 ALA B O 1
ATOM 2393 N N . LEU B 1 11 ? -0.114 -13.109 -25.5 1 93.75 11 LEU B N 1
ATOM 2394 C CA . LEU B 1 11 ? -0.947 -11.938 -25.25 1 93.75 11 LEU B CA 1
ATOM 2395 C C . LEU B 1 11 ? -1.107 -11.703 -23.75 1 93.75 11 LEU B C 1
ATOM 2397 O O . LEU B 1 11 ? -0.902 -10.586 -23.266 1 93.75 11 LEU B O 1
ATOM 2401 N N . ALA B 1 12 ? -1.442 -12.742 -23.047 1 91.12 12 ALA B N 1
ATOM 2402 C CA . ALA B 1 12 ? -1.634 -12.633 -21.594 1 91.12 12 ALA B CA 1
ATOM 2403 C C . ALA B 1 12 ? -0.352 -12.18 -20.906 1 91.12 12 ALA B C 1
ATOM 2405 O O . ALA B 1 12 ? -0.393 -11.352 -19.984 1 91.12 12 ALA B O 1
ATOM 2406 N N . ALA B 1 13 ? 0.744 -12.672 -21.344 1 90.88 13 ALA B N 1
ATOM 2407 C CA . ALA B 1 13 ? 2.033 -12.328 -20.75 1 90.88 13 ALA B CA 1
ATOM 2408 C C . ALA B 1 13 ? 2.365 -10.852 -20.984 1 90.88 13 ALA B C 1
ATOM 2410 O O . ALA B 1 13 ? 2.84 -10.172 -20.062 1 90.88 13 ALA B O 1
ATOM 2411 N N . VAL B 1 14 ? 2.133 -10.383 -22.172 1 93.88 14 VAL B N 1
ATOM 2412 C CA . VAL B 1 14 ? 2.424 -8.992 -22.5 1 93.88 14 VAL B CA 1
ATOM 2413 C C . VAL B 1 14 ? 1.593 -8.062 -21.625 1 93.88 14 VAL B C 1
ATOM 2415 O O . VAL B 1 14 ? 2.104 -7.066 -21.109 1 93.88 14 VAL B O 1
ATOM 2418 N N . VAL B 1 15 ? 0.374 -8.406 -21.469 1 91.38 15 VAL B N 1
ATOM 2419 C CA . VAL B 1 15 ? -0.527 -7.562 -20.688 1 91.38 15 VAL B CA 1
ATOM 2420 C C . VAL B 1 15 ? -0.148 -7.633 -19.203 1 91.38 15 VAL B C 1
ATOM 2422 O O . VAL B 1 15 ? -0.085 -6.605 -18.531 1 91.38 15 VAL B O 1
ATOM 2425 N N . ARG B 1 16 ? 0.135 -8.789 -18.734 1 87.12 16 ARG B N 1
ATOM 2426 C CA . ARG B 1 16 ? 0.486 -9.008 -17.328 1 87.12 16 ARG B CA 1
ATOM 2427 C C . ARG B 1 16 ? 1.785 -8.297 -16.984 1 87.12 16 ARG B C 1
ATOM 2429 O O . ARG B 1 16 ? 1.874 -7.641 -15.938 1 87.12 16 ARG B O 1
ATOM 2436 N N . GLU B 1 17 ? 2.752 -8.414 -17.859 1 87.88 17 GLU B N 1
ATOM 2437 C CA . GLU B 1 17 ? 4.078 -7.859 -17.609 1 87.88 17 GLU B CA 1
ATOM 2438 C C . GLU B 1 17 ? 4.148 -6.391 -18.016 1 87.88 17 GLU B C 1
ATOM 2440 O O . GLU B 1 17 ? 5.074 -5.68 -17.625 1 87.88 17 GLU B O 1
ATOM 2445 N N . GLY B 1 18 ? 3.217 -5.973 -18.828 1 90 18 GLY B N 1
ATOM 2446 C CA . GLY B 1 18 ? 3.164 -4.605 -19.328 1 90 18 GLY B CA 1
ATOM 2447 C C . GLY B 1 18 ? 4.238 -4.301 -20.359 1 90 18 GLY B C 1
ATOM 2448 O O . GLY B 1 18 ? 4.547 -3.137 -20.609 1 90 18 GLY B O 1
ATOM 2449 N N . SER B 1 19 ? 4.883 -5.344 -20.859 1 92.69 19 SER B N 1
ATOM 2450 C CA . SER B 1 19 ? 6 -5.164 -21.781 1 92.69 19 SER B CA 1
ATOM 2451 C C . SER B 1 19 ? 6.207 -6.402 -22.641 1 92.69 19 SER B C 1
ATOM 2453 O O . SER B 1 19 ? 6.09 -7.527 -22.156 1 92.69 19 SER B O 1
ATOM 2455 N N . PHE B 1 20 ? 6.633 -6.164 -23.938 1 93.44 20 PHE B N 1
ATOM 2456 C CA . PHE B 1 20 ? 6.949 -7.262 -24.844 1 93.44 20 PHE B CA 1
ATOM 2457 C C . PHE B 1 20 ? 8.25 -7.945 -24.438 1 93.44 20 PHE B C 1
ATOM 2459 O O . PHE B 1 20 ? 8.352 -9.172 -24.5 1 93.44 20 PHE B O 1
ATOM 2466 N N . GLU B 1 21 ? 9.125 -7.176 -23.938 1 91.44 21 GLU B N 1
ATOM 2467 C CA . GLU B 1 21 ? 10.422 -7.703 -23.531 1 91.44 21 GLU B CA 1
ATOM 2468 C C . GLU B 1 21 ? 10.305 -8.562 -22.281 1 91.44 21 GLU B C 1
ATOM 2470 O O . GLU B 1 21 ? 10.867 -9.664 -22.219 1 91.44 21 GLU B O 1
ATOM 2475 N N . ARG B 1 22 ? 9.555 -8.109 -21.359 1 89 22 ARG B N 1
ATOM 2476 C CA . ARG B 1 22 ? 9.383 -8.867 -20.125 1 89 22 ARG B CA 1
ATOM 2477 C C . ARG B 1 22 ? 8.555 -10.133 -20.375 1 89 22 ARG B C 1
ATOM 2479 O O . ARG B 1 22 ? 8.797 -11.164 -19.75 1 89 22 ARG B O 1
ATOM 2486 N N . ALA B 1 23 ? 7.629 -9.969 -21.219 1 92.12 23 ALA B N 1
ATOM 2487 C CA . ALA B 1 23 ? 6.84 -11.133 -21.594 1 92.12 23 ALA B CA 1
ATOM 2488 C C . ALA B 1 23 ? 7.715 -12.211 -22.234 1 92.12 23 ALA B C 1
ATOM 2490 O O . ALA B 1 23 ? 7.559 -13.398 -21.938 1 92.12 23 ALA B O 1
ATOM 2491 N N . ALA B 1 24 ? 8.617 -11.789 -23.094 1 92.62 24 ALA B N 1
ATOM 2492 C CA . ALA B 1 24 ? 9.523 -12.719 -23.75 1 92.62 24 ALA B CA 1
ATOM 2493 C C . ALA B 1 24 ? 10.383 -13.469 -22.75 1 92.62 24 ALA B C 1
ATOM 2495 O O . ALA B 1 24 ? 10.555 -14.688 -22.859 1 92.62 24 ALA B O 1
ATOM 2496 N N . LEU B 1 25 ? 10.836 -12.773 -21.734 1 84.69 25 LEU B N 1
ATOM 2497 C CA . LEU B 1 25 ? 11.625 -13.375 -20.672 1 84.69 25 LEU B CA 1
ATOM 2498 C C . LEU B 1 25 ? 10.797 -14.383 -19.875 1 84.69 25 LEU B C 1
ATOM 2500 O O . LEU B 1 25 ? 11.25 -15.5 -19.625 1 84.69 25 LEU B O 1
ATOM 2504 N N . ALA B 1 26 ? 9.625 -14 -19.594 1 83.56 26 ALA B N 1
ATOM 2505 C CA . ALA B 1 26 ? 8.742 -14.852 -18.797 1 83.56 26 ALA B CA 1
ATOM 2506 C C . ALA B 1 26 ? 8.398 -16.141 -19.531 1 83.56 26 ALA B C 1
ATOM 2508 O O . ALA B 1 26 ? 8.227 -17.188 -18.922 1 83.56 26 ALA B O 1
ATOM 2509 N N . LEU B 1 27 ? 8.352 -16.016 -20.891 1 87.06 27 LEU B N 1
ATOM 2510 C CA . LEU B 1 27 ? 7.945 -17.156 -21.703 1 87.06 27 LEU B CA 1
ATOM 2511 C C . LEU B 1 27 ? 9.164 -17.891 -22.25 1 87.06 27 LEU B C 1
ATOM 2513 O O . LEU B 1 27 ? 9.023 -18.922 -22.906 1 87.06 27 LEU B O 1
ATOM 2517 N N . SER B 1 28 ? 10.312 -17.328 -21.922 1 86.19 28 SER B N 1
ATOM 2518 C CA . SER B 1 28 ? 11.562 -17.906 -22.406 1 86.19 28 SER B CA 1
ATOM 2519 C C . SER B 1 28 ? 11.586 -17.969 -23.938 1 86.19 28 SER B C 1
ATOM 2521 O O . SER B 1 28 ? 11.906 -19.016 -24.5 1 86.19 28 SER B O 1
ATOM 2523 N N . VAL B 1 29 ? 11.188 -16.906 -24.594 1 91.38 29 VAL B N 1
ATOM 2524 C CA . VAL B 1 29 ? 11.242 -16.734 -26.047 1 91.38 29 VAL B CA 1
ATOM 2525 C C . VAL B 1 29 ? 11.828 -15.359 -26.375 1 91.38 29 VAL B C 1
ATOM 2527 O O . VAL B 1 29 ? 12.156 -14.586 -25.469 1 91.38 29 VAL B O 1
ATOM 2530 N N . THR B 1 30 ? 12.102 -15.125 -27.594 1 91.69 30 THR B N 1
ATOM 2531 C CA . THR B 1 30 ? 12.625 -13.828 -27.984 1 91.69 30 THR B CA 1
ATOM 2532 C C . THR B 1 30 ? 11.5 -12.797 -28.094 1 91.69 30 THR B C 1
ATOM 2534 O O . THR B 1 30 ? 10.352 -13.148 -28.344 1 91.69 30 THR B O 1
ATOM 2537 N N . PRO B 1 31 ? 11.836 -11.555 -27.891 1 92.44 31 PRO B N 1
ATOM 2538 C CA . PRO B 1 31 ? 10.828 -10.508 -28.062 1 92.44 31 PRO B CA 1
ATOM 2539 C C . PRO B 1 31 ? 10.188 -10.539 -29.453 1 92.44 31 PRO B C 1
ATOM 2541 O O . PRO B 1 31 ? 8.984 -10.289 -29.594 1 92.44 31 PRO B O 1
ATOM 2544 N N . SER B 1 32 ? 10.961 -10.852 -30.375 1 94.06 32 SER B N 1
ATOM 2545 C CA . SER B 1 32 ? 10.438 -10.938 -31.75 1 94.06 32 SER B CA 1
ATOM 2546 C C . SER B 1 32 ? 9.383 -12.031 -31.859 1 94.06 32 SER B C 1
ATOM 2548 O O . SER B 1 32 ? 8.383 -11.859 -32.562 1 94.06 32 SER B O 1
ATOM 2550 N N . ALA B 1 33 ? 9.602 -13.102 -31.203 1 94.81 33 ALA B N 1
ATOM 2551 C CA . ALA B 1 33 ? 8.633 -14.195 -31.219 1 94.81 33 ALA B CA 1
ATOM 2552 C C . ALA B 1 33 ? 7.316 -13.773 -30.562 1 94.81 33 ALA B C 1
ATOM 2554 O O . ALA B 1 33 ? 6.238 -14.117 -31.047 1 94.81 33 ALA B O 1
ATOM 2555 N N . VAL B 1 34 ? 7.434 -13.039 -29.516 1 95.5 34 VAL B N 1
ATOM 2556 C CA . VAL B 1 34 ? 6.242 -12.539 -28.844 1 95.5 34 VAL B CA 1
ATOM 2557 C C . VAL B 1 34 ? 5.469 -11.609 -29.781 1 95.5 34 VAL B C 1
ATOM 2559 O O . VAL B 1 34 ? 4.25 -11.727 -29.906 1 95.5 34 VAL B O 1
ATOM 2562 N N . SER B 1 35 ? 6.172 -10.688 -30.406 1 95.94 35 SER B N 1
ATOM 2563 C CA . SER B 1 35 ? 5.547 -9.734 -31.312 1 95.94 35 SER B CA 1
ATOM 2564 C C . SER B 1 35 ? 4.855 -10.453 -32.469 1 95.94 35 SER B C 1
ATOM 2566 O O . SER B 1 35 ? 3.752 -10.07 -32.875 1 95.94 35 SER B O 1
ATOM 2568 N N . GLN B 1 36 ? 5.461 -11.453 -32.969 1 95.75 36 GLN B N 1
ATOM 2569 C CA . GLN B 1 36 ? 4.906 -12.219 -34.094 1 95.75 36 GLN B CA 1
ATOM 2570 C C . GLN B 1 36 ? 3.641 -12.961 -33.656 1 95.75 36 GLN B C 1
ATOM 2572 O O . GLN B 1 36 ? 2.668 -13.016 -34.406 1 95.75 36 GLN B O 1
ATOM 2577 N N . ARG B 1 37 ? 3.709 -13.492 -32.531 1 95.06 37 ARG B N 1
ATOM 2578 C CA . ARG B 1 37 ? 2.557 -14.219 -32 1 95.06 37 ARG B CA 1
ATOM 2579 C C . ARG B 1 37 ? 1.362 -13.289 -31.812 1 95.06 37 ARG B C 1
ATOM 2581 O O . ARG B 1 37 ? 0.233 -13.641 -32.156 1 95.06 37 ARG B O 1
ATOM 2588 N N . ILE B 1 38 ? 1.648 -12.125 -31.297 1 95.5 38 ILE B N 1
ATOM 2589 C CA . ILE B 1 38 ? 0.59 -11.148 -31.078 1 95.5 38 ILE B CA 1
ATOM 2590 C C . ILE B 1 38 ? 0.021 -10.695 -32.406 1 95.5 38 ILE B C 1
ATOM 2592 O O . ILE B 1 38 ? -1.197 -10.602 -32.594 1 95.5 38 ILE B O 1
ATOM 2596 N N . LYS B 1 39 ? 0.906 -10.383 -33.312 1 95.44 39 LYS B N 1
ATOM 2597 C CA . LYS B 1 39 ? 0.479 -9.961 -34.625 1 95.44 39 LYS B CA 1
ATOM 2598 C C . LYS B 1 39 ? -0.39 -11.023 -35.312 1 95.44 39 LYS B C 1
ATOM 2600 O O . LYS B 1 39 ? -1.412 -10.711 -35.906 1 95.44 39 LYS B O 1
ATOM 2605 N N . ALA B 1 40 ? 0.08 -12.234 -35.219 1 95.12 40 ALA B N 1
ATOM 2606 C CA . ALA B 1 40 ? -0.682 -13.336 -35.781 1 95.12 40 ALA B CA 1
ATOM 2607 C C . ALA B 1 40 ? -2.078 -13.414 -35.188 1 95.12 40 ALA B C 1
ATOM 2609 O O . ALA B 1 40 ? -3.059 -13.656 -35.875 1 95.12 40 ALA B O 1
ATOM 2610 N N . LEU B 1 41 ? -2.135 -13.289 -33.906 1 93.94 41 LEU B N 1
ATOM 2611 C CA . LEU B 1 41 ? -3.412 -13.328 -33.219 1 93.94 41 LEU B CA 1
ATOM 2612 C C . LEU B 1 41 ? -4.297 -12.156 -33.625 1 93.94 41 LEU B C 1
ATOM 2614 O O . LEU B 1 41 ? -5.5 -12.328 -33.844 1 93.94 41 LEU B O 1
ATOM 2618 N N . GLU B 1 42 ? -3.76 -10.969 -33.719 1 95.88 42 GLU B N 1
ATOM 2619 C CA . GLU B 1 42 ? -4.496 -9.781 -34.125 1 95.88 42 GLU B CA 1
ATOM 2620 C C . GLU B 1 42 ? -5.004 -9.93 -35.562 1 95.88 42 GLU B C 1
ATOM 2622 O O . GLU B 1 42 ? -6.145 -9.578 -35.875 1 95.88 42 GLU B O 1
ATOM 2627 N N . ASP B 1 43 ? -4.137 -10.461 -36.438 1 94.44 43 ASP B N 1
ATOM 2628 C CA . ASP B 1 43 ? -4.523 -10.703 -37.812 1 94.44 43 ASP B CA 1
ATOM 2629 C C . ASP B 1 43 ? -5.711 -11.664 -37.906 1 94.44 43 ASP B C 1
ATOM 2631 O O . ASP B 1 43 ? -6.656 -11.43 -38.656 1 94.44 43 ASP B O 1
ATOM 2635 N N . ARG B 1 44 ? -5.59 -12.656 -37.188 1 92.75 44 ARG B N 1
ATOM 2636 C CA . ARG B 1 44 ? -6.637 -13.672 -37.188 1 92.75 44 ARG B CA 1
ATOM 2637 C C . ARG B 1 44 ? -7.957 -13.102 -36.656 1 92.75 44 ARG B C 1
ATOM 2639 O O . ARG B 1 44 ? -9.023 -13.422 -37.188 1 92.75 44 ARG B O 1
ATOM 2646 N N . MET B 1 45 ? -7.891 -12.289 -35.656 1 91.94 45 MET B N 1
ATOM 2647 C CA . MET B 1 45 ? -9.078 -11.719 -35.031 1 91.94 45 MET B CA 1
ATOM 2648 C C . MET B 1 45 ? -9.57 -10.5 -35.781 1 91.94 45 MET B C 1
ATOM 2650 O O . MET B 1 45 ? -10.703 -10.055 -35.625 1 91.94 45 MET B O 1
ATOM 2654 N N . GLY B 1 46 ? -8.711 -9.922 -36.594 1 93.19 46 GLY B N 1
ATOM 2655 C CA . GLY B 1 46 ? -9.039 -8.719 -37.312 1 93.19 46 GLY B CA 1
ATOM 2656 C C . GLY B 1 46 ? -9.148 -7.488 -36.438 1 93.19 46 GLY B C 1
ATOM 2657 O O . GLY B 1 46 ? -9.93 -6.578 -36.75 1 93.19 46 GLY B O 1
ATOM 2658 N N . ARG B 1 47 ? -8.539 -7.578 -35.344 1 94.12 47 ARG B N 1
ATOM 2659 C CA . ARG B 1 47 ? -8.586 -6.469 -34.375 1 94.12 47 ARG B CA 1
ATOM 2660 C C . ARG B 1 47 ? -7.258 -6.32 -33.656 1 94.12 47 ARG B C 1
ATOM 2662 O O . ARG B 1 47 ? -6.492 -7.281 -33.531 1 94.12 47 ARG B O 1
ATOM 2669 N N . LEU B 1 48 ? -7.035 -5.109 -33.219 1 95 48 LEU B N 1
ATOM 2670 C CA . LEU B 1 48 ? -5.902 -4.887 -32.344 1 95 48 LEU B CA 1
ATOM 2671 C C . LEU B 1 48 ? -6.211 -5.375 -30.922 1 95 48 LEU B C 1
ATOM 2673 O O . LEU B 1 48 ? -7.324 -5.191 -30.438 1 95 48 LEU B O 1
ATOM 2677 N N . LEU B 1 49 ? -5.211 -5.984 -30.391 1 95.88 49 LEU B N 1
ATOM 2678 C CA . LEU B 1 49 ? -5.457 -6.605 -29.094 1 95.88 49 LEU B CA 1
ATOM 2679 C C . LEU B 1 49 ? -4.609 -5.945 -28.016 1 95.88 49 LEU B C 1
ATOM 2681 O O . LEU B 1 49 ? -4.906 -6.078 -26.828 1 95.88 49 LEU B O 1
ATOM 2685 N N . VAL B 1 50 ? -3.518 -5.281 -28.406 1 96 50 VAL B N 1
ATOM 2686 C CA . VAL B 1 50 ? -2.611 -4.656 -27.438 1 96 50 VAL B CA 1
ATOM 2687 C C . VAL B 1 50 ? -2.459 -3.172 -27.766 1 96 50 VAL B C 1
ATOM 2689 O O . VAL B 1 50 ? -2.303 -2.797 -28.938 1 96 50 VAL B O 1
ATOM 2692 N N . GLN B 1 51 ? -2.682 -2.404 -26.734 1 94 51 GLN B N 1
ATOM 2693 C CA . GLN B 1 51 ? -2.291 -1 -26.812 1 94 51 GLN B CA 1
ATOM 2694 C C . GLN B 1 51 ? -0.816 -0.819 -26.469 1 94 51 GLN B C 1
ATOM 2696 O O . GLN B 1 51 ? -0.38 -1.2 -25.375 1 94 51 GLN B O 1
ATOM 2701 N N . ARG B 1 52 ? -0.078 -0.229 -27.312 1 86.81 52 ARG B N 1
ATOM 2702 C CA . ARG B 1 52 ? 1.362 -0.088 -27.125 1 86.81 52 ARG B CA 1
ATOM 2703 C C . ARG B 1 52 ? 1.683 1.142 -26.281 1 86.81 52 ARG B C 1
ATOM 2705 O O . ARG B 1 52 ? 2.461 2.002 -26.688 1 86.81 52 ARG B O 1
ATOM 2712 N N . THR B 1 53 ? 1.058 1.22 -25.188 1 88.12 53 THR B N 1
ATOM 2713 C CA . THR B 1 53 ? 1.362 2.219 -24.172 1 88.12 53 THR B CA 1
ATOM 2714 C C . THR B 1 53 ? 2.477 1.729 -23.25 1 88.12 53 THR B C 1
ATOM 2716 O O . THR B 1 53 ? 2.953 0.6 -23.391 1 88.12 53 THR B O 1
ATOM 2719 N N . VAL B 1 54 ? 2.9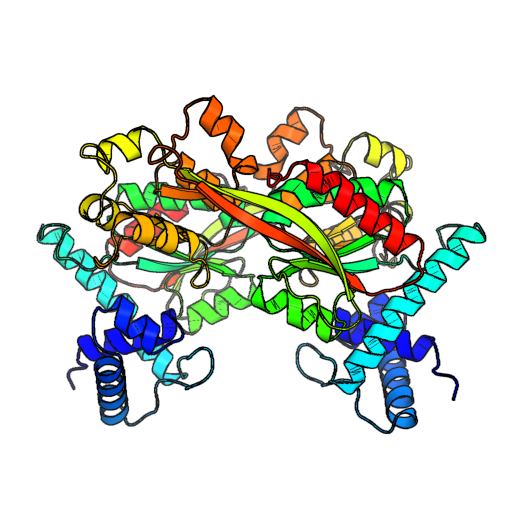69 2.635 -22.516 1 83.62 54 VAL B N 1
ATOM 2720 C CA . VAL B 1 54 ? 3.916 2.27 -21.469 1 83.62 54 VAL B CA 1
ATOM 2721 C C . VAL B 1 54 ? 3.266 2.445 -20.094 1 83.62 54 VAL B C 1
ATOM 2723 O O . VAL B 1 54 ? 3.107 3.57 -19.609 1 83.62 54 VAL B O 1
ATOM 2726 N N . PRO B 1 55 ? 2.826 1.369 -19.594 1 88.25 55 PRO B N 1
ATOM 2727 C CA . PRO B 1 55 ? 3.008 -0.041 -19.938 1 88.25 55 PRO B CA 1
ATOM 2728 C C . PRO B 1 55 ? 2.027 -0.512 -21.016 1 88.25 55 PRO B C 1
ATOM 2730 O O . PRO B 1 55 ? 0.996 0.126 -21.234 1 88.25 55 PRO B O 1
ATOM 2733 N N . ALA B 1 56 ? 2.408 -1.601 -21.609 1 92.75 56 ALA B N 1
ATOM 2734 C CA . ALA B 1 56 ? 1.501 -2.221 -22.578 1 92.75 56 ALA B CA 1
ATOM 2735 C C . ALA B 1 56 ? 0.206 -2.666 -21.891 1 92.75 56 ALA B C 1
ATOM 2737 O O . ALA B 1 56 ? 0.227 -3.176 -20.781 1 92.75 56 ALA B O 1
ATOM 2738 N N . ALA B 1 57 ? -0.914 -2.422 -22.578 1 92.25 57 ALA B N 1
ATOM 2739 C CA . ALA B 1 57 ? -2.219 -2.775 -22.031 1 92.25 57 ALA B CA 1
ATOM 2740 C C . ALA B 1 57 ? -3.092 -3.455 -23.078 1 92.25 57 ALA B C 1
ATOM 2742 O O . ALA B 1 57 ? -2.85 -3.32 -24.281 1 92.25 57 ALA B O 1
ATOM 2743 N N . ALA B 1 58 ? -4.051 -4.184 -22.594 1 93.44 58 ALA B N 1
ATOM 2744 C CA . ALA B 1 58 ? -4.988 -4.82 -23.5 1 93.44 58 ALA B CA 1
ATOM 2745 C C . ALA B 1 58 ? -6.047 -3.832 -23.984 1 93.44 58 ALA B C 1
ATOM 2747 O O . ALA B 1 58 ? -6.484 -2.963 -23.219 1 93.44 58 ALA B O 1
ATOM 2748 N N . THR B 1 59 ? -6.422 -3.953 -25.25 1 92.94 59 THR B N 1
ATOM 2749 C CA . THR B 1 59 ? -7.68 -3.354 -25.688 1 92.94 59 THR B CA 1
ATOM 2750 C C . THR B 1 59 ? -8.867 -4.082 -25.062 1 92.94 59 THR B C 1
ATOM 2752 O O . THR B 1 59 ? -8.703 -5.102 -24.391 1 92.94 59 THR B O 1
ATOM 2755 N N . ALA B 1 60 ? -10.023 -3.553 -25.344 1 89.31 60 ALA B N 1
ATOM 2756 C CA . ALA B 1 60 ? -11.219 -4.223 -24.844 1 89.31 60 ALA B CA 1
ATOM 2757 C C . ALA B 1 60 ? -11.312 -5.648 -25.375 1 89.31 60 ALA B C 1
ATOM 2759 O O . ALA B 1 60 ? -11.586 -6.582 -24.625 1 89.31 60 ALA B O 1
ATOM 2760 N N . ASP B 1 61 ? -11.039 -5.797 -26.672 1 91.38 61 ASP B N 1
ATOM 2761 C CA . ASP B 1 61 ? -11.047 -7.121 -27.297 1 91.38 61 ASP B CA 1
ATOM 2762 C C . ASP B 1 61 ? -9.898 -7.973 -26.766 1 91.38 61 ASP B C 1
ATOM 2764 O O . ASP B 1 61 ? -10.055 -9.18 -26.562 1 91.38 61 ASP B O 1
ATOM 2768 N N . GLY B 1 62 ? -8.805 -7.312 -26.547 1 93.12 62 GLY B N 1
ATOM 2769 C CA . GLY B 1 62 ? -7.66 -8.008 -25.984 1 93.12 62 GLY B CA 1
ATOM 2770 C C . GLY B 1 62 ? -7.934 -8.594 -24.609 1 93.12 62 GLY B C 1
ATOM 2771 O O . GLY B 1 62 ? -7.477 -9.695 -24.297 1 93.12 62 GLY B O 1
ATOM 2772 N N . GLN B 1 63 ? -8.695 -7.934 -23.875 1 91.19 63 GLN B N 1
ATOM 2773 C CA . GLN B 1 63 ? -8.984 -8.367 -22.516 1 91.19 63 GLN B CA 1
ATOM 2774 C C . GLN B 1 63 ? -9.805 -9.656 -22.516 1 91.19 63 GLN B C 1
ATOM 2776 O O . GLN B 1 63 ? -9.633 -10.508 -21.641 1 91.19 63 GLN B O 1
ATOM 2781 N N . VAL B 1 64 ? -10.641 -9.766 -23.469 1 88.56 64 VAL B N 1
ATOM 2782 C CA . VAL B 1 64 ? -11.438 -10.984 -23.594 1 88.56 64 VAL B CA 1
ATOM 2783 C C . VAL B 1 64 ? -10.516 -12.18 -23.828 1 88.56 64 VAL B C 1
ATOM 2785 O O . VAL B 1 64 ? -10.68 -13.227 -23.188 1 88.56 64 VAL B O 1
ATOM 2788 N N . LEU B 1 65 ? -9.562 -11.961 -24.641 1 91.5 65 LEU B N 1
ATOM 2789 C CA . LEU B 1 65 ? -8.648 -13.047 -24.969 1 91.5 65 LEU B CA 1
ATOM 2790 C C . LEU B 1 65 ? -7.664 -13.305 -23.828 1 91.5 65 LEU B C 1
ATOM 2792 O O . LEU B 1 65 ? -7.254 -14.445 -23.609 1 91.5 65 LEU B O 1
ATOM 2796 N N . VAL B 1 66 ? -7.312 -12.266 -23.109 1 91.5 66 VAL B N 1
ATOM 2797 C CA . VAL B 1 66 ? -6.473 -12.438 -21.938 1 91.5 66 VAL B CA 1
ATOM 2798 C C . VAL B 1 66 ? -7.195 -13.312 -20.906 1 91.5 66 VAL B C 1
ATOM 2800 O O . VAL B 1 66 ? -6.602 -14.227 -20.344 1 91.5 66 VAL B O 1
ATOM 2803 N N . GLN B 1 67 ? -8.438 -13.062 -20.719 1 88.19 67 GLN B N 1
ATOM 2804 C CA . GLN B 1 67 ? -9.234 -13.859 -19.797 1 88.19 67 GLN B CA 1
ATOM 2805 C C . GLN B 1 67 ? -9.266 -15.328 -20.219 1 88.19 67 GLN B C 1
ATOM 2807 O O . GLN B 1 67 ? -9.117 -16.234 -19.391 1 88.19 67 GLN B O 1
ATOM 2812 N N . LEU B 1 68 ? -9.445 -15.508 -21.469 1 88.5 68 LEU B N 1
ATOM 2813 C CA . LEU B 1 68 ? -9.453 -16.875 -22 1 88.5 68 LEU B CA 1
ATOM 2814 C C . LEU B 1 68 ? -8.117 -17.562 -21.734 1 88.5 68 LEU B C 1
ATOM 2816 O O . LEU B 1 68 ? -8.086 -18.719 -21.328 1 88.5 68 LEU B O 1
ATOM 2820 N N . ALA B 1 69 ? -7.102 -16.812 -21.969 1 89.44 69 ALA B N 1
ATOM 2821 C CA . ALA B 1 69 ? -5.766 -17.359 -21.75 1 89.44 69 ALA B CA 1
ATOM 2822 C C . ALA B 1 69 ? -5.59 -17.797 -20.297 1 89.44 69 ALA B C 1
ATOM 2824 O O . ALA B 1 69 ? -5.078 -18.891 -20.031 1 89.44 69 ALA B O 1
ATOM 2825 N N . GLU B 1 70 ? -6.004 -16.984 -19.391 1 88.31 70 GLU B N 1
ATOM 2826 C CA . GLU B 1 70 ? -5.855 -17.266 -17.969 1 88.31 70 GLU B CA 1
ATOM 2827 C C . GLU B 1 70 ? -6.684 -18.484 -17.547 1 88.31 70 GLU B C 1
ATOM 2829 O O . GLU B 1 70 ? -6.207 -19.344 -16.812 1 88.31 70 GLU B O 1
ATOM 2834 N N . GLN B 1 71 ? -7.859 -18.562 -18.016 1 86.56 71 GLN B N 1
ATOM 2835 C CA . GLN B 1 71 ? -8.734 -19.688 -17.688 1 86.56 71 GLN B CA 1
ATOM 2836 C C . GLN B 1 71 ? -8.18 -21 -18.25 1 86.56 71 GLN B C 1
ATOM 2838 O O . GLN B 1 71 ? -8.164 -22.016 -17.562 1 86.56 71 GLN B O 1
ATOM 2843 N N . THR B 1 72 ? -7.727 -20.906 -19.453 1 86.38 72 THR B N 1
ATOM 2844 C CA . THR B 1 72 ? -7.164 -22.078 -20.094 1 86.38 72 THR B CA 1
ATOM 2845 C C . THR B 1 72 ? -5.922 -22.578 -19.359 1 86.38 72 THR B C 1
ATOM 2847 O O . THR B 1 72 ? -5.723 -23.781 -19.203 1 86.38 72 THR B O 1
ATOM 2850 N N . ALA B 1 73 ? -5.129 -21.641 -18.969 1 85.62 73 ALA B N 1
ATOM 2851 C CA . ALA B 1 73 ? -3.926 -22 -18.219 1 85.62 73 ALA B CA 1
ATOM 2852 C C . ALA B 1 73 ? -4.277 -22.781 -16.953 1 85.62 73 ALA B C 1
ATOM 2854 O O . ALA B 1 73 ? -3.584 -23.734 -16.594 1 85.62 73 ALA B O 1
ATOM 2855 N N . LEU B 1 74 ? -5.328 -22.469 -16.312 1 86.5 74 LEU B N 1
ATOM 2856 C CA . LEU B 1 74 ? -5.766 -23.156 -15.094 1 86.5 74 LEU B CA 1
ATOM 2857 C C . LEU B 1 74 ? -6.246 -24.562 -15.414 1 86.5 74 LEU B C 1
ATOM 2859 O O . LEU B 1 74 ? -5.941 -25.516 -14.68 1 86.5 74 LEU B O 1
ATOM 2863 N N . LEU B 1 75 ? -6.953 -24.609 -16.469 1 84.94 75 LEU B N 1
ATOM 2864 C CA . LEU B 1 75 ? -7.457 -25.922 -16.891 1 84.94 75 LEU B CA 1
ATOM 2865 C C . LEU B 1 75 ? -6.309 -26.844 -17.266 1 84.94 75 LEU B C 1
ATOM 2867 O O . LEU B 1 75 ? -6.328 -28.031 -16.922 1 84.94 75 LEU B O 1
ATOM 2871 N N . GLU B 1 76 ? -5.422 -26.281 -17.922 1 83.75 76 GLU B N 1
ATOM 2872 C CA . GLU B 1 76 ? -4.238 -27.047 -18.281 1 83.75 76 GLU B CA 1
ATOM 2873 C C . GLU B 1 76 ? -3.48 -27.516 -17.031 1 83.75 76 GLU B C 1
ATOM 2875 O O . GLU B 1 76 ? -3.043 -28.656 -16.953 1 83.75 76 GLU B O 1
ATOM 2880 N N . HIS B 1 77 ? -3.316 -26.641 -16.141 1 84.56 77 HIS B N 1
ATOM 2881 C CA . HIS B 1 77 ? -2.672 -26.969 -14.875 1 84.56 77 HIS B CA 1
ATOM 2882 C C . HIS B 1 77 ? -3.383 -28.125 -14.18 1 84.56 77 HIS B C 1
ATOM 2884 O O . HIS B 1 77 ? -2.736 -29.062 -13.719 1 84.56 77 HIS B O 1
ATOM 2890 N N . ASP B 1 78 ? -4.625 -28.109 -14.148 1 86.81 78 ASP B N 1
ATOM 2891 C CA . ASP B 1 78 ? -5.418 -29.172 -13.523 1 86.81 78 ASP B CA 1
ATOM 2892 C C . ASP B 1 78 ? -5.199 -30.516 -14.227 1 86.81 78 ASP B C 1
ATOM 2894 O O . ASP B 1 78 ? -5.043 -31.547 -13.57 1 86.81 78 ASP B O 1
ATOM 2898 N N . ALA B 1 79 ? -5.246 -30.391 -15.484 1 84.31 79 ALA B N 1
ATOM 2899 C CA . ALA B 1 79 ? -5.082 -31.609 -16.281 1 84.31 79 ALA B CA 1
ATOM 2900 C C . ALA B 1 79 ? -3.713 -32.25 -16.047 1 84.31 79 ALA B C 1
ATOM 2902 O O . ALA B 1 79 ? -3.607 -33.438 -15.844 1 84.31 79 ALA B O 1
ATOM 2903 N N . LEU B 1 80 ? -2.77 -31.422 -16.047 1 82.94 80 LEU B N 1
ATOM 2904 C CA . LEU B 1 80 ? -1.41 -31.906 -15.852 1 82.94 80 LEU B CA 1
ATOM 2905 C C . LEU B 1 80 ? -1.241 -32.46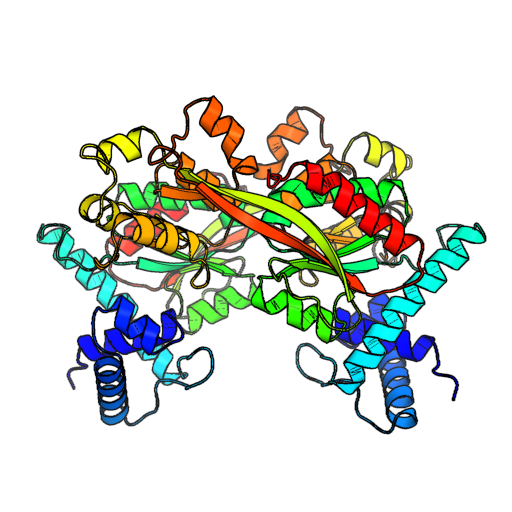9 -14.445 1 82.94 80 LEU B C 1
ATOM 2907 O O . LEU B 1 80 ? -0.554 -33.5 -14.266 1 82.94 80 LEU B O 1
ATOM 2911 N N . ASN B 1 81 ? -1.786 -31.844 -13.508 1 81.88 81 ASN B N 1
ATOM 2912 C CA . ASN B 1 81 ? -1.756 -32.344 -12.141 1 81.88 81 ASN B CA 1
ATOM 2913 C C . ASN B 1 81 ? -2.418 -33.719 -12.039 1 81.88 81 ASN B C 1
ATOM 2915 O O . ASN B 1 81 ? -1.911 -34.594 -11.352 1 81.88 81 ASN B O 1
ATOM 2919 N N . ARG B 1 82 ? -3.484 -33.906 -12.719 1 82.25 82 ARG B N 1
ATOM 2920 C CA . ARG B 1 82 ? -4.191 -35.188 -12.703 1 82.25 82 ARG B CA 1
ATOM 2921 C C . ARG B 1 82 ? -3.357 -36.281 -13.359 1 82.25 82 ARG B C 1
ATOM 2923 O O . ARG B 1 82 ? -3.426 -37.438 -12.953 1 82.25 82 ARG B O 1
ATOM 2930 N N . LEU B 1 83 ? -2.564 -35.844 -14.305 1 83.25 83 LEU B N 1
ATOM 2931 C CA . LEU B 1 83 ? -1.738 -36.812 -15.031 1 83.25 83 LEU B CA 1
ATOM 2932 C C . LEU B 1 83 ? -0.452 -37.094 -14.266 1 83.25 83 LEU B C 1
ATOM 2934 O O . LEU B 1 83 ? 0.302 -38 -14.633 1 83.25 83 LEU B O 1
ATOM 2938 N N . GLY B 1 84 ? -0.207 -36.375 -13.203 1 75.25 84 GLY B N 1
ATOM 2939 C CA . GLY B 1 84 ? 0.97 -36.625 -12.383 1 75.25 84 GLY B CA 1
ATOM 2940 C C . GLY B 1 84 ? 2.258 -36.156 -13.047 1 75.25 84 GLY B C 1
ATOM 2941 O O . GLY B 1 84 ? 3.322 -36.719 -12.797 1 75.25 84 GLY B O 1
ATOM 2942 N N . VAL B 1 85 ? 2.117 -35.375 -14.125 1 66.62 85 VAL B N 1
ATOM 2943 C CA . VAL B 1 85 ? 3.316 -34.875 -14.797 1 66.62 85 VAL B CA 1
ATOM 2944 C C . VAL B 1 85 ? 4.184 -34.125 -13.805 1 66.62 85 VAL B C 1
ATOM 2946 O O . VAL B 1 85 ? 3.672 -33.375 -12.977 1 66.62 85 VAL B O 1
ATOM 2949 N N . ALA B 1 86 ? 5.477 -34.656 -13.82 1 58.75 86 ALA B N 1
ATOM 2950 C CA . ALA B 1 86 ? 6.453 -34.125 -12.859 1 58.75 86 ALA B CA 1
ATOM 2951 C C . ALA B 1 86 ? 6.621 -32.625 -13.016 1 58.75 86 ALA B C 1
ATOM 2953 O O . ALA B 1 86 ? 6.391 -32.062 -14.102 1 58.75 86 ALA B O 1
ATOM 2954 N N . ASP B 1 87 ? 6.93 -31.766 -11.914 1 56.16 87 ASP B N 1
ATOM 2955 C CA . ASP B 1 87 ? 6.977 -30.359 -11.531 1 56.16 87 ASP B CA 1
ATOM 2956 C C . ASP B 1 87 ? 7.836 -29.547 -12.508 1 56.16 87 ASP B C 1
ATOM 2958 O O . ASP B 1 87 ? 7.5 -28.422 -12.852 1 56.16 87 ASP B O 1
ATOM 2962 N N . ASP B 1 88 ? 8.945 -30.25 -13.008 1 54.91 88 ASP B N 1
ATOM 2963 C CA . ASP B 1 88 ? 9.984 -29.453 -13.656 1 54.91 88 ASP B CA 1
ATOM 2964 C C . ASP B 1 88 ? 9.523 -28.938 -15.016 1 54.91 88 ASP B C 1
ATOM 2966 O O . ASP B 1 88 ? 10.062 -27.969 -15.531 1 54.91 88 ASP B O 1
ATOM 2970 N N . ASP B 1 89 ? 8.43 -29.547 -15.555 1 53.94 89 ASP B N 1
ATOM 2971 C CA . ASP B 1 89 ? 8.109 -29.203 -16.938 1 53.94 89 ASP B CA 1
ATOM 2972 C C . ASP B 1 89 ? 6.785 -28.453 -17.016 1 53.94 89 ASP B C 1
ATOM 2974 O O . ASP B 1 89 ? 6.355 -28.062 -18.094 1 53.94 89 ASP B O 1
ATOM 2978 N N . VAL B 1 90 ? 6.152 -28.359 -15.93 1 55 90 VAL B N 1
ATOM 2979 C CA . VAL B 1 90 ? 4.828 -27.75 -16 1 55 90 VAL B CA 1
ATOM 2980 C C . VAL B 1 90 ? 4.926 -26.266 -15.656 1 55 90 VAL B C 1
ATOM 2982 O O . VAL B 1 90 ? 5.539 -25.891 -14.648 1 55 90 VAL B O 1
ATOM 2985 N N . PRO B 1 91 ? 4.531 -25.453 -16.625 1 60.62 91 PRO B N 1
ATOM 2986 C CA . PRO B 1 91 ? 4.461 -24.031 -16.266 1 60.62 91 PRO B CA 1
ATOM 2987 C C . PRO B 1 91 ? 3.664 -23.781 -14.984 1 60.62 91 PRO B C 1
ATOM 2989 O O . PRO B 1 91 ? 2.631 -24.406 -14.766 1 60.62 91 PRO B O 1
ATOM 2992 N N . HIS B 1 92 ? 4.301 -23.172 -14.094 1 71.19 92 HIS B N 1
ATOM 2993 C CA . HIS B 1 92 ? 3.615 -22.844 -12.844 1 71.19 92 HIS B CA 1
ATOM 2994 C C . HIS B 1 92 ? 2.428 -21.922 -13.102 1 71.19 92 HIS B C 1
ATOM 2996 O O . HIS B 1 92 ? 2.549 -20.922 -13.828 1 71.19 92 HIS B O 1
ATOM 3002 N N . ALA B 1 93 ? 1.247 -22.469 -12.797 1 84.5 93 ALA B N 1
ATOM 3003 C CA . ALA B 1 93 ? 0.054 -21.641 -12.945 1 84.5 93 ALA B CA 1
ATOM 3004 C C . ALA B 1 93 ? -0.055 -20.641 -11.805 1 84.5 93 ALA B C 1
ATOM 3006 O O . ALA B 1 93 ? 0.309 -20.938 -10.664 1 84.5 93 ALA B O 1
ATOM 3007 N N . SER B 1 94 ? -0.41 -19.438 -12.125 1 92.06 94 SER B N 1
ATOM 3008 C CA . SER B 1 94 ? -0.649 -18.359 -11.164 1 92.06 94 SER B CA 1
ATOM 3009 C C . SER B 1 94 ? -2.014 -17.719 -11.383 1 92.06 94 SER B C 1
ATOM 3011 O O . SER B 1 94 ? -2.355 -17.344 -12.508 1 92.06 94 SER B O 1
ATOM 3013 N N . ILE B 1 95 ? -2.834 -17.703 -10.414 1 94.19 95 ILE B N 1
ATOM 3014 C CA . ILE B 1 95 ? -4.184 -17.156 -10.531 1 94.19 95 ILE B CA 1
ATOM 3015 C C . ILE B 1 95 ? -4.18 -15.672 -10.172 1 94.19 95 ILE B C 1
ATOM 3017 O O . ILE B 1 95 ? -3.889 -15.305 -9.031 1 94.19 95 ILE B O 1
ATOM 3021 N N . PRO B 1 96 ? -4.539 -14.766 -11.086 1 94.88 96 PRO B N 1
ATOM 3022 C CA . PRO B 1 96 ? -4.672 -13.352 -10.742 1 94.88 96 PRO B CA 1
ATOM 3023 C C . PRO B 1 96 ? -5.926 -13.062 -9.922 1 94.88 96 PRO B C 1
ATOM 3025 O O . PRO B 1 96 ? -7.035 -13.414 -10.328 1 94.88 96 PRO B O 1
ATOM 3028 N N . ILE B 1 97 ? -5.719 -12.438 -8.789 1 96.44 97 ILE B N 1
ATOM 3029 C CA . ILE B 1 97 ? -6.855 -12.078 -7.949 1 96.44 97 ILE B CA 1
ATOM 3030 C C . ILE B 1 97 ? -6.672 -10.664 -7.41 1 96.44 97 ILE B C 1
ATOM 3032 O O . ILE B 1 97 ? -5.543 -10.18 -7.289 1 96.44 97 ILE B O 1
ATOM 3036 N N . ALA B 1 98 ? -7.773 -10.023 -7.141 1 96.31 98 ALA B N 1
ATOM 3037 C CA . ALA B 1 98 ? -7.766 -8.727 -6.461 1 96.31 98 ALA B CA 1
ATOM 3038 C C . ALA B 1 98 ? -8.242 -8.867 -5.02 1 96.31 98 ALA B C 1
ATOM 3040 O O . ALA B 1 98 ? -9.234 -9.547 -4.746 1 96.31 98 ALA B O 1
ATOM 3041 N N . VAL B 1 99 ? -7.457 -8.32 -4.129 1 95.81 99 VAL B N 1
ATOM 3042 C CA . VAL B 1 99 ? -7.797 -8.352 -2.709 1 95.81 99 VAL B CA 1
ATOM 3043 C C . VAL B 1 99 ? -7.758 -6.938 -2.137 1 95.81 99 VAL B C 1
ATOM 3045 O O . VAL B 1 99 ? -6.805 -6.191 -2.375 1 95.81 99 VAL B O 1
ATOM 3048 N N . ASN B 1 100 ? -8.836 -6.586 -1.492 1 92.06 100 ASN B N 1
ATOM 3049 C CA . ASN B 1 100 ? -8.742 -5.285 -0.845 1 92.06 100 ASN B CA 1
ATOM 3050 C C . ASN B 1 100 ? -7.602 -5.242 0.165 1 92.06 100 ASN B C 1
ATOM 3052 O O . ASN B 1 100 ? -7.289 -6.25 0.798 1 92.06 100 ASN B O 1
ATOM 3056 N N . HIS B 1 101 ? -7.07 -4.137 0.373 1 90.5 101 HIS B N 1
ATOM 3057 C CA . HIS B 1 101 ? -5.816 -3.936 1.086 1 90.5 101 HIS B CA 1
ATOM 3058 C C . HIS B 1 101 ? -5.891 -4.496 2.504 1 90.5 101 HIS B C 1
ATOM 3060 O O . HIS B 1 101 ? -5.027 -5.273 2.914 1 90.5 101 HIS B O 1
ATOM 3066 N N . ASP B 1 102 ? -6.898 -4.199 3.264 1 92.06 102 ASP B N 1
ATOM 3067 C CA . ASP B 1 102 ? -6.996 -4.602 4.664 1 92.06 102 ASP B CA 1
ATOM 3068 C C . ASP B 1 102 ? -7.121 -6.117 4.793 1 92.06 102 ASP B C 1
ATOM 3070 O O . ASP B 1 102 ? -6.633 -6.707 5.758 1 92.06 102 ASP B O 1
ATOM 3074 N N . SER B 1 103 ? -7.789 -6.723 3.811 1 94.94 103 SER B N 1
ATOM 3075 C CA . SER B 1 103 ? -7.863 -8.18 3.838 1 94.94 103 SER B CA 1
ATOM 3076 C C . SER B 1 103 ? -6.488 -8.805 3.633 1 94.94 103 SER B C 1
ATOM 3078 O O . SER B 1 103 ? -6.137 -9.781 4.305 1 94.94 103 SER B O 1
ATOM 3080 N N . LEU B 1 104 ? -5.738 -8.25 2.73 1 94.44 104 LEU B N 1
ATOM 3081 C CA . LEU B 1 104 ? -4.379 -8.734 2.498 1 94.44 104 LEU B CA 1
ATOM 3082 C C . LEU B 1 104 ? -3.533 -8.602 3.76 1 94.44 104 LEU B C 1
ATOM 3084 O O . LEU B 1 104 ? -2.707 -9.469 4.051 1 94.44 104 LEU B O 1
ATOM 3088 N N . GLU B 1 105 ? -3.793 -7.566 4.5 1 93.62 105 GLU B N 1
ATOM 3089 C CA . GLU B 1 105 ? -2.996 -7.25 5.68 1 93.62 105 GLU B CA 1
ATOM 3090 C C . GLU B 1 105 ? -3.447 -8.07 6.887 1 93.62 105 GLU B C 1
ATOM 3092 O O . GLU B 1 105 ? -2.762 -8.102 7.91 1 93.62 105 GLU B O 1
ATOM 3097 N N . THR B 1 106 ? -4.539 -8.695 6.812 1 95 106 THR B N 1
ATOM 3098 C CA . THR B 1 106 ? -5.086 -9.336 8 1 95 106 THR B CA 1
ATOM 3099 C C . THR B 1 106 ? -5.312 -10.828 7.762 1 95 106 THR B C 1
ATOM 3101 O O . THR B 1 106 ? -4.406 -11.641 7.969 1 95 106 THR B O 1
ATOM 3104 N N . TRP B 1 107 ? -6.316 -11.242 7.055 1 96.81 107 TRP B N 1
ATOM 3105 C CA . TRP B 1 107 ? -6.758 -12.633 7.113 1 96.81 107 TRP B CA 1
ATOM 3106 C C . TRP B 1 107 ? -6.434 -13.359 5.812 1 96.81 107 TRP B C 1
ATOM 3108 O O . TRP B 1 107 ? -6.422 -14.594 5.766 1 96.81 107 TRP B O 1
ATOM 3118 N N . PHE B 1 108 ? -6.129 -12.688 4.762 1 97.94 108 PHE B N 1
ATOM 3119 C CA . PHE B 1 108 ? -6.098 -13.344 3.461 1 97.94 108 PHE B CA 1
ATOM 3120 C C . PHE B 1 108 ? -4.852 -14.211 3.318 1 97.94 108 PHE B C 1
ATOM 3122 O O . PHE B 1 108 ? -4.832 -15.156 2.527 1 97.94 108 PHE B O 1
ATOM 3129 N N . VAL B 1 109 ? -3.781 -13.883 3.994 1 97.88 109 VAL B N 1
ATOM 3130 C CA . VAL B 1 109 ? -2.58 -14.711 3.941 1 97.88 109 VAL B CA 1
ATOM 3131 C C . VAL B 1 109 ? -2.91 -16.141 4.387 1 97.88 109 VAL B C 1
ATOM 3133 O O . VAL B 1 109 ? -2.355 -17.094 3.859 1 97.88 109 VAL B O 1
ATOM 3136 N N . ASP B 1 110 ? -3.816 -16.25 5.332 1 98.25 110 ASP B N 1
ATOM 3137 C CA . ASP B 1 110 ? -4.25 -17.578 5.758 1 98.25 110 ASP B CA 1
ATOM 3138 C C . ASP B 1 110 ? -4.898 -18.344 4.602 1 98.25 110 ASP B C 1
ATOM 3140 O O . ASP B 1 110 ? -4.715 -19.547 4.465 1 98.25 110 ASP B O 1
ATOM 3144 N N . ALA B 1 111 ? -5.668 -17.656 3.828 1 98.62 111 ALA B N 1
ATOM 3145 C CA . ALA B 1 111 ? -6.262 -18.266 2.645 1 98.62 111 ALA B CA 1
ATOM 3146 C C . ALA B 1 111 ? -5.184 -18.734 1.67 1 98.62 111 ALA B C 1
ATOM 3148 O O . ALA B 1 111 ? -5.262 -19.844 1.137 1 98.62 111 ALA B O 1
ATOM 3149 N N . ALA B 1 112 ? -4.176 -17.906 1.468 1 98.56 112 ALA B N 1
ATOM 3150 C CA . ALA B 1 112 ? -3.082 -18.25 0.562 1 98.56 112 ALA B CA 1
ATOM 3151 C C . ALA B 1 112 ? -2.326 -19.484 1.052 1 98.56 112 ALA B C 1
ATOM 3153 O O . ALA B 1 112 ? -1.957 -20.344 0.256 1 98.56 112 ALA B O 1
ATOM 3154 N N . LEU B 1 113 ? -2.121 -19.547 2.371 1 98.38 113 LEU B N 1
ATOM 3155 C CA . LEU B 1 113 ? -1.42 -20.688 2.955 1 98.38 113 LEU B CA 1
ATOM 3156 C C . LEU B 1 113 ? -2.229 -21.969 2.785 1 98.38 113 LEU B C 1
ATOM 3158 O O . LEU B 1 113 ? -1.678 -23.016 2.416 1 98.38 113 LEU B O 1
ATOM 3162 N N . GLN B 1 114 ? -3.488 -21.891 3.008 1 98.31 114 GLN B N 1
ATOM 3163 C CA . GLN B 1 114 ? -4.359 -23.047 2.809 1 98.31 114 GLN B CA 1
ATOM 3164 C C . GLN B 1 114 ? -4.371 -23.484 1.345 1 98.31 114 GLN B C 1
ATOM 3166 O O . GLN B 1 114 ? -4.305 -24.672 1.046 1 98.31 114 GLN B O 1
ATOM 3171 N N . PHE B 1 115 ? -4.418 -22.547 0.472 1 98.12 115 PHE B N 1
ATOM 3172 C CA . PHE B 1 115 ? -4.406 -22.812 -0.961 1 98.12 115 PHE B CA 1
ATOM 3173 C C . PHE B 1 115 ? -3.121 -23.516 -1.368 1 98.12 115 PHE B C 1
ATOM 3175 O O . PHE B 1 115 ? -3.156 -24.5 -2.121 1 98.12 115 PHE B O 1
ATOM 3182 N N . SER B 1 116 ? -2.025 -23.031 -0.821 1 96.62 116 SER B N 1
ATOM 3183 C CA . SER B 1 116 ? -0.716 -23.578 -1.169 1 96.62 116 SER B CA 1
ATOM 3184 C C . SER B 1 116 ? -0.578 -25.031 -0.708 1 96.62 116 SER B C 1
ATOM 3186 O O . SER B 1 116 ? 0.173 -25.797 -1.302 1 96.62 116 SER B O 1
ATOM 3188 N N . SER B 1 117 ? -1.282 -25.375 0.287 1 95.44 117 SER B N 1
ATOM 3189 C CA . SER B 1 117 ? -1.218 -26.734 0.807 1 95.44 117 SER B CA 1
ATOM 3190 C C . SER B 1 117 ? -2.023 -27.703 -0.061 1 95.44 117 SER B C 1
ATOM 3192 O O . SER B 1 117 ? -1.838 -28.906 0.012 1 95.44 117 SER B O 1
ATOM 3194 N N . ARG B 1 118 ? -2.807 -27.141 -0.945 1 93.06 118 ARG B N 1
ATOM 3195 C CA . ARG B 1 118 ? -3.732 -27.969 -1.707 1 93.06 118 ARG B CA 1
ATOM 3196 C C . ARG B 1 118 ? -3.34 -28.016 -3.18 1 93.06 118 ARG B C 1
ATOM 3198 O O . ARG B 1 118 ? -3.777 -28.906 -3.914 1 93.06 118 ARG B O 1
ATOM 3205 N N . THR B 1 119 ? -2.635 -27.047 -3.553 1 90.94 119 THR B N 1
ATOM 3206 C CA . THR B 1 119 ? -2.326 -26.922 -4.973 1 90.94 119 THR B CA 1
ATOM 3207 C C . THR B 1 119 ? -0.876 -26.5 -5.172 1 90.94 119 THR B C 1
ATOM 3209 O O . THR B 1 119 ? -0.239 -25.984 -4.246 1 90.94 119 THR B O 1
ATOM 3212 N N . ARG B 1 120 ? -0.425 -26.656 -6.355 1 88.69 120 ARG B N 1
ATOM 3213 C CA . ARG B 1 120 ? 0.899 -26.172 -6.73 1 88.69 120 ARG B CA 1
ATOM 3214 C C . ARG B 1 120 ? 0.813 -24.797 -7.387 1 88.69 120 ARG B C 1
ATOM 3216 O O . ARG B 1 120 ? 1.838 -24.172 -7.684 1 88.69 120 ARG B O 1
ATOM 3223 N N . ALA B 1 121 ? -0.37 -24.359 -7.637 1 92.5 121 ALA B N 1
ATOM 3224 C CA . ALA B 1 121 ? -0.57 -23.047 -8.234 1 92.5 121 ALA B CA 1
ATOM 3225 C C . ALA B 1 121 ? -0.265 -21.938 -7.238 1 92.5 121 ALA B C 1
ATOM 3227 O O . ALA B 1 121 ? -0.356 -22.141 -6.023 1 92.5 121 ALA B O 1
ATOM 3228 N N . THR B 1 122 ? 0.211 -20.828 -7.719 1 96.06 122 THR B N 1
ATOM 3229 C CA . THR B 1 122 ? 0.436 -19.641 -6.898 1 96.06 122 THR B CA 1
ATOM 3230 C C . THR B 1 122 ? -0.634 -18.594 -7.168 1 96.06 122 THR B C 1
ATOM 3232 O O . THR B 1 122 ? -1.521 -18.797 -8 1 96.06 122 THR B O 1
ATOM 3235 N N . LEU B 1 123 ? -0.596 -17.562 -6.449 1 97.31 123 LEU B N 1
ATOM 3236 C CA . LEU B 1 123 ? -1.521 -16.453 -6.66 1 97.31 123 LEU B CA 1
ATOM 3237 C C . LEU B 1 123 ? -0.775 -15.211 -7.117 1 97.31 123 LEU B C 1
ATOM 3239 O O . LEU B 1 123 ? 0.324 -14.922 -6.637 1 97.31 123 LEU B O 1
ATOM 3243 N N . ASP B 1 124 ? -1.387 -14.562 -8.062 1 95.62 124 ASP B N 1
ATOM 3244 C CA . ASP B 1 124 ? -0.983 -13.227 -8.477 1 95.62 124 ASP B CA 1
ATOM 3245 C C . ASP B 1 124 ? -1.914 -12.164 -7.887 1 95.62 124 ASP B C 1
ATOM 3247 O O . ASP B 1 124 ? -2.85 -11.719 -8.555 1 95.62 124 ASP B O 1
ATOM 3251 N N . MET B 1 125 ? -1.524 -11.734 -6.695 1 96.44 125 MET B N 1
ATOM 3252 C CA . MET B 1 125 ? -2.426 -10.867 -5.938 1 96.44 125 MET B CA 1
ATOM 3253 C C . MET B 1 125 ? -2.207 -9.406 -6.297 1 96.44 125 MET B C 1
ATOM 3255 O O . MET B 1 125 ? -1.065 -8.953 -6.426 1 96.44 125 MET B O 1
ATOM 3259 N N . GLN B 1 126 ? -3.297 -8.742 -6.418 1 93.69 126 GLN B N 1
ATOM 3260 C CA . GLN B 1 126 ? -3.332 -7.293 -6.57 1 93.69 126 GLN B CA 1
ATOM 3261 C C . GLN B 1 126 ? -4.09 -6.637 -5.418 1 93.69 126 GLN B C 1
ATOM 3263 O O . GLN B 1 126 ? -5.113 -7.152 -4.965 1 93.69 126 GLN B O 1
ATOM 3268 N N . SER B 1 127 ? -3.467 -5.555 -4.93 1 92.31 127 SER B N 1
ATOM 3269 C CA . SER B 1 127 ? -4.129 -4.797 -3.871 1 92.31 127 SER B CA 1
ATOM 3270 C C . SER B 1 127 ? -4.949 -3.648 -4.445 1 92.31 127 SER B C 1
ATOM 3272 O O . SER B 1 127 ? -4.395 -2.697 -4.996 1 92.31 127 SER B O 1
ATOM 3274 N N . GLU B 1 128 ? -6.262 -3.715 -4.371 1 81.12 128 GLU B N 1
ATOM 3275 C CA . GLU B 1 128 ? -7.133 -2.73 -5.008 1 81.12 128 GLU B CA 1
ATOM 3276 C C . GLU B 1 128 ? -8.242 -2.279 -4.062 1 81.12 128 GLU B C 1
ATOM 3278 O O . GLU B 1 128 ? -8.633 -3.021 -3.158 1 81.12 128 GLU B O 1
ATOM 3283 N N . ASP B 1 129 ? -8.586 -1.031 -4.238 1 70.69 129 ASP B N 1
ATOM 3284 C CA . ASP B 1 129 ? -9.734 -0.506 -3.502 1 70.69 129 ASP B CA 1
ATOM 3285 C C . ASP B 1 129 ? -11.047 -0.913 -4.168 1 70.69 129 ASP B C 1
ATOM 3287 O O . ASP B 1 129 ? -11.039 -1.551 -5.223 1 70.69 129 ASP B O 1
ATOM 3291 N N . GLN B 1 130 ? -12.141 -0.707 -3.479 1 60.59 130 GLN B N 1
ATOM 3292 C CA . GLN B 1 130 ? -13.484 -1.132 -3.857 1 60.59 130 GLN B CA 1
ATOM 3293 C C . GLN B 1 130 ? -13.789 -0.772 -5.309 1 60.59 130 GLN B C 1
ATOM 3295 O O . GLN B 1 130 ? -14.203 -1.627 -6.094 1 60.59 130 GLN B O 1
ATOM 3300 N N . ASP B 1 131 ? -13.586 0.393 -5.66 1 62.88 131 ASP B N 1
ATOM 3301 C CA . ASP B 1 131 ? -14.055 0.833 -6.969 1 62.88 131 ASP B CA 1
ATOM 3302 C C . ASP B 1 131 ? -13.266 0.165 -8.094 1 62.88 131 ASP B C 1
ATOM 3304 O O . ASP B 1 131 ? -13.812 -0.135 -9.156 1 62.88 131 ASP B O 1
ATOM 3308 N N . HIS B 1 132 ? -12.203 -0.363 -7.746 1 79.19 132 HIS B N 1
ATOM 3309 C CA . HIS B 1 132 ? -11.359 -0.868 -8.828 1 79.19 132 HIS B CA 1
ATOM 3310 C C . HIS B 1 132 ? -11.5 -2.379 -8.969 1 79.19 132 HIS B C 1
ATOM 3312 O O . HIS B 1 132 ? -11.414 -2.91 -10.078 1 79.19 132 HIS B O 1
ATOM 3318 N N . THR B 1 133 ? -12.016 -2.982 -7.98 1 82.44 133 THR B N 1
ATOM 3319 C CA . THR B 1 133 ? -12.094 -4.438 -7.996 1 82.44 133 THR B CA 1
ATOM 3320 C C . THR B 1 133 ? -13.148 -4.918 -8.984 1 82.44 133 THR B C 1
ATOM 3322 O O . THR B 1 133 ? -12.93 -5.891 -9.711 1 82.44 133 THR B O 1
ATOM 3325 N N . ALA B 1 134 ? -14.25 -4.211 -9.086 1 82.31 134 ALA B N 1
ATOM 3326 C CA . ALA B 1 134 ? -15.32 -4.574 -10.016 1 82.31 134 ALA B CA 1
ATOM 3327 C C . ALA B 1 134 ? -14.836 -4.492 -11.461 1 82.31 134 ALA B C 1
ATOM 3329 O O . ALA B 1 134 ? -15.117 -5.383 -12.266 1 82.31 134 ALA B O 1
ATOM 3330 N N . ALA B 1 135 ? -14.164 -3.463 -11.703 1 85.56 135 ALA B N 1
ATOM 3331 C CA . ALA B 1 135 ? -13.656 -3.258 -13.062 1 85.56 135 ALA B CA 1
ATOM 3332 C C . ALA B 1 135 ? -12.68 -4.363 -13.453 1 85.56 135 ALA B C 1
ATOM 3334 O O . ALA B 1 135 ? -12.719 -4.852 -14.586 1 85.56 135 ALA B O 1
ATOM 3335 N N . LEU B 1 136 ? -11.898 -4.777 -12.539 1 88.69 136 LEU B N 1
ATOM 3336 C CA . LEU B 1 136 ? -10.914 -5.824 -12.789 1 88.69 136 LEU B CA 1
ATOM 3337 C C . LEU B 1 136 ? -11.602 -7.16 -13.062 1 88.69 136 LEU B C 1
ATOM 3339 O O . LEU B 1 136 ? -11.18 -7.914 -13.938 1 88.69 136 LEU B O 1
ATOM 3343 N N . LEU B 1 137 ? -12.672 -7.402 -12.344 1 88.19 137 LEU B N 1
ATOM 3344 C CA . LEU B 1 137 ? -13.445 -8.617 -12.562 1 88.19 137 LEU B CA 1
ATOM 3345 C C . LEU B 1 137 ? -14.156 -8.578 -13.914 1 88.19 137 LEU B C 1
ATOM 3347 O O . LEU B 1 137 ? -14.102 -9.539 -14.68 1 88.19 137 LEU B O 1
ATOM 3351 N N . ARG B 1 138 ? -14.695 -7.449 -14.195 1 85.12 138 ARG B N 1
ATOM 3352 C CA . ARG B 1 138 ? -15.484 -7.301 -15.406 1 85.12 138 ARG B CA 1
ATOM 3353 C C . ARG B 1 138 ? -14.617 -7.469 -16.656 1 85.12 138 ARG B C 1
ATOM 3355 O O . ARG B 1 138 ? -15.039 -8.102 -17.625 1 85.12 138 ARG B O 1
ATOM 3362 N N . ASN B 1 139 ? -13.477 -6.914 -16.484 1 82.38 139 ASN B N 1
ATOM 3363 C CA . ASN B 1 139 ? -12.641 -6.969 -17.688 1 82.38 139 ASN B CA 1
ATOM 3364 C C . ASN B 1 139 ? -11.773 -8.227 -17.703 1 82.38 139 ASN B C 1
ATOM 3366 O O . ASN B 1 139 ? -10.992 -8.43 -18.625 1 82.38 139 ASN B O 1
ATOM 3370 N N . GLY B 1 140 ? -11.852 -8.984 -16.703 1 83.38 140 GLY B N 1
ATOM 3371 C CA . GLY B 1 140 ? -11.203 -10.281 -16.688 1 83.38 140 GLY B CA 1
ATOM 3372 C C . GLY B 1 140 ? -9.742 -10.219 -16.312 1 83.38 140 GLY B C 1
ATOM 3373 O O . GLY B 1 140 ? -9.023 -11.219 -16.422 1 83.38 140 GLY B O 1
ATOM 3374 N N . SER B 1 141 ? -9.25 -9.109 -15.891 1 86.62 141 SER B N 1
ATOM 3375 C CA . SER B 1 141 ? -7.867 -8.969 -15.445 1 86.62 141 SER B CA 1
ATOM 3376 C C . SER B 1 141 ? -7.586 -9.828 -14.227 1 86.62 141 SER B C 1
ATOM 3378 O O . SER B 1 141 ? -6.441 -10.234 -13.992 1 86.62 141 SER B O 1
ATOM 3380 N N . VAL B 1 142 ? -8.648 -10.117 -13.5 1 93.31 142 VAL B N 1
ATOM 3381 C CA . VAL B 1 142 ? -8.555 -11.039 -12.375 1 93.31 142 VAL B CA 1
ATOM 3382 C C . VAL B 1 142 ? -9.664 -12.086 -12.469 1 93.31 142 VAL B C 1
ATOM 3384 O O . VAL B 1 142 ? -10.711 -11.836 -13.07 1 93.31 142 VAL B O 1
ATOM 3387 N N . LEU B 1 143 ? -9.375 -13.266 -11.906 1 94.06 143 LEU B N 1
ATOM 3388 C CA . LEU B 1 143 ? -10.336 -14.359 -11.961 1 94.06 143 LEU B CA 1
ATOM 3389 C C . LEU B 1 143 ? -11.18 -14.398 -10.688 1 94.06 143 LEU B C 1
ATOM 3391 O O . LEU B 1 143 ? -12.219 -15.062 -10.648 1 94.06 143 LEU B O 1
ATOM 3395 N N . GLY B 1 144 ? -10.719 -13.742 -9.656 1 95.88 144 GLY B N 1
ATOM 3396 C CA . GLY B 1 144 ? -11.43 -13.602 -8.398 1 95.88 144 GLY B CA 1
ATOM 3397 C C . GLY B 1 144 ? -11.047 -12.352 -7.629 1 95.88 144 GLY B C 1
ATOM 3398 O O . GLY B 1 144 ? -10 -11.758 -7.891 1 95.88 144 GLY B O 1
ATOM 3399 N N . ALA B 1 145 ? -11.945 -12 -6.703 1 97 145 ALA B N 1
ATOM 3400 C CA . ALA B 1 145 ? -11.664 -10.789 -5.941 1 97 145 ALA B CA 1
ATOM 3401 C C . ALA B 1 145 ? -12.352 -10.82 -4.578 1 97 145 ALA B C 1
ATOM 3403 O O . ALA B 1 145 ? -13.492 -11.281 -4.465 1 97 145 ALA B O 1
ATOM 3404 N N . VAL B 1 146 ? -11.625 -10.422 -3.584 1 96.75 146 VAL B N 1
ATOM 3405 C CA . VAL B 1 146 ? -12.242 -9.992 -2.334 1 96.75 146 VAL B CA 1
ATOM 3406 C C . VAL B 1 146 ? -12.641 -8.523 -2.43 1 96.75 146 VAL B C 1
ATOM 3408 O O . VAL B 1 146 ? -11.789 -7.656 -2.631 1 96.75 146 VAL B O 1
ATOM 3411 N N . THR B 1 147 ? -13.969 -8.25 -2.27 1 93.19 147 THR B N 1
ATOM 3412 C CA . THR B 1 147 ? -14.461 -6.902 -2.543 1 93.19 147 THR B CA 1
ATOM 3413 C C . THR B 1 147 ? -15.594 -6.535 -1.586 1 93.19 147 THR B C 1
ATOM 3415 O O . THR B 1 147 ? -16.125 -7.395 -0.88 1 93.19 147 THR B O 1
ATOM 3418 N N . THR B 1 148 ? -15.836 -5.266 -1.521 1 91.81 148 THR B N 1
ATOM 3419 C CA . THR B 1 148 ? -16.953 -4.785 -0.728 1 91.81 148 THR B CA 1
ATOM 3420 C C . THR B 1 148 ? -18.219 -4.703 -1.576 1 91.81 148 THR B C 1
ATOM 3422 O O . THR B 1 148 ? -19.312 -4.441 -1.056 1 91.81 148 THR B O 1
ATOM 3425 N N . LEU B 1 149 ? -18.125 -4.977 -2.816 1 88.88 149 LEU B N 1
ATOM 3426 C CA . LEU B 1 149 ? -19.266 -4.906 -3.711 1 88.88 149 LEU B CA 1
ATOM 3427 C C . LEU B 1 149 ? -20.219 -6.082 -3.477 1 88.88 149 LEU B C 1
ATOM 3429 O O . LEU B 1 149 ? -19.828 -7.238 -3.68 1 88.88 149 LEU B O 1
ATOM 3433 N N . ALA B 1 150 ? -21.406 -5.734 -3.211 1 90.62 150 ALA B N 1
ATOM 3434 C CA . ALA B 1 150 ? -22.391 -6.766 -2.887 1 90.62 150 ALA B CA 1
ATOM 3435 C C . ALA B 1 150 ? -23.078 -7.289 -4.145 1 90.62 150 ALA B C 1
ATOM 3437 O O . ALA B 1 150 ? -23.609 -8.398 -4.152 1 90.62 150 ALA B O 1
ATOM 3438 N N . ASP B 1 151 ? -23.016 -6.461 -5.168 1 91.25 151 ASP B N 1
ATOM 3439 C CA . ASP B 1 151 ? -23.641 -6.879 -6.418 1 91.25 151 ASP B CA 1
ATOM 3440 C C . ASP B 1 151 ? -22.688 -7.727 -7.258 1 91.25 151 ASP B C 1
ATOM 3442 O O . ASP B 1 151 ? -21.578 -7.301 -7.562 1 91.25 151 ASP B O 1
ATOM 3446 N N . PRO B 1 152 ? -23.172 -8.789 -7.672 1 90.25 152 PRO B N 1
ATOM 3447 C CA . PRO B 1 152 ? -22.297 -9.656 -8.469 1 90.25 152 PRO B CA 1
ATOM 3448 C C . PRO B 1 152 ? -21.969 -9.055 -9.828 1 90.25 152 PRO B C 1
ATOM 3450 O O . PRO B 1 152 ? -22.812 -8.422 -10.461 1 90.25 152 PRO B O 1
ATOM 3453 N N . VAL B 1 153 ? -20.75 -9.18 -10.141 1 90.69 153 VAL B N 1
ATOM 3454 C CA . VAL B 1 153 ? -20.359 -8.906 -11.523 1 90.69 153 VAL B CA 1
ATOM 3455 C C . VAL B 1 153 ? -20.938 -9.984 -12.438 1 90.69 153 VAL B C 1
ATOM 3457 O O . VAL B 1 153 ? -20.938 -11.172 -12.094 1 90.69 153 VAL B O 1
ATOM 3460 N N . GLN B 1 154 ? -21.422 -9.586 -13.539 1 89.75 154 GLN B N 1
ATOM 3461 C CA . GLN B 1 154 ? -22.047 -10.539 -14.453 1 89.75 154 GLN B CA 1
ATOM 3462 C C . GLN B 1 154 ? -21.094 -11.68 -14.789 1 89.75 154 GLN B C 1
ATOM 3464 O O . GLN B 1 154 ? -19.938 -11.445 -15.125 1 89.75 154 GLN B O 1
ATOM 3469 N N . GLY B 1 155 ? -21.578 -12.93 -14.688 1 88.81 155 GLY B N 1
ATOM 3470 C CA . GLY B 1 155 ? -20.781 -14.102 -15 1 88.81 155 GLY B CA 1
ATOM 3471 C C . GLY B 1 155 ? -20.031 -14.656 -13.805 1 88.81 155 GLY B C 1
ATOM 3472 O O . GLY B 1 155 ? -19.5 -15.766 -13.852 1 88.81 155 GLY B O 1
ATOM 3473 N N . CYS B 1 156 ? -20.031 -13.898 -12.711 1 93.75 156 CYS B N 1
ATOM 3474 C CA . CYS B 1 156 ? -19.281 -14.305 -11.531 1 93.75 156 CYS B CA 1
ATOM 3475 C C . CYS B 1 156 ? -20.203 -14.906 -10.477 1 93.75 156 CYS B C 1
ATOM 3477 O O . CYS B 1 156 ? -21.391 -14.586 -10.422 1 93.75 156 CYS B O 1
ATOM 3479 N N . ARG B 1 157 ? -19.672 -15.828 -9.719 1 95.44 157 ARG B N 1
ATOM 3480 C CA . ARG B 1 157 ? -20.281 -16.266 -8.469 1 95.44 157 ARG B CA 1
ATOM 3481 C C . ARG B 1 157 ? -19.906 -15.344 -7.32 1 95.44 157 ARG B C 1
ATOM 3483 O O . ARG B 1 157 ? -18.859 -14.703 -7.344 1 95.44 157 ARG B O 1
ATOM 3490 N N . ILE B 1 158 ? -20.812 -15.289 -6.363 1 96.5 158 ILE B N 1
ATOM 3491 C CA . ILE B 1 158 ? -20.562 -14.414 -5.219 1 96.5 158 ILE B CA 1
ATOM 3492 C C . ILE B 1 158 ? -20.797 -15.188 -3.922 1 96.5 158 ILE B C 1
ATOM 3494 O O . ILE B 1 158 ? -21.734 -15.984 -3.822 1 96.5 158 ILE B O 1
ATOM 3498 N N . HIS B 1 159 ? -19.922 -14.984 -2.943 1 97.31 159 HIS B N 1
ATOM 3499 C CA . HIS B 1 159 ? -20.016 -15.523 -1.592 1 97.31 159 HIS B CA 1
ATOM 3500 C C . HIS B 1 159 ? -19.859 -14.422 -0.546 1 97.31 159 HIS B C 1
ATOM 3502 O O . HIS B 1 159 ? -18.891 -13.656 -0.579 1 97.31 159 HIS B O 1
ATOM 3508 N N . ALA B 1 160 ? -20.797 -14.383 0.362 1 97.06 160 ALA B N 1
ATOM 3509 C CA . ALA B 1 160 ? -20.609 -13.508 1.515 1 97.06 160 ALA B CA 1
ATOM 3510 C C . ALA B 1 160 ? -19.531 -14.047 2.445 1 97.06 160 ALA B C 1
ATOM 3512 O O . ALA B 1 160 ? -19.531 -15.234 2.781 1 97.06 160 ALA B O 1
ATOM 3513 N N . LEU B 1 161 ? -18.641 -13.18 2.85 1 97.5 161 LEU B N 1
ATOM 3514 C CA . LEU B 1 161 ? -17.516 -13.633 3.645 1 97.5 161 LEU B CA 1
ATOM 3515 C C . LEU B 1 161 ? -17.688 -13.25 5.109 1 97.5 161 LEU B C 1
ATOM 3517 O O . LEU B 1 161 ? -17.062 -13.844 5.988 1 97.5 161 LEU B O 1
ATOM 3521 N N . GLY B 1 162 ? -18.469 -12.312 5.457 1 97.38 162 GLY B N 1
ATOM 3522 C CA . GLY B 1 162 ? -18.547 -11.633 6.742 1 97.38 162 GLY B CA 1
ATOM 3523 C C . GLY B 1 162 ? -18.141 -10.172 6.672 1 97.38 162 GLY B C 1
ATOM 3524 O O . GLY B 1 162 ? -18.234 -9.555 5.609 1 97.38 162 GLY B O 1
ATOM 3525 N N . SER B 1 163 ? -17.859 -9.625 7.832 1 97.44 163 SER B N 1
ATOM 3526 C CA . SER B 1 163 ? -17.547 -8.195 7.855 1 97.44 163 SER B CA 1
ATOM 3527 C C . SER B 1 163 ? -16.203 -7.938 8.531 1 97.44 163 SER B C 1
ATOM 3529 O O . SER B 1 163 ? -15.875 -8.586 9.531 1 97.44 163 SER B O 1
ATOM 3531 N N . MET B 1 164 ? -15.469 -7.066 7.898 1 95.94 164 MET B N 1
ATOM 3532 C CA . MET B 1 164 ? -14.297 -6.504 8.562 1 95.94 164 MET B CA 1
ATOM 3533 C C . MET B 1 164 ? -14.703 -5.43 9.562 1 95.94 164 MET B C 1
ATOM 3535 O O . MET B 1 164 ? -15.359 -4.453 9.203 1 95.94 164 MET B O 1
ATOM 3539 N N . ARG B 1 165 ? -14.422 -5.613 10.859 1 96.88 165 ARG B N 1
ATOM 3540 C CA . ARG B 1 165 ? -14.734 -4.609 11.867 1 96.88 165 ARG B CA 1
ATOM 3541 C C . ARG B 1 165 ? -13.578 -3.623 12.031 1 96.88 165 ARG B C 1
ATOM 3543 O O . ARG B 1 165 ? -12.43 -4.031 12.227 1 96.88 165 ARG B O 1
ATOM 3550 N N . TYR B 1 166 ? -13.875 -2.379 11.844 1 97.19 166 TYR B N 1
ATOM 3551 C CA . TYR B 1 166 ? -12.969 -1.272 12.148 1 97.19 166 TYR B CA 1
ATOM 3552 C C . TYR B 1 166 ? -13.352 -0.612 13.469 1 97.19 166 TYR B C 1
ATOM 3554 O O . TYR B 1 166 ? -14.531 -0.421 13.766 1 97.19 166 TYR B O 1
ATOM 3562 N N . VAL B 1 167 ? -12.375 -0.301 14.25 1 97.75 167 VAL B N 1
ATOM 3563 C CA . VAL B 1 167 ? -12.625 0.287 15.562 1 97.75 167 VAL B CA 1
ATOM 3564 C C . VAL B 1 167 ? -11.914 1.633 15.672 1 97.75 167 VAL B C 1
ATOM 3566 O O . VAL B 1 167 ? -10.766 1.771 15.25 1 97.75 167 VAL B O 1
ATOM 3569 N N . ALA B 1 168 ? -12.617 2.617 16.141 1 98.25 168 ALA B N 1
ATOM 3570 C CA . ALA B 1 168 ? -12.016 3.918 16.438 1 98.25 168 ALA B CA 1
ATOM 3571 C C . ALA B 1 168 ? -11.156 3.857 17.688 1 98.25 168 ALA B C 1
ATOM 3573 O O . ALA B 1 168 ? -11.672 3.697 18.797 1 98.25 168 ALA B O 1
ATOM 3574 N N . THR B 1 169 ? -9.859 4.051 17.516 1 98.38 169 THR B N 1
ATOM 3575 C CA . THR B 1 169 ? -8.953 3.818 18.641 1 98.38 169 THR B CA 1
ATOM 3576 C C . THR B 1 169 ? -7.938 4.949 18.766 1 98.38 169 THR B C 1
ATOM 3578 O O . THR B 1 169 ? -7.664 5.648 17.781 1 98.38 169 THR B O 1
ATOM 3581 N N . CYS B 1 170 ? -7.453 5.133 19.891 1 98.69 170 CYS B N 1
ATOM 3582 C CA . CYS B 1 170 ? -6.332 6.008 20.219 1 98.69 170 CYS B CA 1
ATOM 3583 C C . CYS B 1 170 ? -5.633 5.543 21.5 1 98.69 170 CYS B C 1
ATOM 3585 O O . CYS B 1 170 ? -6.051 4.566 22.109 1 98.69 170 CYS B O 1
ATOM 3587 N N . THR B 1 171 ? -4.516 6.156 21.828 1 98.75 171 THR B N 1
ATOM 3588 C CA . THR B 1 171 ? -3.855 5.852 23.094 1 98.75 171 THR B CA 1
ATOM 3589 C C . THR B 1 171 ? -4.613 6.469 24.266 1 98.75 171 THR B C 1
ATOM 3591 O O . THR B 1 171 ? -5.328 7.461 24.094 1 98.75 171 THR B O 1
ATOM 3594 N N . PRO B 1 172 ? -4.438 5.895 25.469 1 98.5 172 PRO B N 1
ATOM 3595 C CA . PRO B 1 172 ? -5.059 6.5 26.641 1 98.5 172 PRO B CA 1
ATOM 3596 C C . PRO B 1 172 ? -4.645 7.953 26.844 1 98.5 172 PRO B C 1
ATOM 3598 O O . PRO B 1 172 ? -5.48 8.797 27.188 1 98.5 172 PRO B O 1
ATOM 3601 N N . ALA B 1 173 ? -3.418 8.242 26.656 1 98.38 173 ALA B N 1
ATOM 3602 C CA . ALA B 1 173 ? -2.934 9.609 26.828 1 98.38 173 ALA B CA 1
ATOM 3603 C C . ALA B 1 173 ? -3.611 10.555 25.844 1 98.38 173 ALA B C 1
ATOM 3605 O O . ALA B 1 173 ? -3.994 11.664 26.203 1 98.38 173 ALA B O 1
ATOM 3606 N N . PHE B 1 174 ? -3.699 10.133 24.625 1 98.38 174 PHE B N 1
ATOM 3607 C CA . PHE B 1 174 ? -4.383 10.922 23.609 1 98.38 174 PHE B CA 1
ATOM 3608 C C . PHE B 1 174 ? -5.844 11.141 23.984 1 98.38 174 PHE B C 1
ATOM 3610 O O . PHE B 1 174 ? -6.367 12.25 23.844 1 98.38 174 PHE B O 1
ATOM 3617 N N . HIS B 1 175 ? -6.492 10.102 24.438 1 98.38 175 HIS B N 1
ATOM 3618 C CA . HIS B 1 175 ? -7.887 10.18 24.844 1 98.38 175 HIS B CA 1
ATOM 3619 C C . HIS B 1 175 ? -8.086 11.211 25.938 1 98.38 175 HIS B C 1
ATOM 3621 O O . HIS B 1 175 ? -8.992 12.047 25.859 1 98.38 175 HIS B O 1
ATOM 3627 N N . LYS B 1 176 ? -7.27 11.156 26.906 1 98.06 176 LYS B N 1
ATOM 3628 C CA . LYS B 1 176 ? -7.34 12.094 28.031 1 98.06 176 LYS B CA 1
ATOM 3629 C C . LYS B 1 176 ? -7.133 13.531 27.562 1 98.06 176 LYS B C 1
ATOM 3631 O O . LYS B 1 176 ? -7.777 14.453 28.078 1 98.06 176 LYS B O 1
ATOM 3636 N N . ARG B 1 177 ? -6.34 13.688 26.641 1 97.25 177 ARG B N 1
ATOM 3637 C CA . ARG B 1 177 ? -5.984 15.016 26.156 1 97.25 177 ARG B CA 1
ATOM 3638 C C . ARG B 1 177 ? -7.109 15.617 25.328 1 97.25 177 ARG B C 1
ATOM 3640 O O . ARG B 1 177 ? -7.453 16.797 25.484 1 97.25 177 ARG B O 1
ATOM 3647 N N . TYR B 1 178 ? -7.656 14.859 24.453 1 97.38 178 TYR B N 1
ATOM 3648 C CA . TYR B 1 178 ? -8.523 15.453 23.438 1 97.38 178 TYR B CA 1
ATOM 3649 C C . TYR B 1 178 ? -9.984 15.141 23.734 1 97.38 178 TYR B C 1
ATOM 3651 O O . TYR B 1 178 ? -10.883 15.812 23.219 1 97.38 178 TYR B O 1
ATOM 3659 N N . PHE B 1 179 ? -10.234 14.125 24.578 1 97.25 179 PHE B N 1
ATOM 3660 C CA . PHE B 1 179 ? -11.617 13.695 24.75 1 97.25 179 PHE B CA 1
ATOM 3661 C C . PHE B 1 179 ? -12 13.672 26.219 1 97.25 179 PHE B C 1
ATOM 3663 O O . PHE B 1 179 ? -12.852 12.883 26.641 1 97.25 179 PHE B O 1
ATOM 3670 N N . ALA B 1 180 ? -11.375 14.453 27.016 1 95.62 180 ALA B N 1
ATOM 3671 C CA . ALA B 1 180 ? -11.68 14.562 28.438 1 95.62 180 ALA B CA 1
ATOM 3672 C C . ALA B 1 180 ? -13.133 14.977 28.656 1 95.62 180 ALA B C 1
ATOM 3674 O O . ALA B 1 180 ? -13.758 14.562 29.625 1 95.62 180 ALA B O 1
ATOM 3675 N N . GLN B 1 181 ? -13.648 15.734 27.797 1 95.12 181 GLN B N 1
ATOM 3676 C CA . GLN B 1 181 ? -15.023 16.203 27.906 1 95.12 181 GLN B CA 1
ATOM 3677 C C . GLN B 1 181 ? -15.961 15.352 27.062 1 95.12 181 GLN B C 1
ATOM 3679 O O . GLN B 1 181 ? -17.047 15.797 26.688 1 95.12 181 GLN B O 1
ATOM 3684 N N . GLY B 1 182 ? -15.445 14.203 26.641 1 94.75 182 GLY B N 1
ATOM 3685 C CA . GLY B 1 182 ? -16.266 13.289 25.859 1 94.75 182 GLY B CA 1
ATOM 3686 C C . GLY B 1 182 ? -16 13.383 24.375 1 94.75 182 GLY B C 1
ATOM 3687 O O . GLY B 1 182 ? -15.312 14.297 23.922 1 94.75 182 GLY B O 1
ATOM 3688 N N . VAL B 1 183 ? -16.516 12.43 23.641 1 95.75 183 VAL B N 1
ATOM 3689 C CA . VAL B 1 183 ? -16.422 12.398 22.188 1 95.75 183 VAL B CA 1
ATOM 3690 C C . VAL B 1 183 ? -17.641 13.109 21.594 1 95.75 183 VAL B C 1
ATOM 3692 O O . VAL B 1 183 ? -18.75 12.57 21.578 1 95.75 183 VAL B O 1
ATOM 3695 N N . ASN B 1 184 ? -17.422 14.297 21.109 1 94.12 184 ASN B N 1
ATOM 3696 C CA . ASN B 1 184 ? -18.469 15.141 20.547 1 94.12 184 ASN B CA 1
ATOM 3697 C C . ASN B 1 184 ? -17.953 15.953 19.359 1 94.12 184 ASN B C 1
ATOM 3699 O O . ASN B 1 184 ? -16.797 15.812 18.953 1 94.12 184 ASN B O 1
ATOM 3703 N N . ALA B 1 185 ? -18.781 16.75 18.781 1 92.38 185 ALA B N 1
ATOM 3704 C CA . ALA B 1 185 ? -18.438 17.5 17.578 1 92.38 185 ALA B CA 1
ATOM 3705 C C . ALA B 1 185 ? -17.219 18.375 17.797 1 92.38 185 ALA B C 1
ATOM 3707 O O . ALA B 1 185 ? -16.297 18.406 16.953 1 92.38 185 ALA B O 1
ATOM 3708 N N . GLN B 1 186 ? -17.203 19.031 18.875 1 91.62 186 GLN B N 1
ATOM 3709 C CA . GLN B 1 186 ? -16.125 19.969 19.172 1 91.62 186 GLN B CA 1
ATOM 3710 C C . GLN B 1 186 ? -14.797 19.234 19.359 1 91.62 186 GLN B C 1
ATOM 3712 O O . GLN B 1 186 ? -13.781 19.609 18.781 1 91.62 186 GLN B O 1
ATOM 3717 N N . THR B 1 187 ? -14.836 18.172 20.203 1 94.81 187 THR B N 1
ATOM 3718 C CA . THR B 1 187 ? -13.602 17.453 20.484 1 94.81 187 THR B CA 1
ATOM 3719 C C . THR B 1 187 ? -13.094 16.719 19.25 1 94.81 187 THR B C 1
ATOM 3721 O O . THR B 1 187 ? -11.891 16.641 19.016 1 94.81 187 THR B O 1
ATOM 3724 N N . LEU B 1 188 ? -13.977 16.203 18.406 1 94.88 188 LEU B N 1
ATOM 3725 C CA . LEU B 1 188 ? -13.586 15.523 17.172 1 94.88 188 LEU B CA 1
ATOM 3726 C C . LEU B 1 188 ? -12.961 16.5 16.188 1 94.88 188 LEU B C 1
ATOM 3728 O O . LEU B 1 188 ? -12.055 16.141 15.43 1 94.88 188 LEU B O 1
ATOM 3732 N N . ALA B 1 189 ? -13.406 17.688 16.234 1 90.56 189 ALA B N 1
ATOM 3733 C CA . ALA B 1 189 ? -12.891 18.703 15.32 1 90.56 189 ALA B CA 1
ATOM 3734 C C . ALA B 1 189 ? -11.484 19.141 15.719 1 90.56 189 ALA B C 1
ATOM 3736 O O . ALA B 1 189 ? -10.703 19.578 14.867 1 90.56 189 ALA B O 1
ATOM 3737 N N . GLN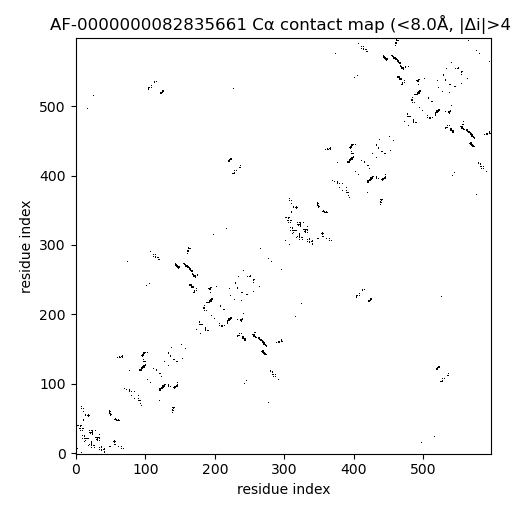 B 1 190 ? -11.195 18.969 16.969 1 91.62 190 GLN B N 1
ATOM 3738 C CA . GLN B 1 190 ? -9.906 19.438 17.469 1 91.62 190 GLN B CA 1
ATOM 3739 C C . GLN B 1 190 ? -8.875 18.312 17.484 1 91.62 190 GLN B C 1
ATOM 3741 O O . GLN B 1 190 ? -7.672 18.578 17.453 1 91.62 190 GLN B O 1
ATOM 3746 N N . ALA B 1 191 ? -9.328 17.094 17.531 1 95.81 191 ALA B N 1
ATOM 3747 C CA . ALA B 1 191 ? -8.438 15.945 17.703 1 95.81 191 ALA B CA 1
ATOM 3748 C C . ALA B 1 191 ? -7.809 15.539 16.375 1 95.81 191 ALA B C 1
ATOM 3750 O O . ALA B 1 191 ? -8.516 15.258 15.398 1 95.81 191 ALA B O 1
ATOM 3751 N N . PRO B 1 192 ? -6.391 15.461 16.328 1 97.12 192 PRO B N 1
ATOM 3752 C CA . PRO B 1 192 ? -5.738 14.945 15.133 1 97.12 192 PRO B CA 1
ATOM 3753 C C . PRO B 1 192 ? -6.234 13.547 14.75 1 97.12 192 PRO B C 1
ATOM 3755 O O . PRO B 1 192 ? -6.484 12.719 15.625 1 97.12 192 PRO B O 1
ATOM 3758 N N . VAL B 1 193 ? -6.41 13.352 13.453 1 97.75 193 VAL B N 1
ATOM 3759 C CA . VAL B 1 193 ? -6.926 12.086 12.938 1 97.75 193 VAL B CA 1
ATOM 3760 C C . VAL B 1 193 ? -5.98 11.539 11.875 1 97.75 193 VAL B C 1
ATOM 3762 O O . VAL B 1 193 ? -5.352 12.305 11.133 1 97.75 193 VAL B O 1
ATOM 3765 N N . LEU B 1 194 ? -5.789 10.211 11.883 1 98.12 194 LEU B N 1
ATOM 3766 C CA . LEU B 1 194 ? -5.066 9.539 10.812 1 98.12 194 LEU B CA 1
ATOM 3767 C C . LEU B 1 194 ? -6.02 9.078 9.719 1 98.12 194 LEU B C 1
ATOM 3769 O O . LEU B 1 194 ? -7.059 8.477 10 1 98.12 194 LEU B O 1
ATOM 3773 N N . VAL B 1 195 ? -5.668 9.406 8.5 1 96.81 195 VAL B N 1
ATOM 3774 C CA . VAL B 1 195 ? -6.453 8.992 7.344 1 96.81 195 VAL B CA 1
ATOM 3775 C C . VAL B 1 195 ? -5.543 8.336 6.309 1 96.81 195 VAL B C 1
ATOM 3777 O O . VAL B 1 195 ? -4.418 8.789 6.086 1 96.81 195 VAL B O 1
ATOM 3780 N N . PHE B 1 196 ? -5.941 7.262 5.75 1 94.56 196 PHE B N 1
ATOM 3781 C CA . PHE B 1 196 ? -5.117 6.457 4.855 1 94.56 196 PHE B CA 1
ATOM 3782 C C . PHE B 1 196 ? -4.848 7.203 3.553 1 94.56 196 PHE B C 1
ATOM 3784 O O . PHE B 1 196 ? -3.693 7.359 3.148 1 94.56 196 PHE B O 1
ATOM 3791 N N . ASN B 1 197 ? -5.91 7.594 2.854 1 90.31 197 ASN B N 1
ATOM 3792 C CA . ASN B 1 197 ? -5.883 8.406 1.642 1 90.31 197 ASN B CA 1
ATOM 3793 C C . ASN B 1 197 ? -7.203 9.133 1.425 1 90.31 197 ASN B C 1
ATOM 3795 O O . ASN B 1 197 ? -8.094 9.086 2.277 1 90.31 197 ASN B O 1
ATOM 3799 N N . ARG B 1 198 ? -7.359 9.836 0.27 1 87.19 198 ARG B N 1
ATOM 3800 C CA . ARG B 1 198 ? -8.5 10.719 0.051 1 87.19 198 ARG B CA 1
ATOM 3801 C C . ARG B 1 198 ? -9.781 9.922 -0.178 1 87.19 198 ARG B C 1
ATOM 3803 O O . ARG B 1 198 ? -10.883 10.461 -0.095 1 87.19 198 ARG B O 1
ATOM 3810 N N . LYS B 1 199 ? -9.633 8.609 -0.392 1 84.12 199 LYS B N 1
ATOM 3811 C CA . LYS B 1 199 ? -10.805 7.758 -0.586 1 84.12 199 LYS B CA 1
ATOM 3812 C C . LYS B 1 199 ? -11.258 7.133 0.731 1 84.12 199 LYS B C 1
ATOM 3814 O O . LYS B 1 199 ? -12.336 6.539 0.806 1 84.12 199 LYS B O 1
ATOM 3819 N N . ASP B 1 200 ? -10.391 7.223 1.68 1 87.81 200 ASP B N 1
ATOM 3820 C CA . ASP B 1 200 ? -10.703 6.672 2.992 1 87.81 200 ASP B CA 1
ATOM 3821 C C . ASP B 1 200 ? -11.734 7.535 3.717 1 87.81 200 ASP B C 1
ATOM 3823 O O . ASP B 1 200 ? -11.422 8.633 4.184 1 87.81 200 ASP B O 1
ATOM 3827 N N . ALA B 1 201 ? -12.945 7.004 3.936 1 89.88 201 ALA B N 1
ATOM 3828 C CA . ALA B 1 201 ? -14.031 7.797 4.504 1 89.88 201 ALA B CA 1
ATOM 3829 C C . ALA B 1 201 ? -14.438 7.27 5.875 1 89.88 201 ALA B C 1
ATOM 3831 O O . ALA B 1 201 ? -15.414 7.734 6.461 1 89.88 201 ALA B O 1
ATOM 3832 N N . LEU B 1 202 ? -13.727 6.383 6.387 1 93.56 202 LEU B N 1
ATOM 3833 C CA . LEU B 1 202 ? -14.148 5.703 7.609 1 93.56 202 LEU B CA 1
ATOM 3834 C C . LEU B 1 202 ? -14.188 6.672 8.781 1 93.56 202 LEU B C 1
ATOM 3836 O O . LEU B 1 202 ? -15.148 6.688 9.547 1 93.56 202 LEU B O 1
ATOM 3840 N N . GLN B 1 203 ? -13.172 7.512 8.906 1 95.62 203 GLN B N 1
ATOM 3841 C CA . GLN B 1 203 ? -13.086 8.445 10.023 1 95.62 203 GLN B CA 1
ATOM 3842 C C . GLN B 1 203 ? -14.172 9.516 9.922 1 95.62 203 GLN B C 1
ATOM 3844 O O . GLN B 1 203 ? -14.82 9.844 10.922 1 95.62 203 GLN B O 1
ATOM 3849 N N . ALA B 1 204 ? -14.305 9.977 8.695 1 92.69 204 ALA B N 1
ATOM 3850 C CA . ALA B 1 204 ? -15.336 10.984 8.469 1 92.69 204 ALA B CA 1
ATOM 3851 C C . ALA B 1 204 ? -16.734 10.43 8.75 1 92.69 204 ALA B C 1
ATOM 3853 O O . ALA B 1 204 ? -17.547 11.086 9.383 1 92.69 204 ALA B O 1
ATOM 3854 N N . ARG B 1 205 ? -17 9.242 8.328 1 92.5 205 ARG B N 1
ATOM 3855 C CA . ARG B 1 205 ? -18.281 8.602 8.578 1 92.5 205 ARG B CA 1
ATOM 3856 C C . ARG B 1 205 ? -18.531 8.43 10.078 1 92.5 205 ARG B C 1
ATOM 3858 O O . ARG B 1 205 ? -19.625 8.688 10.562 1 92.5 205 ARG B O 1
ATOM 3865 N N . PHE B 1 206 ? -17.562 8.031 10.75 1 93.81 206 PHE B N 1
ATOM 3866 C CA . PHE B 1 206 ? -17.656 7.883 12.203 1 93.81 206 PHE B CA 1
ATOM 3867 C C . PHE B 1 206 ? -17.953 9.219 12.859 1 93.81 206 PHE B C 1
ATOM 3869 O O . PHE B 1 206 ? -18.859 9.328 13.695 1 93.81 206 PHE B O 1
ATOM 3876 N N . ALA B 1 207 ? -17.188 10.219 12.453 1 93.62 207 ALA B N 1
ATOM 3877 C CA . ALA B 1 207 ? -17.344 11.555 13.031 1 93.62 207 ALA B CA 1
ATOM 3878 C C . ALA B 1 207 ? -18.75 12.094 12.75 1 93.62 207 ALA B C 1
ATOM 3880 O O . ALA B 1 207 ? -19.375 12.703 13.625 1 93.62 207 ALA B O 1
ATOM 3881 N N . HIS B 1 208 ? -19.234 11.867 11.562 1 91.56 208 HIS B N 1
ATOM 3882 C CA . HIS B 1 208 ? -20.531 12.398 11.156 1 91.56 208 HIS B CA 1
ATOM 3883 C C . HIS B 1 208 ? -21.672 11.742 11.938 1 91.56 208 HIS B C 1
ATOM 3885 O O . HIS B 1 208 ? -22.688 12.375 12.211 1 91.56 208 HIS B O 1
ATOM 3891 N N . LYS B 1 209 ? -21.5 10.516 12.297 1 90.81 209 LYS B N 1
ATOM 3892 C CA . LYS B 1 209 ? -22.5 9.836 13.109 1 90.81 209 LYS B CA 1
ATOM 3893 C C . LYS B 1 209 ? -22.656 10.523 14.461 1 90.81 209 LYS B C 1
ATOM 3895 O O . LYS B 1 209 ? -23.734 10.453 15.07 1 90.81 209 LYS B O 1
ATOM 3900 N N . ILE B 1 210 ? -21.703 11.188 14.875 1 88.81 210 ILE B N 1
ATOM 3901 C CA . ILE B 1 210 ? -21.703 11.797 16.203 1 88.81 210 ILE B CA 1
ATOM 3902 C C . ILE B 1 210 ? -21.984 13.289 16.078 1 88.81 210 ILE B C 1
ATOM 3904 O O . ILE B 1 210 ? -22.656 13.867 16.938 1 88.81 210 ILE B O 1
ATOM 3908 N N . SER B 1 211 ? -21.422 13.875 15.055 1 83.19 211 SER B N 1
ATOM 3909 C CA . SER B 1 211 ? -21.375 15.336 15.031 1 83.19 211 SER B CA 1
ATOM 3910 C C . SER B 1 211 ? -22.359 15.898 14.008 1 83.19 211 SER B C 1
ATOM 3912 O O . SER B 1 211 ? -22.641 17.094 14 1 83.19 211 SER B O 1
ATOM 3914 N N . ASP B 1 212 ? -22.891 15.273 13.023 1 77 212 ASP B N 1
ATOM 3915 C CA . ASP B 1 212 ? -23.719 15.867 11.984 1 77 212 ASP B CA 1
ATOM 3916 C C . ASP B 1 212 ? -24.859 16.688 12.594 1 77 212 ASP B C 1
ATOM 3918 O O . ASP B 1 212 ? -25.453 16.297 13.594 1 77 212 ASP B O 1
ATOM 3922 N N . PRO B 1 213 ? -24.703 17.844 12 1 72.94 213 PRO B N 1
ATOM 3923 C CA . PRO B 1 213 ? -24.188 18.297 10.711 1 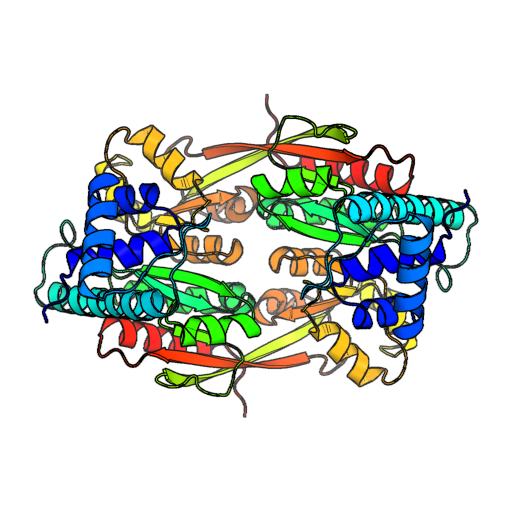72.94 213 PRO B CA 1
ATOM 3924 C C . PRO B 1 213 ? -22.938 19.172 10.859 1 72.94 213 PRO B C 1
ATOM 3926 O O . PRO B 1 213 ? -22.531 19.828 9.898 1 72.94 213 PRO B O 1
ATOM 3929 N N . ALA B 1 214 ? -22.375 19.328 11.961 1 73.75 214 ALA B N 1
ATOM 3930 C CA . ALA B 1 214 ? -21.234 20.219 12.172 1 73.75 214 ALA B CA 1
ATOM 3931 C C . ALA B 1 214 ? -20.094 19.859 11.234 1 73.75 214 ALA B C 1
ATOM 3933 O O . ALA B 1 214 ? -19.875 18.688 10.906 1 73.75 214 ALA B O 1
ATOM 3934 N N . PRO B 1 215 ? -19.453 20.984 10.758 1 78.38 215 PRO B N 1
ATOM 3935 C CA . PRO B 1 215 ? -18.266 20.719 9.93 1 78.38 215 PRO B CA 1
ATOM 3936 C C . PRO B 1 215 ? -17.172 19.969 10.68 1 78.38 215 PRO B C 1
ATOM 3938 O O . PRO B 1 215 ? -16.984 20.172 11.883 1 78.38 215 PRO B O 1
ATOM 3941 N N . TRP B 1 216 ? -16.641 19.031 10.156 1 83.88 216 TRP B N 1
ATOM 3942 C CA . TRP B 1 216 ? -15.531 18.25 10.695 1 83.88 216 TRP B CA 1
ATOM 3943 C C . TRP B 1 216 ? -14.25 18.516 9.898 1 83.88 216 TRP B C 1
ATOM 3945 O O . TRP B 1 216 ? -14.039 17.922 8.844 1 83.88 216 TRP B O 1
ATOM 3955 N N . GLN B 1 217 ? -13.43 19.422 10.398 1 85.44 217 GLN B N 1
ATOM 3956 C CA . GLN B 1 217 ? -12.164 19.781 9.766 1 85.44 217 GLN B CA 1
ATOM 3957 C C . GLN B 1 217 ? -11.008 19.688 10.766 1 85.44 217 GLN B C 1
ATOM 3959 O O . GLN B 1 217 ? -10.383 20.688 11.102 1 85.44 217 GLN B O 1
ATOM 3964 N N . PRO B 1 218 ? -10.68 18.422 11.141 1 91.88 218 PRO B N 1
ATOM 3965 C CA . PRO B 1 218 ? -9.594 18.219 12.102 1 91.88 218 PRO B CA 1
ATOM 3966 C C . PRO B 1 218 ? -8.211 18.281 11.453 1 91.88 218 PRO B C 1
ATOM 3968 O O . PRO B 1 218 ? -8.109 18.297 10.219 1 91.88 218 PRO B O 1
ATOM 3971 N N . PRO B 1 219 ? -7.152 18.484 12.289 1 93.12 219 PRO B N 1
ATOM 3972 C CA . PRO B 1 219 ? -5.832 18.188 11.727 1 93.12 219 PRO B CA 1
ATOM 3973 C C . PRO B 1 219 ? -5.715 16.766 11.211 1 93.12 219 PRO B C 1
ATOM 3975 O O . PRO B 1 219 ? -6.117 15.82 11.898 1 93.12 219 PRO B O 1
ATOM 3978 N N . VAL B 1 220 ? -5.191 16.609 10.016 1 95.19 220 VAL B N 1
ATOM 3979 C CA . VAL B 1 220 ? -5.184 15.281 9.398 1 95.19 220 VAL B CA 1
ATOM 3980 C C . VAL B 1 220 ? -3.746 14.859 9.109 1 95.19 220 VAL B C 1
ATOM 3982 O O . VAL B 1 220 ? -2.961 15.633 8.555 1 95.19 220 VAL B O 1
ATOM 3985 N N . TRP B 1 221 ? -3.414 13.703 9.594 1 97.25 221 TRP B N 1
ATOM 3986 C CA . TRP B 1 221 ? -2.229 12.977 9.156 1 97.25 221 TRP B CA 1
ATOM 3987 C C . TRP B 1 221 ? -2.58 11.969 8.07 1 97.25 221 TRP B C 1
ATOM 3989 O O . TRP B 1 221 ? -3.361 11.047 8.297 1 97.25 221 TRP B O 1
ATOM 3999 N N . TRP B 1 222 ? -2.045 12.164 6.895 1 96.31 222 TRP B N 1
ATOM 4000 C CA . TRP B 1 222 ? -2.246 11.195 5.82 1 96.31 222 TRP B CA 1
ATOM 4001 C C . TRP B 1 222 ? -1.163 10.125 5.844 1 96.31 222 TRP B C 1
ATOM 4003 O O . TRP B 1 222 ? 0.016 10.414 5.633 1 96.31 222 TRP B O 1
ATOM 4013 N N . VAL B 1 223 ? -1.576 8.891 6.109 1 96.56 223 VAL B N 1
ATOM 4014 C CA . VAL B 1 223 ? -0.646 7.793 6.324 1 96.56 223 VAL B CA 1
ATOM 4015 C C . VAL B 1 223 ? -1.049 6.598 5.465 1 96.56 223 VAL B C 1
ATOM 4017 O O . VAL B 1 223 ? -1.776 5.711 5.922 1 96.56 223 VAL B O 1
ATOM 4020 N N . PRO B 1 224 ? -0.458 6.477 4.281 1 93.94 224 PRO B N 1
ATOM 4021 C CA . PRO B 1 224 ? -0.888 5.438 3.344 1 93.94 224 PRO B CA 1
ATOM 4022 C C . PRO B 1 224 ? -0.202 4.094 3.594 1 93.94 224 PRO B C 1
ATOM 4024 O O . PRO B 1 224 ? 0.347 3.494 2.666 1 93.94 224 PRO B O 1
ATOM 4027 N N . SER B 1 225 ? -0.26 3.607 4.777 1 92.06 225 SER B N 1
ATOM 4028 C CA . SER B 1 225 ? 0.246 2.311 5.207 1 92.06 225 SER B CA 1
ATOM 4029 C C . SER B 1 225 ? -0.514 1.798 6.426 1 92.06 225 SER B C 1
ATOM 4031 O O . SER B 1 225 ? -0.647 2.508 7.426 1 92.06 225 SER B O 1
ATOM 4033 N N . THR B 1 226 ? -0.978 0.562 6.312 1 90.69 226 THR B N 1
ATOM 4034 C CA . THR B 1 226 ? -1.725 -0.026 7.418 1 90.69 226 THR B CA 1
ATOM 4035 C C . THR B 1 226 ? -0.829 -0.201 8.641 1 90.69 226 THR B C 1
ATOM 4037 O O . THR B 1 226 ? -1.235 0.106 9.766 1 90.69 226 THR B O 1
ATOM 4040 N N . ARG B 1 227 ? 0.348 -0.663 8.422 1 91.75 227 ARG B N 1
ATOM 4041 C CA . ARG B 1 227 ? 1.282 -0.837 9.531 1 91.75 227 ARG B CA 1
ATOM 4042 C C . ARG B 1 227 ? 1.63 0.504 10.172 1 91.75 227 ARG B C 1
ATOM 4044 O O . ARG B 1 227 ? 1.653 0.626 11.398 1 91.75 227 ARG B O 1
ATOM 4051 N N . ALA B 1 228 ? 1.904 1.43 9.297 1 94.12 228 ALA B N 1
ATOM 4052 C CA . ALA B 1 228 ? 2.219 2.756 9.82 1 94.12 228 ALA B CA 1
ATOM 4053 C C . ALA B 1 228 ? 1.039 3.334 10.594 1 94.12 228 ALA B C 1
ATOM 4055 O O . ALA B 1 228 ? 1.227 4.055 11.578 1 94.12 228 ALA B O 1
ATOM 4056 N N . PHE B 1 229 ? -0.174 3.016 10.141 1 94.81 229 PHE B N 1
ATOM 4057 C CA . PHE B 1 229 ? -1.381 3.436 10.844 1 94.81 229 PHE B CA 1
ATOM 4058 C C . PHE B 1 229 ? -1.359 2.959 12.289 1 94.81 229 PHE B C 1
ATOM 4060 O O . PHE B 1 229 ? -1.576 3.746 13.219 1 94.81 229 PHE B O 1
ATOM 4067 N N . VAL B 1 230 ? -1.153 1.728 12.398 1 96.88 230 VAL B N 1
ATOM 4068 C CA . VAL B 1 230 ? -1.171 1.127 13.727 1 96.88 230 VAL B CA 1
ATOM 4069 C C . VAL B 1 230 ? -0.036 1.705 14.57 1 96.88 230 VAL B C 1
ATOM 4071 O O . VAL B 1 230 ? -0.25 2.115 15.711 1 96.88 230 VAL B O 1
ATOM 4074 N N . GLN B 1 231 ? 1.158 1.839 14.016 1 97 231 GLN B N 1
ATOM 4075 C CA . GLN B 1 231 ? 2.312 2.354 14.742 1 97 231 GLN B CA 1
ATOM 4076 C C . GLN B 1 231 ? 2.109 3.812 15.141 1 97 231 GLN B C 1
ATOM 4078 O O . GLN B 1 231 ? 2.469 4.215 16.25 1 97 231 GLN B O 1
ATOM 4083 N N . ALA B 1 232 ? 1.574 4.551 14.195 1 98.31 232 ALA B N 1
ATOM 4084 C CA . ALA B 1 232 ? 1.312 5.961 14.461 1 98.31 232 ALA B CA 1
ATOM 4085 C C . ALA B 1 232 ? 0.268 6.125 15.562 1 98.31 232 ALA B C 1
ATOM 4087 O O . ALA B 1 232 ? 0.373 7.023 16.406 1 98.31 232 ALA B O 1
ATOM 4088 N N . THR B 1 233 ? -0.763 5.27 15.562 1 98.44 233 THR B N 1
ATOM 4089 C CA . THR B 1 233 ? -1.779 5.293 16.609 1 98.44 233 THR B CA 1
ATOM 4090 C C . THR B 1 233 ? -1.165 4.969 17.969 1 98.44 233 THR B C 1
ATOM 4092 O O . THR B 1 233 ? -1.411 5.676 18.953 1 98.44 233 THR B O 1
ATOM 4095 N N . LEU B 1 234 ? -0.349 3.965 17.984 1 98.44 234 LEU B N 1
ATOM 4096 C CA . LEU B 1 234 ? 0.31 3.537 19.203 1 98.44 234 LEU B CA 1
ATOM 4097 C C . LEU B 1 234 ? 1.245 4.621 19.734 1 98.44 234 LEU B C 1
ATOM 4099 O O . LEU B 1 234 ? 1.455 4.738 20.938 1 98.44 234 LEU B O 1
ATOM 4103 N N . GLY B 1 235 ? 1.771 5.395 18.812 1 98 235 GLY B N 1
ATOM 4104 C CA . GLY B 1 235 ? 2.666 6.48 19.188 1 98 235 GLY B CA 1
ATOM 4105 C C . GLY B 1 235 ? 1.933 7.727 19.625 1 98 235 GLY B C 1
ATOM 4106 O O . GLY B 1 235 ? 2.555 8.688 20.094 1 98 235 GLY B O 1
ATOM 4107 N N . GLY B 1 236 ? 0.631 7.75 19.422 1 98.06 236 GLY B N 1
ATOM 4108 C CA . GLY B 1 236 ? -0.178 8.859 19.891 1 98.06 236 GLY B CA 1
ATOM 4109 C C . GLY B 1 236 ? -0.304 9.984 18.875 1 98.06 236 GLY B C 1
ATOM 4110 O O . GLY B 1 236 ? -0.596 11.125 19.25 1 98.06 236 GLY B O 1
ATOM 4111 N N . LEU B 1 237 ? -0.014 9.703 17.641 1 98 237 LEU B N 1
ATOM 4112 C CA . LEU B 1 237 ? -0.089 10.734 16.609 1 98 237 LEU B CA 1
ATOM 4113 C C . LEU B 1 237 ? -1.529 11.188 16.406 1 98 237 LEU B C 1
ATOM 4115 O O . LEU B 1 237 ? -1.772 12.328 15.992 1 98 237 LEU B O 1
ATOM 4119 N N . GLY B 1 238 ? -2.471 10.32 16.609 1 98.31 238 GLY B N 1
ATOM 4120 C CA . GLY B 1 238 ? -3.881 10.617 16.422 1 98.31 238 GLY B CA 1
ATOM 4121 C C . GLY B 1 238 ? -4.781 9.422 16.672 1 98.31 238 GLY B C 1
ATOM 4122 O O . GLY B 1 238 ? -4.309 8.359 17.094 1 98.31 238 GLY B O 1
ATOM 4123 N N . TRP B 1 239 ? -6.109 9.688 16.547 1 98.44 239 TRP B N 1
ATOM 4124 C CA . TRP B 1 239 ? -7.07 8.594 16.531 1 98.44 239 TRP B CA 1
ATOM 4125 C C . TRP B 1 239 ? -7.375 8.172 15.094 1 98.44 239 TRP B C 1
ATOM 4127 O O . TRP B 1 239 ? -7.086 8.906 14.148 1 98.44 239 TRP B O 1
ATOM 4137 N N . THR B 1 240 ? -7.848 6.996 14.891 1 98.12 240 THR B N 1
ATOM 4138 C CA . THR B 1 240 ? -8.242 6.531 13.57 1 98.12 240 THR B CA 1
ATOM 4139 C C . THR B 1 240 ? -9.133 5.301 13.672 1 98.12 240 THR B C 1
ATOM 4141 O O . THR B 1 240 ? -9.461 4.855 14.773 1 98.12 240 THR B O 1
ATOM 4144 N N . MET B 1 241 ? -9.656 4.879 12.578 1 97.25 241 MET B N 1
ATOM 4145 C CA . MET B 1 241 ? -10.359 3.611 12.438 1 97.25 241 MET B CA 1
ATOM 4146 C C . MET B 1 241 ? -9.414 2.5 12.008 1 97.25 241 MET B C 1
ATOM 4148 O O . MET B 1 241 ? -9.016 2.434 10.844 1 97.25 241 MET B O 1
ATOM 4152 N N . ASN B 1 242 ? -9.023 1.591 12.93 1 97.31 242 ASN B N 1
ATOM 4153 C CA . ASN B 1 242 ? -8.148 0.469 12.625 1 97.31 242 ASN B CA 1
ATOM 4154 C C . ASN B 1 242 ? -8.93 -0.829 12.453 1 97.31 242 ASN B C 1
ATOM 4156 O O . ASN B 1 242 ? -9.906 -1.07 13.164 1 97.31 242 ASN B O 1
ATOM 4160 N N . PRO B 1 243 ? -8.469 -1.687 11.461 1 96.31 243 PRO B N 1
ATOM 4161 C CA . PRO B 1 243 ? -9.008 -3.047 11.5 1 96.31 243 PRO B CA 1
ATOM 4162 C C . PRO B 1 243 ? -8.773 -3.738 12.836 1 96.31 243 PRO B C 1
ATOM 4164 O O . PRO B 1 243 ? -7.641 -3.785 13.32 1 96.31 243 PRO B O 1
ATOM 4167 N N . LEU B 1 244 ? -9.812 -4.316 13.406 1 96.88 244 LEU B N 1
ATOM 4168 C CA . LEU B 1 244 ? -9.781 -4.875 14.758 1 96.88 244 LEU B CA 1
ATOM 4169 C C . LEU B 1 244 ? -8.695 -5.938 14.875 1 96.88 244 LEU B C 1
ATOM 4171 O O . LEU B 1 244 ? -7.93 -5.941 15.844 1 96.88 244 LEU B O 1
ATOM 4175 N N . PRO B 1 245 ? -8.5 -6.84 13.875 1 95.5 245 PRO B N 1
ATOM 4176 C CA . PRO B 1 245 ? -7.496 -7.895 14.047 1 95.5 245 PRO B CA 1
ATOM 4177 C C . PRO B 1 245 ? -6.086 -7.344 14.242 1 95.5 245 PRO B C 1
ATOM 4179 O O . PRO B 1 245 ? -5.238 -8.008 14.844 1 95.5 245 PRO B O 1
ATOM 4182 N N . LEU B 1 246 ? -5.812 -6.156 13.828 1 96.5 246 LEU B N 1
ATOM 4183 C CA . LEU B 1 246 ? -4.465 -5.605 13.883 1 96.5 246 LEU B CA 1
ATOM 4184 C C . LEU B 1 246 ? -4.211 -4.934 15.227 1 96.5 246 LEU B C 1
ATOM 4186 O O . LEU B 1 246 ? -3.062 -4.656 15.586 1 96.5 246 LEU B O 1
ATOM 4190 N N . VAL B 1 247 ? -5.277 -4.621 15.953 1 97.69 247 VAL B N 1
ATOM 4191 C CA . VAL B 1 247 ? -5.055 -3.82 17.156 1 97.69 247 VAL B CA 1
ATOM 4192 C C . VAL B 1 247 ? -5.668 -4.523 18.359 1 97.69 247 VAL B C 1
ATOM 4194 O O . VAL B 1 247 ? -5.645 -3.99 19.469 1 97.69 247 VAL B O 1
ATOM 4197 N N . GLN B 1 248 ? -6.25 -5.727 18.188 1 97.31 248 GLN B N 1
ATOM 4198 C CA . GLN B 1 248 ? -6.906 -6.449 19.266 1 97.31 248 GLN B CA 1
ATOM 4199 C C . GLN B 1 248 ? -5.965 -6.629 20.453 1 97.31 248 GLN B C 1
ATOM 4201 O O . GLN B 1 248 ? -6.348 -6.371 21.594 1 97.31 248 GLN B O 1
ATOM 4206 N N . GLU B 1 249 ? -4.762 -7.039 20.234 1 97.19 249 GLU B N 1
ATOM 4207 C CA . GLU B 1 249 ? -3.797 -7.27 21.297 1 97.19 249 GLU B CA 1
ATOM 4208 C C . GLU B 1 249 ? -3.484 -5.977 22.047 1 97.19 249 GLU B C 1
ATOM 4210 O O . GLU B 1 249 ? -3.256 -5.992 23.266 1 97.19 249 GLU B O 1
ATOM 4215 N N . HIS B 1 250 ? -3.43 -4.879 21.312 1 98.31 250 HIS B N 1
ATOM 4216 C CA . HIS B 1 250 ? -3.131 -3.588 21.922 1 98.31 250 HIS B CA 1
ATOM 4217 C C . HIS B 1 250 ? -4.305 -3.088 22.75 1 98.31 250 HIS B C 1
ATOM 4219 O O . HIS B 1 250 ? -4.109 -2.42 23.766 1 98.31 250 HIS B O 1
ATOM 4225 N N . LEU B 1 251 ? -5.516 -3.432 22.312 1 98.06 251 LEU B N 1
ATOM 4226 C CA . LEU B 1 251 ? -6.699 -3.119 23.109 1 98.06 251 LEU B CA 1
ATOM 4227 C C . LEU B 1 251 ? -6.727 -3.941 24.391 1 98.06 251 LEU B C 1
ATOM 4229 O O . LEU B 1 251 ? -6.969 -3.402 25.469 1 98.06 251 LEU B O 1
ATOM 4233 N N . ASP B 1 252 ? -6.434 -5.184 24.25 1 98.25 252 ASP B N 1
ATOM 4234 C CA . ASP B 1 252 ? -6.422 -6.09 25.391 1 98.25 252 ASP B CA 1
ATOM 4235 C C . ASP B 1 252 ? -5.379 -5.66 26.422 1 98.25 252 ASP B C 1
ATOM 4237 O O . ASP B 1 252 ? -5.609 -5.762 27.625 1 98.25 252 ASP B O 1
ATOM 4241 N N . ALA B 1 253 ? -4.273 -5.141 25.953 1 98.31 253 ALA B N 1
ATOM 4242 C CA . ALA B 1 253 ? -3.156 -4.762 26.812 1 98.31 253 ALA B CA 1
ATOM 4243 C C . ALA B 1 253 ? -3.322 -3.334 27.328 1 98.31 253 ALA B C 1
ATOM 4245 O O . ALA B 1 253 ? -2.529 -2.867 28.156 1 98.31 253 ALA B O 1
ATOM 4246 N N . GLY B 1 254 ? -4.25 -2.631 26.812 1 98.12 254 GLY B N 1
ATOM 4247 C CA . GLY B 1 254 ? -4.531 -1.277 27.266 1 98.12 254 GLY B CA 1
ATOM 4248 C C . GLY B 1 254 ? -3.65 -0.233 26.609 1 98.12 254 GLY B C 1
ATOM 4249 O O . GLY B 1 254 ? -3.645 0.93 27.016 1 98.12 254 GLY B O 1
ATOM 4250 N N . HIS B 1 255 ? -2.896 -0.657 25.609 1 98.56 255 HIS B N 1
ATOM 4251 C CA . HIS B 1 255 ? -2.078 0.3 24.875 1 98.56 255 HIS B CA 1
ATOM 4252 C C . HIS B 1 255 ? -2.939 1.216 24.016 1 98.56 255 HIS B C 1
ATOM 4254 O O . HIS B 1 255 ? -2.553 2.35 23.719 1 98.56 255 HIS B O 1
ATOM 4260 N N . LEU B 1 256 ? -4.066 0.703 23.547 1 98.56 256 LEU B N 1
ATOM 4261 C CA . LEU B 1 256 ? -5.094 1.461 22.828 1 98.56 256 LEU B CA 1
ATOM 4262 C C . LEU B 1 256 ? -6.438 1.352 23.547 1 98.56 256 LEU B C 1
ATOM 4264 O O . LEU B 1 256 ? -6.688 0.381 24.266 1 98.56 256 LEU B O 1
ATOM 4268 N N . VAL B 1 257 ? -7.266 2.33 23.375 1 98.38 257 VAL B N 1
ATOM 4269 C CA . VAL B 1 257 ? -8.633 2.322 23.891 1 98.38 257 VAL B CA 1
ATOM 4270 C C . VAL B 1 257 ? -9.602 2.773 22.812 1 98.38 257 VAL B C 1
ATOM 4272 O O . VAL B 1 257 ? -9.203 3.477 21.875 1 98.38 257 VAL B O 1
ATOM 4275 N N . LEU B 1 258 ? -10.852 2.32 22.922 1 98.12 258 LEU B N 1
ATOM 4276 C CA . LEU B 1 258 ? -11.898 2.832 22.047 1 98.12 258 LEU B CA 1
ATOM 4277 C C . LEU B 1 258 ? -12.211 4.293 22.359 1 98.12 258 LEU B C 1
ATOM 4279 O O . LEU B 1 258 ? -12.188 4.699 23.516 1 98.12 258 LEU B O 1
ATOM 4283 N N . LEU B 1 259 ? -12.492 5.066 21.344 1 97.62 259 LEU B N 1
ATOM 4284 C CA . LEU B 1 259 ? -12.844 6.465 21.562 1 97.62 259 LEU B CA 1
ATOM 4285 C C . LEU B 1 259 ? -14.07 6.586 22.469 1 97.62 259 LEU B C 1
ATOM 4287 O O . LEU B 1 259 ? -14.172 7.531 23.25 1 97.62 259 LEU B O 1
ATOM 4291 N N . ARG B 1 260 ? -14.984 5.691 22.234 1 93.69 260 ARG B N 1
ATOM 4292 C CA . ARG B 1 260 ? -16.219 5.594 23.016 1 93.69 260 ARG B CA 1
ATOM 4293 C C . ARG B 1 260 ? -16.812 4.191 22.922 1 93.69 260 ARG B C 1
ATOM 4295 O O . ARG B 1 260 ? -16.281 3.33 22.219 1 93.69 260 ARG B O 1
ATOM 4302 N N . GLY B 1 261 ? -17.844 4.004 23.688 1 88.94 261 GLY B N 1
ATOM 4303 C CA . GLY B 1 261 ? -18.516 2.721 23.578 1 88.94 261 GLY B CA 1
ATOM 4304 C C . GLY B 1 261 ? -19.047 2.441 22.188 1 88.94 261 GLY B C 1
ATOM 4305 O O . GLY B 1 261 ? -19.547 3.348 21.516 1 88.94 261 GLY B O 1
ATOM 4306 N N . ARG B 1 262 ? -18.922 1.261 21.672 1 86.44 262 ARG B N 1
ATOM 4307 C CA . ARG B 1 262 ? -19.422 0.769 20.391 1 86.44 262 ARG B CA 1
ATOM 4308 C C . ARG B 1 262 ? -18.891 1.621 19.234 1 86.44 262 ARG B C 1
ATOM 4310 O O . ARG B 1 262 ? -19.641 1.936 18.297 1 86.44 262 ARG B O 1
ATOM 4317 N N . ALA B 1 263 ? -17.703 2.07 19.375 1 93.12 263 ALA B N 1
ATOM 4318 C CA . ALA B 1 263 ? -17.078 2.891 18.328 1 93.12 263 ALA B CA 1
ATOM 4319 C C . ALA B 1 263 ? -16.453 2.021 17.25 1 93.12 263 ALA B C 1
ATOM 4321 O O . ALA B 1 263 ? -15.234 1.975 17.109 1 93.12 263 ALA B O 1
ATOM 4322 N N . TRP B 1 264 ? -17.344 1.284 16.516 1 93.62 264 TRP B N 1
ATOM 4323 C CA . TRP B 1 264 ? -16.828 0.442 15.43 1 93.62 264 TRP B CA 1
ATOM 4324 C C . TRP B 1 264 ? -17.75 0.493 14.219 1 93.62 264 TRP B C 1
ATOM 4326 O O . TRP B 1 264 ? -18.875 0.998 14.305 1 93.62 264 TRP B O 1
ATOM 4336 N N . GLU B 1 265 ? -17.203 0.189 13.141 1 94.69 265 GLU B N 1
ATOM 4337 C CA . GLU B 1 265 ? -17.922 0.016 11.875 1 94.69 265 GLU B CA 1
ATOM 4338 C C . GLU B 1 265 ? -17.594 -1.337 11.242 1 94.69 265 GLU B C 1
ATOM 4340 O O . GLU B 1 265 ? -16.438 -1.752 11.203 1 94.69 265 GLU B O 1
ATOM 4345 N N . ASP B 1 266 ? -18.625 -2.053 10.82 1 95 266 ASP B N 1
ATOM 4346 C CA . ASP B 1 266 ? -18.469 -3.328 10.125 1 95 266 ASP B CA 1
ATOM 4347 C C . ASP B 1 266 ? -18.656 -3.164 8.617 1 95 266 ASP B C 1
ATOM 4349 O O . ASP B 1 266 ? -19.688 -2.66 8.172 1 95 266 ASP B O 1
ATOM 4353 N N . VAL B 1 267 ? -17.656 -3.545 7.883 1 94.44 267 VAL B N 1
ATOM 4354 C CA . VAL B 1 267 ? -17.719 -3.445 6.43 1 94.44 267 VAL B CA 1
ATOM 4355 C C . VAL B 1 267 ? -17.859 -4.84 5.82 1 94.44 267 VAL B C 1
ATOM 4357 O O . VAL B 1 267 ? -16.953 -5.66 5.91 1 94.44 267 VAL B O 1
ATOM 4360 N N . PRO B 1 268 ? -18.984 -5.082 5.203 1 95.5 268 PRO B N 1
ATOM 4361 C CA . PRO B 1 268 ? -19.172 -6.402 4.605 1 95.5 268 PRO B CA 1
ATOM 4362 C C . PRO B 1 268 ? -18.203 -6.684 3.461 1 95.5 268 PRO B C 1
ATOM 4364 O O . PRO B 1 268 ? -17.891 -5.781 2.684 1 95.5 268 PRO B O 1
ATOM 4367 N N . LEU B 1 269 ? -17.766 -7.93 3.371 1 95.94 269 LEU B N 1
ATOM 4368 C CA . LEU B 1 269 ? -16.859 -8.375 2.311 1 95.94 269 LEU B CA 1
ATOM 4369 C C . LEU B 1 269 ? -17.484 -9.523 1.525 1 95.94 269 LEU B C 1
ATOM 4371 O O . LEU B 1 269 ? -18.25 -10.32 2.076 1 95.94 269 LEU B O 1
ATOM 4375 N N . TYR B 1 270 ? -17.078 -9.641 0.303 1 96.56 270 TYR B N 1
ATOM 4376 C CA . TYR B 1 270 ? -17.562 -10.68 -0.593 1 96.56 270 TYR B CA 1
ATOM 4377 C C . TYR B 1 270 ? -16.406 -11.273 -1.408 1 96.56 270 TYR B C 1
ATOM 4379 O O . TYR B 1 270 ? -15.461 -10.57 -1.751 1 96.56 270 TYR B O 1
ATOM 4387 N N . TRP B 1 271 ? -16.547 -12.523 -1.688 1 97.38 271 TRP B N 1
ATOM 4388 C CA . TRP B 1 271 ? -15.695 -13.203 -2.662 1 97.38 271 TRP B CA 1
ATOM 4389 C C . TRP B 1 271 ? -16.438 -13.422 -3.975 1 97.38 271 TRP B C 1
ATOM 4391 O O . TRP B 1 271 ? -17.484 -14.07 -4 1 97.38 271 TRP B O 1
ATOM 4401 N N . GLN B 1 272 ? -15.977 -12.797 -4.969 1 96.81 272 GLN B N 1
ATOM 4402 C CA . GLN B 1 272 ? -16.547 -13 -6.301 1 96.81 272 GLN B CA 1
ATOM 4403 C C . GLN B 1 272 ? -15.523 -13.625 -7.242 1 96.81 272 GLN B C 1
ATOM 4405 O O . GLN B 1 272 ? -14.336 -13.273 -7.211 1 96.81 272 GLN B O 1
ATOM 4410 N N . HIS B 1 273 ? -15.898 -14.578 -8.008 1 95.88 273 HIS B N 1
ATOM 4411 C CA . HIS B 1 273 ? -14.961 -15.219 -8.922 1 95.88 273 HIS B CA 1
ATOM 4412 C C . HIS B 1 273 ? -15.672 -15.766 -10.148 1 95.88 273 HIS B C 1
ATOM 4414 O O . HIS B 1 273 ? -16.859 -16.109 -10.086 1 95.88 273 HIS B O 1
ATOM 4420 N N . TRP B 1 274 ? -14.961 -15.867 -11.234 1 91.81 274 TRP B N 1
ATOM 4421 C CA . TRP B 1 274 ? -15.477 -16.438 -12.477 1 91.81 274 TRP B CA 1
ATOM 4422 C C . TRP B 1 274 ? -15.773 -17.922 -12.312 1 91.81 274 TRP B C 1
ATOM 4424 O O . TRP B 1 274 ? -15.133 -18.609 -11.508 1 91.81 274 TRP B O 1
ATOM 4434 N N . ARG B 1 275 ? -16.75 -18.375 -13.117 1 88.94 275 ARG B N 1
ATOM 4435 C CA . ARG B 1 275 ? -17.125 -19.781 -13.102 1 88.94 275 ARG B CA 1
ATOM 4436 C C . ARG B 1 275 ? -16.203 -20.609 -13.984 1 88.94 275 ARG B C 1
ATOM 4438 O O . ARG B 1 275 ? -16.469 -20.781 -15.18 1 88.94 275 ARG B O 1
ATOM 4445 N N . VAL B 1 276 ? -15.031 -20.844 -13.438 1 84.75 276 VAL B N 1
ATOM 4446 C CA . VAL B 1 276 ? -14.094 -21.719 -14.141 1 84.75 276 VAL B CA 1
ATOM 4447 C C . VAL B 1 276 ? -14.148 -23.125 -13.531 1 84.75 276 VAL B C 1
ATOM 4449 O O . VAL B 1 276 ? -14.031 -23.281 -12.32 1 84.75 276 VAL B O 1
ATOM 4452 N N . ASN B 1 277 ? -14.477 -24.109 -14.258 1 84.5 277 ASN B N 1
ATOM 4453 C CA . ASN B 1 277 ? -14.492 -25.484 -13.758 1 84.5 277 ASN B CA 1
ATOM 4454 C C . ASN B 1 277 ? -13.078 -26.031 -13.555 1 84.5 277 ASN B C 1
ATOM 4456 O O . ASN B 1 277 ? -12.641 -26.922 -14.281 1 84.5 277 ASN B O 1
ATOM 4460 N N . SER B 1 278 ? -12.375 -25.422 -12.641 1 90.31 278 SER B N 1
ATOM 4461 C CA . SER B 1 278 ? -10.992 -25.75 -12.32 1 90.31 278 SER B CA 1
ATOM 4462 C C . SER B 1 278 ? -10.844 -26.172 -10.859 1 90.31 278 SER B C 1
ATOM 4464 O O . SER B 1 278 ? -11.438 -25.562 -9.977 1 90.31 278 SER B O 1
ATOM 4466 N N . GLU B 1 279 ? -10.078 -27.234 -10.648 1 91.25 279 GLU B N 1
ATOM 4467 C CA . GLU B 1 279 ? -9.773 -27.688 -9.297 1 91.25 279 GLU B CA 1
ATOM 4468 C C . GLU B 1 279 ? -9.039 -26.609 -8.5 1 91.25 279 GLU B C 1
ATOM 4470 O O . GLU B 1 279 ? -9.266 -26.453 -7.301 1 91.25 279 GLU B O 1
ATOM 4475 N N . ALA B 1 280 ? -8.211 -25.922 -9.148 1 92.25 280 ALA B N 1
ATOM 4476 C CA . ALA B 1 280 ? -7.449 -24.859 -8.5 1 92.25 280 ALA B CA 1
ATOM 4477 C C . ALA B 1 280 ? -8.367 -23.75 -8.016 1 92.25 280 ALA B C 1
ATOM 4479 O O . ALA B 1 280 ? -8.211 -23.25 -6.898 1 92.25 280 ALA B O 1
ATOM 4480 N N . MET B 1 281 ? -9.344 -23.375 -8.82 1 94.31 281 MET B N 1
ATOM 4481 C CA . MET B 1 281 ? -10.281 -22.328 -8.445 1 94.31 281 MET B CA 1
ATOM 4482 C C . MET B 1 281 ? -11.172 -22.781 -7.293 1 94.31 281 MET B C 1
ATOM 4484 O O . MET B 1 281 ? -11.5 -21.984 -6.406 1 94.31 281 MET B O 1
ATOM 4488 N N . GLU B 1 282 ? -11.539 -23.984 -7.371 1 95.56 282 GLU B N 1
ATOM 4489 C CA . GLU B 1 282 ? -12.32 -24.547 -6.27 1 95.56 282 GLU B CA 1
ATOM 4490 C C . GLU B 1 282 ? -11.531 -24.531 -4.965 1 95.56 282 GLU B C 1
ATOM 4492 O O . GLU B 1 282 ? -12.055 -24.141 -3.918 1 95.56 282 GLU B O 1
ATOM 4497 N N . ALA B 1 283 ? -10.312 -24.969 -5.086 1 96.5 283 ALA B N 1
ATOM 4498 C CA . ALA B 1 283 ? -9.438 -24.969 -3.912 1 96.5 283 ALA B CA 1
ATOM 4499 C C . ALA B 1 283 ? -9.258 -23.547 -3.361 1 96.5 283 ALA B C 1
ATOM 4501 O O . ALA B 1 283 ? -9.258 -23.344 -2.145 1 96.5 283 ALA B O 1
ATOM 4502 N N . LEU B 1 284 ? -9.117 -22.578 -4.242 1 97.75 284 LEU B N 1
ATOM 4503 C CA . LEU B 1 284 ? -8.961 -21.188 -3.826 1 97.75 284 LEU B CA 1
ATOM 4504 C C . LEU B 1 284 ? -10.219 -20.688 -3.125 1 97.75 284 LEU B C 1
ATOM 4506 O O . LEU B 1 284 ? -10.141 -20.078 -2.053 1 97.75 284 LEU B O 1
ATOM 4510 N N . THR B 1 285 ? -11.336 -21 -3.689 1 98.12 285 THR B N 1
ATOM 4511 C CA . THR B 1 285 ? -12.602 -20.578 -3.1 1 98.12 285 THR B CA 1
ATOM 4512 C C . THR B 1 285 ? -12.781 -21.188 -1.71 1 98.12 285 THR B C 1
ATOM 4514 O O . THR B 1 285 ? -13.125 -20.469 -0.76 1 98.12 285 THR B O 1
ATOM 4517 N N . ASP B 1 286 ? -12.508 -22.422 -1.605 1 98.25 286 ASP B N 1
ATOM 4518 C CA . ASP B 1 286 ? -12.609 -23.094 -0.314 1 98.25 286 ASP B CA 1
ATOM 4519 C C . ASP B 1 286 ? -11.672 -22.453 0.712 1 98.25 286 ASP B C 1
ATOM 4521 O O . ASP B 1 286 ? -12.047 -22.266 1.871 1 98.25 286 ASP B O 1
ATOM 4525 N N . SER B 1 287 ? -10.492 -22.188 0.294 1 98.69 287 SER B N 1
ATOM 4526 C CA . SER B 1 287 ? -9.5 -21.578 1.174 1 98.69 287 SER B CA 1
ATOM 4527 C C . SER B 1 287 ? -9.938 -20.203 1.636 1 98.69 287 SER B C 1
ATOM 4529 O O . SER B 1 287 ? -9.789 -19.844 2.809 1 98.69 287 SER B O 1
ATOM 4531 N N . VAL B 1 288 ? -10.484 -19.391 0.7 1 98.62 288 VAL B N 1
ATOM 4532 C CA . VAL B 1 288 ? -10.961 -18.047 1.016 1 98.62 288 VAL B CA 1
ATOM 4533 C C . VAL B 1 288 ? -12.109 -18.125 2.02 1 98.62 288 VAL B C 1
ATOM 4535 O O . VAL B 1 288 ? -12.109 -17.422 3.033 1 98.62 288 VAL B O 1
ATOM 4538 N N . LEU B 1 289 ? -13.039 -19.016 1.76 1 98.38 289 LEU B N 1
ATOM 4539 C CA . LEU B 1 289 ? -14.195 -19.156 2.639 1 98.38 289 LEU B CA 1
ATOM 4540 C C . LEU B 1 289 ? -13.766 -19.641 4.023 1 98.38 289 LEU B C 1
ATOM 4542 O O . LEU B 1 289 ? -14.281 -19.172 5.035 1 98.38 289 LEU B O 1
ATOM 4546 N N . SER B 1 290 ? -12.875 -20.5 4.055 1 98.25 290 SER B N 1
ATOM 4547 C CA . SER B 1 290 ? -12.383 -21.031 5.32 1 98.25 290 SER B CA 1
ATOM 4548 C C . SER B 1 290 ? -11.672 -19.938 6.129 1 98.25 290 SER B C 1
ATOM 4550 O O . SER B 1 290 ? -11.953 -19.766 7.316 1 98.25 290 SER B O 1
ATOM 4552 N N . ALA B 1 291 ? -10.75 -19.203 5.539 1 98.19 291 ALA B N 1
ATOM 4553 C CA . ALA B 1 291 ? -9.977 -18.172 6.223 1 98.19 291 ALA B CA 1
ATOM 4554 C C . ALA B 1 291 ? -10.883 -17.047 6.695 1 98.19 291 ALA B C 1
ATOM 4556 O O . ALA B 1 291 ? -10.641 -16.438 7.746 1 98.19 291 ALA B O 1
ATOM 4557 N N . ALA B 1 292 ? -11.898 -16.766 5.914 1 97.62 292 ALA B N 1
ATOM 4558 C CA . ALA B 1 292 ? -12.797 -15.648 6.191 1 97.62 292 ALA B CA 1
ATOM 4559 C C . ALA B 1 292 ? -13.609 -15.906 7.457 1 97.62 292 ALA B C 1
ATOM 4561 O O . ALA B 1 292 ? -14.266 -15 7.973 1 97.62 292 ALA B O 1
ATOM 4562 N N . ARG B 1 293 ? -13.586 -17.062 8.047 1 95.5 293 ARG B N 1
ATOM 4563 C CA . ARG B 1 293 ? -14.32 -17.391 9.258 1 95.5 293 ARG B CA 1
ATOM 4564 C C . ARG B 1 293 ? -13.844 -16.547 10.438 1 95.5 293 ARG B C 1
ATOM 4566 O O . ARG B 1 293 ? -14.523 -16.453 11.453 1 95.5 293 ARG B O 1
ATOM 4573 N N . SER B 1 294 ? -12.719 -15.945 10.297 1 93.19 294 SER B N 1
ATOM 4574 C CA . SER B 1 294 ? -12.18 -15.07 11.344 1 93.19 294 SER B CA 1
ATOM 4575 C C . SER B 1 294 ? -12.883 -13.719 11.344 1 93.19 294 SER B C 1
ATOM 4577 O O . SER B 1 294 ? -12.758 -12.953 12.305 1 93.19 294 SER B O 1
ATOM 4579 N N . LEU B 1 295 ? -13.617 -13.422 10.25 1 94.44 295 LEU B N 1
ATOM 4580 C CA . LEU B 1 295 ? -14.336 -12.156 10.133 1 94.44 295 LEU B CA 1
ATOM 4581 C C . LEU B 1 295 ? -15.586 -12.164 11 1 94.44 295 LEU B C 1
ATOM 4583 O O . LEU B 1 295 ? -16.031 -13.227 11.445 1 94.44 295 LEU B O 1
ATOM 4587 N N . VAL B 1 296 ? -16.094 -10.93 11.234 1 90.12 296 VAL B N 1
ATOM 4588 C CA . VAL B 1 296 ? -17.312 -10.789 12.031 1 90.12 296 VAL B CA 1
ATOM 4589 C C . VAL B 1 296 ? -18.516 -11.312 11.25 1 90.12 296 VAL B C 1
ATOM 4591 O O . VAL B 1 296 ? -18.688 -10.977 10.078 1 90.12 296 VAL B O 1
ATOM 4594 N N . ARG B 1 297 ? -19.266 -12.203 11.914 1 84.62 297 ARG B N 1
ATOM 4595 C CA . ARG B 1 297 ? -20.438 -12.766 11.25 1 84.62 297 ARG B CA 1
ATOM 4596 C C . ARG B 1 297 ? -21.703 -12.008 11.641 1 84.62 297 ARG B C 1
ATOM 4598 O O . ARG B 1 297 ? -21.812 -11.469 12.742 1 84.62 297 ARG B O 1
ATOM 4605 N N . ARG B 1 298 ? -22.375 -11.648 10.594 1 66.62 298 ARG B N 1
ATOM 4606 C CA . ARG B 1 298 ? -23.672 -11.07 10.922 1 66.62 298 ARG B CA 1
ATOM 4607 C C . ARG B 1 298 ? -24.516 -12.039 11.742 1 66.62 298 ARG B C 1
ATOM 4609 O O . ARG B 1 298 ? -24.594 -13.227 11.422 1 66.62 298 ARG B O 1
ATOM 4616 N N . ARG B 1 299 ? -24.781 -11.734 12.93 1 44.56 299 ARG B N 1
ATOM 4617 C CA . ARG B 1 299 ? -25.875 -12.469 13.555 1 44.56 299 ARG B CA 1
ATOM 4618 C C . ARG B 1 299 ? -27.172 -12.305 12.758 1 44.56 299 ARG B C 1
ATOM 4620 O O . ARG B 1 299 ? -27.375 -11.281 12.102 1 44.56 299 ARG B O 1
#

pLDDT: mean 91.01, std 9.01, range [43.53, 98.75]

Secondary structure (DSSP, 8-state):
----HHHHHHHHHHHHHTSHHHHHHHHTS-HHHHHHHHHHHHHHHTS--EE--SS-EE-HHHHHHHHHHHHHHHHHHHHHHHHT--GGGS---EEEEEE-HHHHHTTHHHHHHHHHHH-S-EEEEEE--HHHHHHHHHTTS-SEEEES--SPPTTEEEEEEEEEEEEEEE-HHHHHHH-TT-SSHHHHHHS-EEESSTT--HHHHHHHHHHTTS-----EEE---HHHHHHHHHTTS-BEEEEHHHHHHHHHTTSSEESSTT-EEEEEEEEEEE----HHHHHHHHHHHHHGGGSBP--/----HHHHHHHHHHHHHTSHHHHHHHHTS-HHHHHHHHHHHHHHHTS--EE--SS-EE-HHHHHHHHHHHHHHHHHHHHHHHHT--GGGS---EEEEEE-HHHHHTTHHHHHHHHHHH-S-EEEEEE--HHHHHHHHHTTS-SEEEES--SPPTTEEEEEEEEEEEEEEE-HHHHHHH-TT-SSHHHHHHS-EEESSTT--HHHHHHHHHHTTS-----EEE---HHHHHHHHHTTS-BEEEEHHHHHHHHHTTSSEESSTT-EEEEEEEEEEE----HHHHHHHHHHHHHGGGSBP--

Foldseek 3Di:
DDLDLVLLQLLLLLAVVLHLCRSCVLVVHHSVVSVVSQVVNCVVVVHHFWDVDRRIHGDLVNLVSSLVSLLVLQVVQQVCVVVVPDPPPRPAREFEEEEADVCVVFQCVQLQVQLVVPGRHHYDYDHDAAVVRLVCCQSNVGQKYKHLDPDARPQKDKDWLAWFKWFWKAFPVLLCVQAVVHQALVSQQAFEEEAQDPPGCLSVVLSCVHYPPDDRHYRYDHHNDLVVVQVCRLVGVGIYTHGCRVCVVVCVVRSMHGSDPPRMDIRIIMMMGHPRPGPSVVSSVVSSNVSSVVHHHDD/DDLDLVLLQLLLLLAVVLHLCRSCVLVVHHSVVSVVSQVVNCVVVVHHFWDVDRRIHGDLVNLVSSLVSLLVLQVVQQVCVVVVPDPPPRPAREFEEEEADVCVVFQCVQLQVQLVVPGSHHYDYDHDAAVVRLVCCQSNVGQKYKHLDPDARPQKDKDWLAWFKWFWKAFPVLLCVQAVVHLALVSQQAFEEEAQDPPGCLSVVLSCVHYPPDDRHYHYDHHNDLVVVQVCRLVGVGIYTHGCRVCVVVCVVRSMHGSDPPRMDIRIIMMMGHPRPGPSVVSSVVSSNVSSVVHHHDD

Nearest PDB structures (foldseek):
  6xtv-assembly1_A  TM=7.864E-01  e=4.823E-35  Corynebacterium glutamicum MB001
  8sbf-assembly1_D  TM=5.712E-01  e=1.588E-17  Acinetobacter baylyi ADP1
  5y2v-assembly1_C  TM=5.292E-01  e=2.537E-15  Synechocystis sp. PCC 6803 substr. Kazusa
  5b7h-assembly2_B-2  TM=6.491E-01  e=3.502E-12  Vibrio vulnificus
  3fzv-assembly1_B  TM=4.942E-01  e=2.600E-13  Pseudomonas aeruginosa PAO1

InterPro domains:
  IPR000847 LysR, HTH, N-terminal domain [PF00126] (7-63)
  IPR000847 LysR, HTH, N-terminal domain [PS50931] (1-59)
  IPR005119 LysR, substrate-binding [PF03466] (97-291)
  IPR017685 HTH-type transcriptional regulator ArgP [TIGR03298] (3-294)
  IPR036388 Winged helix-like DNA-binding domain superfamily [G3DSA:1.10.10.10] (1-76)
  IPR036390 Winged helix DNA-binding domain superfamily [SSF46785] (3-109)
  IPR050176 LysR-type transcriptional regulator [PTHR30579] (3-294)

Solvent-accessible surface area (backbone atoms only — not comparable to full-atom values): 31130 Å² total; per-residue (Å²): 135,84,76,56,64,69,30,33,46,41,48,32,34,21,41,73,60,26,27,57,61,54,22,10,59,76,66,72,50,50,46,66,56,40,53,48,30,41,48,51,48,22,60,73,69,72,42,74,35,66,39,92,45,95,54,25,34,58,31,77,67,21,24,56,47,30,31,49,31,54,54,49,46,46,44,50,45,44,52,40,57,74,67,60,60,66,73,92,74,51,76,71,41,58,50,35,26,33,31,28,56,68,46,43,60,61,47,41,46,54,13,52,51,49,27,48,74,73,40,86,51,36,41,38,44,38,66,35,56,62,82,50,44,58,54,33,48,72,48,33,73,20,54,29,33,43,33,58,63,83,69,68,54,88,78,37,48,73,40,84,44,30,17,52,44,26,31,31,35,24,17,57,68,48,42,55,70,46,33,68,90,40,84,42,48,68,34,54,29,66,33,39,31,50,38,46,49,97,83,56,52,64,55,59,53,55,48,43,74,67,23,62,82,59,83,77,74,39,47,55,33,30,40,62,37,71,63,30,44,53,52,33,23,65,70,46,68,23,32,35,62,41,56,40,90,80,42,47,68,38,43,74,69,57,53,29,38,62,72,46,86,86,40,57,48,72,45,57,36,23,42,36,29,53,81,59,99,28,66,66,56,50,44,42,50,52,19,44,58,58,37,31,67,79,39,47,68,80,125,136,85,77,57,64,68,31,34,46,41,46,32,31,20,41,73,60,24,26,57,60,53,21,10,60,76,68,72,50,51,44,66,55,39,53,48,31,40,50,51,49,22,62,73,68,71,42,73,34,67,40,91,48,94,55,26,36,57,30,79,67,21,25,56,47,30,29,49,31,55,54,49,47,46,44,49,45,45,52,40,57,73,67,60,60,65,73,91,76,50,77,71,39,59,49,35,27,32,31,28,55,68,45,44,62,61,48,42,46,54,14,52,52,49,26,48,75,73,40,86,49,36,41,36,45,38,65,36,57,62,81,50,43,57,54,34,48,72,48,32,74,20,52,31,30,44,33,58,63,84,69,69,54,90,78,36,47,73,42,84,45,30,16,53,45,28,31,31,34,24,15,57,69,47,41,55,70,46,34,68,89,39,84,41,49,69,31,54,26,66,32,38,30,50,37,46,48,98,81,56,50,64,54,58,52,54,49,42,75,68,23,63,82,60,82,76,74,38,46,55,32,30,40,62,38,73,62,30,44,54,52,32,23,66,70,46,68,23,33,34,62,41,56,40,88,81,42,48,68,38,43,75,70,56,53,29,39,63,71,45,87,87,41,58,49,72,43,56,34,23,41,35,29,54,82,59,99,28,66,66,54,50,43,42,51,53,20,43,58,59,36,32,65,79,38,48,67,81,126

Sequence (598 aa):
MKIDHGNLRALAAVVREGSFERAALALSVTPSAVSQRIKALEDRMGRLLVQRTVPAAATADGQVLVQLAEQTALLEHDALNRLGVADDDVPHASIPIAVNHDSLETWFVDAALQFSSRTRATLDMQSEDQDHTAALLRNGSVLGAVTTLADPVQGCRIHALGSMRYVATCTPAFHKRYFAQGVNAQTLAQAPVLVFNRKDALQARFAHKISDPAPWQPPVWWVPSTRAFVQATLGGLGWTMNPLPLVQEHLDAGHLVLLRGRAWEDVPLYWQHWRVNSEAMEALTDSVLSAARSLVRRRMKIDHGNLRALAAVVREGSFERAALALSVTPSAVSQRIKALEDRMGRLLVQRTVPAAATADGQVLVQLAEQTALLEHDALNRLGVADDDVPHASIPIAVNHDSLETWFVDAALQFSSRTRATLDMQSEDQDHTAALLRNGSVLGAVTTLADPVQGCRIHALGSMRYVATCTPAFHKRYFAQGVNAQTLAQAPVLVFNRKDALQARFAHKISDPAPWQPPVWWVPSTRAFVQATLGGLGWTMNPLPLVQEHLDAGHLVLLRGRAWEDVPLYWQHWRVNSEAMEALTDSVLSAARSLVRRR

Radius of gyration: 25.38 Å; Cα contacts (8 Å, |Δi|>4): 1146; chains: 2; bounding box: 57×78×66 Å